Protein AF-A0A1S1TL96-F1 (afdb_monomer_lite)

Secondary structure (DSSP, 8-state):
-----PPPHHHHT-----SSS----SS---HHHHHHHHHHHHHHTTTTEESSHHHHHHS---TT--EEEESBSSSBTSS--EEEESS--S-S-EEE-TTS-EEEEPPPS-HHHHHHHHHTT--EEGGGGT---EEEEE-HHHHHHHHHT-S-EEEEEEEEE-SS--S--TTEEEEEEEETTEEEE-TTTTTEEEEE----SSEEE--TT-EEEETTEEEEEEEEES-SS-S-EEEEEEEESSTTSS--S-EES-SS-BS-EEEEEEEETTTTEEEEEEEEESSSSS-SSEEEEEEEEE---SSTT--TTPPPEEEEE-PPPPTT--SS-SEEEEEEE-GGG-EEEEEEETTEEEEEEESSSSSS-EEEEEEESTTEEEEEEEEETTTTEEEEEEEE-STT---EEEEEETTEEEEEEEEEPPTTTTSSS--TT----EEEETTEEEEEEE-SSS-GGG-S-TTEEEEEEEEEE--SS-GGG-TT-EEEEEEEEEP-SPTT----SEEEEEEEETTEEEEEEEEEEE---STTS--EEEEEEEEEESS-------TT--S-EE-S--SEEEPTT-TT-EEE----TT-PPPEEE-S-----EEEEEEE-BTTEEE-TTS---SEEEEE-GGG-SEEEE-EEE-TT--TT-EEEEEES-TTSEEEE-SSSTTEE-SS-EEE-STT-EEEEEE-SSSEEEEEEE----

pLDDT: mean 84.43, std 16.75, range [32.16, 98.81]

Radius of gyration: 41.31 Å; chains: 1; bounding box: 86×84×129 Å

Sequence (705 aa):
MGTFMVETAKTIWRDYVTDGVPSSGKNNPNKAQIREWGTRMENGANGWSYETKAEAQASSIPAAIHVVNLLGGASVGDGLGGMYIDTNNGSTDTFLSADGRTWYRAPDVGRDRLTAKISGGVARTFLEYGAVGDGATDDSAAVTAALASGYYLEGLGRTYNVSAAPTDFTKIRRAAFKVGAVRHVSRDFLRTDTAKITDGLIYTAWAEDKAYLIGDQIRVWVNEKESHADGTARILLYFSDDGGASFSPGEYLDPAASGRTLWAGGFDPSTNTEYLFVRVPSGSTDVPPYTYEVWKRTVTLGAATAEYNGAWTVTAVTFPTPAGFTGQPVMVISFTVGHSGSIVVGGSYGEGAAVHRSTDGGATWTSFIVGAGASYEEPTVKYDATTQRYYGFARNGSAGANPRFWHSGVNDLSTISVYTAPAGTFGPNGMYASPVPFQIKDGRIHAFGSYRTGTHEGAAEDRLTSAFYMDMPVVAGNVWTQATTKIYRLGTLPHREGAGAASAVGVGSVVIMDDKVHMFYGMEERTGTTAGLNRIANIYQTVVFLTDRGSMFDFRSDLTARRAFGPIRKMPGARNGFAIYNQDGSGDLMSLISGRPNFAVRSASVAIATGVATLSSLGRYGHYFIDTEGGAATDDLDTITDTDARRGDVIILSTFSSARDVVVKNGTGNIVCGADRTLSHANDRIGLQFNGTSWVMLYFADNAT

Structure (mmCIF, N/CA/C/O backbone):
data_AF-A0A1S1TL96-F1
#
_entry.id   AF-A0A1S1TL96-F1
#
loop_
_atom_site.group_PDB
_atom_site.id
_atom_site.type_symbol
_atom_site.label_atom_id
_atom_site.label_alt_id
_atom_site.label_comp_id
_atom_site.label_asym_id
_atom_site.label_entity_id
_atom_site.label_seq_id
_atom_site.pdbx_PDB_ins_code
_atom_site.Cartn_x
_atom_site.Cartn_y
_atom_site.Cartn_z
_atom_site.occupancy
_atom_site.B_iso_or_equiv
_atom_site.auth_seq_id
_atom_site.auth_comp_id
_atom_site.auth_asym_id
_atom_site.auth_atom_id
_atom_site.pdbx_PDB_model_num
ATOM 1 N N . MET A 1 1 ? -22.884 -20.187 -93.594 1.00 38.19 1 MET A N 1
ATOM 2 C CA . MET A 1 1 ? -22.583 -21.562 -93.136 1.00 38.19 1 MET A CA 1
ATOM 3 C C . MET A 1 1 ? -23.353 -21.778 -91.847 1.00 38.19 1 MET A C 1
ATOM 5 O O . MET A 1 1 ? -23.264 -20.921 -90.980 1.00 38.19 1 MET A O 1
ATOM 9 N N . GLY A 1 2 ? -24.200 -22.807 -91.775 1.00 37.94 2 GLY A N 1
ATOM 10 C CA . GLY A 1 2 ? -25.096 -23.018 -90.633 1.00 37.94 2 GLY A CA 1
ATOM 11 C C . GLY A 1 2 ? -24.333 -23.400 -89.365 1.00 37.94 2 GLY A C 1
ATOM 12 O O . GLY A 1 2 ? -23.420 -24.220 -89.415 1.00 37.94 2 GLY A O 1
ATOM 13 N N . THR A 1 3 ? -24.702 -22.797 -88.239 1.00 38.97 3 THR A N 1
ATOM 14 C CA . THR A 1 3 ? -24.238 -23.157 -86.896 1.00 38.97 3 THR A CA 1
ATOM 15 C C . THR A 1 3 ? -24.734 -24.562 -86.556 1.00 38.97 3 THR A C 1
ATOM 17 O O . THR A 1 3 ? -25.912 -24.767 -86.272 1.00 38.97 3 THR A O 1
ATOM 20 N N . PHE A 1 4 ? -23.841 -25.551 -86.599 1.00 44.59 4 PHE A N 1
ATOM 21 C CA . PHE A 1 4 ? -24.133 -26.892 -86.101 1.00 44.59 4 PHE A CA 1
ATOM 22 C C . PHE A 1 4 ? -24.141 -26.852 -84.567 1.00 44.59 4 PHE A C 1
ATOM 24 O O . PHE A 1 4 ? -23.088 -26.802 -83.933 1.00 44.59 4 PHE A O 1
ATOM 31 N N . MET A 1 5 ? -25.327 -26.850 -83.954 1.00 49.78 5 MET A N 1
ATOM 32 C CA . MET A 1 5 ? -25.447 -27.188 -82.535 1.00 49.78 5 MET A CA 1
ATOM 33 C C . MET A 1 5 ? -25.154 -28.682 -82.380 1.00 49.78 5 MET A C 1
ATOM 35 O O . MET A 1 5 ? -25.894 -29.520 -82.889 1.00 49.78 5 MET A O 1
ATOM 39 N N . VAL A 1 6 ? -24.051 -29.007 -81.707 1.00 55.91 6 VAL A N 1
ATOM 40 C CA . VAL A 1 6 ? -23.688 -30.386 -81.364 1.00 55.91 6 VAL A CA 1
ATOM 41 C C . VAL A 1 6 ? -24.730 -30.926 -80.385 1.00 55.91 6 VAL A C 1
ATOM 43 O O . VAL A 1 6 ? -24.996 -30.311 -79.352 1.00 55.91 6 VAL A O 1
ATOM 46 N N . GLU A 1 7 ? -25.347 -32.057 -80.721 1.00 58.50 7 GLU A N 1
ATOM 47 C CA . GLU A 1 7 ? -26.344 -32.692 -79.862 1.00 58.50 7 GLU A CA 1
ATOM 48 C C . GLU A 1 7 ? -25.726 -33.131 -78.524 1.00 58.50 7 GLU A C 1
ATOM 50 O O . GLU A 1 7 ? -24.556 -33.506 -78.441 1.00 58.50 7 GLU A O 1
ATOM 55 N N . THR A 1 8 ? -26.509 -33.085 -77.445 1.00 60.53 8 THR A N 1
ATOM 56 C CA . THR A 1 8 ? -26.013 -33.484 -76.119 1.00 60.53 8 THR A CA 1
ATOM 57 C C . THR A 1 8 ? -25.751 -34.991 -76.052 1.00 60.53 8 THR A C 1
ATOM 59 O O . THR A 1 8 ? -26.429 -35.772 -76.722 1.00 60.53 8 THR A O 1
ATOM 62 N N . ALA A 1 9 ? -24.841 -35.431 -75.174 1.00 59.31 9 ALA A N 1
ATOM 63 C CA . ALA A 1 9 ? -24.569 -36.857 -74.959 1.00 59.31 9 ALA A CA 1
ATOM 64 C C . ALA A 1 9 ? -25.847 -37.662 -74.643 1.00 59.31 9 ALA A C 1
ATOM 66 O O . ALA A 1 9 ? -26.022 -38.778 -75.118 1.00 59.31 9 ALA A O 1
ATOM 67 N N . LYS A 1 10 ? -26.811 -37.066 -73.932 1.00 54.88 10 LYS A N 1
ATOM 68 C CA . LYS A 1 10 ? -28.112 -37.694 -73.660 1.00 54.88 10 LYS A CA 1
ATOM 69 C C . LYS A 1 10 ? -28.918 -37.998 -74.933 1.00 54.88 10 LYS A C 1
ATOM 71 O O . LYS A 1 10 ? -29.658 -38.977 -74.963 1.00 54.88 10 LYS A O 1
ATOM 76 N N . THR A 1 11 ? -28.796 -37.165 -75.963 1.00 58.44 11 THR A N 1
ATOM 77 C CA . THR A 1 11 ? -29.461 -37.349 -77.261 1.00 58.44 11 THR A CA 1
ATOM 78 C C . THR A 1 11 ? -28.732 -38.389 -78.110 1.00 58.44 11 THR A C 1
ATOM 80 O O . THR A 1 11 ? -29.374 -39.220 -78.747 1.00 58.44 11 THR A O 1
ATOM 83 N N . ILE A 1 12 ? -27.398 -38.391 -78.053 1.00 59.75 12 ILE A N 1
ATOM 84 C CA . ILE A 1 12 ? -26.537 -39.290 -78.834 1.00 59.75 12 ILE A CA 1
ATOM 85 C C . ILE A 1 12 ? -26.578 -40.744 -78.302 1.00 59.75 12 ILE A C 1
ATOM 87 O O . ILE A 1 12 ? -26.393 -41.675 -79.081 1.00 59.75 12 ILE A O 1
ATOM 91 N N . TRP A 1 13 ? -26.859 -40.959 -77.007 1.00 58.78 13 TRP A N 1
ATOM 92 C CA . TRP A 1 13 ? -26.718 -42.261 -76.321 1.00 58.78 13 TRP A CA 1
ATOM 93 C C . TRP A 1 13 ? -28.035 -42.863 -75.781 1.00 58.78 13 TRP A C 1
ATOM 95 O O . TRP A 1 13 ? -28.030 -43.572 -74.776 1.00 58.78 13 TRP A O 1
ATOM 105 N N . ARG A 1 14 ? -29.194 -42.571 -76.385 1.00 47.94 14 ARG A N 1
ATOM 106 C CA . ARG A 1 14 ? -30.489 -43.049 -75.861 1.00 47.94 14 ARG A CA 1
ATOM 107 C C . ARG A 1 14 ? -30.787 -44.506 -76.277 1.00 47.94 14 ARG A C 1
ATOM 109 O O . ARG A 1 14 ? -30.952 -44.772 -77.462 1.00 47.94 14 ARG A O 1
ATOM 116 N N . ASP A 1 15 ? -30.923 -45.410 -75.301 1.00 43.91 15 ASP A N 1
ATOM 117 C CA . ASP A 1 15 ? -31.260 -46.840 -75.465 1.00 43.91 15 ASP A CA 1
ATOM 118 C C . ASP A 1 15 ? -32.737 -47.123 -75.088 1.00 43.91 15 ASP A C 1
ATOM 120 O O . ASP A 1 15 ? -33.260 -46.515 -74.149 1.00 43.91 15 ASP A O 1
ATOM 124 N N . TYR A 1 16 ? -33.436 -48.003 -75.819 1.00 44.09 16 TYR A N 1
ATOM 125 C CA . TYR A 1 16 ? -34.775 -48.503 -75.454 1.00 44.09 16 TYR A CA 1
ATOM 126 C C . TYR A 1 16 ? -34.981 -49.931 -75.996 1.00 44.09 16 TYR A C 1
ATOM 128 O O . TYR A 1 16 ? -34.974 -50.150 -77.207 1.00 44.09 16 TYR A O 1
ATOM 136 N N . VAL A 1 17 ? -35.190 -50.890 -75.086 1.00 45.12 17 VAL A N 1
ATOM 137 C CA . VAL A 1 17 ? -35.401 -52.325 -75.346 1.00 45.12 17 VAL A CA 1
ATOM 138 C C . VAL A 1 17 ? -36.835 -52.713 -74.982 1.00 45.12 17 VAL A C 1
ATOM 140 O O . VAL A 1 17 ? -37.210 -52.629 -73.815 1.00 45.12 17 VAL A O 1
ATOM 143 N N . THR A 1 18 ? -37.618 -53.208 -75.944 1.00 40.19 18 THR A N 1
ATOM 144 C CA . THR A 1 18 ? -38.658 -54.243 -75.744 1.00 40.19 18 THR A CA 1
ATOM 145 C C . THR A 1 18 ? -38.885 -54.959 -77.095 1.00 40.19 18 THR A C 1
ATOM 147 O O . THR A 1 18 ? -38.886 -54.296 -78.127 1.00 40.19 18 THR A O 1
ATOM 150 N N . ASP A 1 19 ? -39.023 -56.293 -77.079 1.00 40.84 19 ASP A N 1
ATOM 151 C CA . ASP A 1 19 ? -39.479 -57.185 -78.180 1.00 40.84 19 ASP A CA 1
ATOM 152 C C . ASP A 1 19 ? -38.489 -57.804 -79.203 1.00 40.84 19 ASP A C 1
ATOM 154 O O . ASP A 1 19 ? -38.867 -58.139 -80.318 1.00 40.84 19 ASP A O 1
ATOM 158 N N . GLY A 1 20 ? -37.253 -58.116 -78.795 1.00 50.62 20 GLY A N 1
ATOM 159 C CA . GLY A 1 20 ? -36.519 -59.290 -79.317 1.00 50.62 20 GLY A CA 1
ATOM 160 C C . GLY A 1 20 ? -36.106 -59.342 -80.808 1.00 50.62 20 GLY A C 1
ATOM 161 O O . GLY A 1 20 ? -36.754 -60.034 -81.588 1.00 50.62 20 GLY A O 1
ATOM 162 N N . VAL A 1 21 ? -34.883 -58.838 -81.097 1.00 43.22 21 VAL A N 1
ATOM 163 C CA . VAL A 1 21 ? -33.974 -59.073 -82.272 1.00 43.22 21 VAL A CA 1
ATOM 164 C C . VAL A 1 21 ? -33.909 -57.912 -83.303 1.00 43.22 21 VAL A C 1
ATOM 166 O O . VAL A 1 21 ? -34.953 -57.493 -83.788 1.00 43.22 21 VAL A O 1
ATOM 169 N N . PRO A 1 22 ? -32.725 -57.470 -83.810 1.00 43.72 22 PRO A N 1
ATOM 170 C CA . PRO A 1 22 ? -31.433 -57.116 -83.199 1.00 43.72 22 PRO A CA 1
ATOM 171 C C . PRO A 1 22 ? -31.013 -55.633 -83.471 1.00 43.72 22 PRO A C 1
ATOM 173 O O . PRO A 1 22 ? -31.559 -54.929 -84.316 1.00 43.72 22 PRO A O 1
ATOM 176 N N . SER A 1 23 ? -30.009 -55.151 -82.733 1.00 51.97 23 SER A N 1
ATOM 177 C CA . SER A 1 23 ? -29.643 -53.741 -82.494 1.00 51.97 23 SER A CA 1
ATOM 178 C C . SER A 1 23 ? -29.108 -52.915 -83.686 1.00 51.97 23 SER A C 1
ATOM 180 O O . SER A 1 23 ? -27.896 -52.733 -83.837 1.00 51.97 23 SER A O 1
ATOM 182 N N . SER A 1 24 ? -29.992 -52.285 -84.458 1.00 46.81 24 SER A N 1
ATOM 183 C CA . SER A 1 24 ? -29.634 -51.114 -85.279 1.00 46.81 24 SER A CA 1
ATOM 184 C C . SER A 1 24 ? -30.764 -50.075 -85.313 1.00 46.81 24 SER A C 1
ATOM 186 O O . SER A 1 24 ? -31.520 -49.951 -86.273 1.00 46.81 24 SER A O 1
ATOM 188 N N . GLY A 1 25 ? -30.895 -49.307 -84.225 1.00 48.12 25 GLY A N 1
ATOM 189 C CA . GLY A 1 25 ? -31.796 -48.151 -84.177 1.00 48.12 25 GLY A CA 1
ATOM 190 C C . GLY A 1 25 ? -31.459 -47.109 -85.257 1.00 48.12 25 GLY A C 1
ATOM 191 O O . GLY A 1 25 ? -30.304 -46.956 -85.645 1.00 48.12 25 GLY A O 1
ATOM 192 N N . LYS A 1 26 ? -32.478 -46.376 -85.731 1.00 50.94 26 LYS A N 1
ATOM 193 C CA . LYS A 1 26 ? -32.462 -45.463 -86.901 1.00 50.94 26 LYS A CA 1
ATOM 194 C C . LYS A 1 26 ? -31.333 -44.415 -86.931 1.00 50.94 26 LYS A C 1
ATOM 196 O O . LYS A 1 26 ? -31.033 -43.890 -88.000 1.00 50.94 26 LYS A O 1
ATOM 201 N N . ASN A 1 27 ? -30.697 -44.129 -85.798 1.00 55.47 27 ASN A N 1
ATOM 202 C CA . ASN A 1 27 ? -29.541 -43.246 -85.721 1.00 55.47 27 ASN A CA 1
ATOM 203 C C . ASN A 1 27 ? -28.297 -44.072 -85.390 1.00 55.47 27 ASN A C 1
ATOM 205 O O . ASN A 1 27 ? -28.079 -44.448 -84.239 1.00 55.47 27 ASN A O 1
ATOM 209 N N . ASN A 1 28 ? -27.466 -44.336 -86.400 1.00 57.78 28 ASN A N 1
ATOM 210 C CA . ASN A 1 28 ? -26.130 -44.871 -86.163 1.00 57.78 28 ASN A CA 1
ATOM 211 C C . ASN A 1 28 ? -25.351 -43.857 -85.309 1.00 57.78 28 ASN A C 1
ATOM 213 O O . ASN A 1 28 ? -25.280 -42.694 -85.720 1.00 57.78 28 ASN A O 1
ATOM 217 N N . PRO A 1 29 ? -24.752 -44.251 -84.167 1.00 61.06 29 PRO A N 1
ATOM 218 C CA . PRO A 1 29 ? -23.927 -43.349 -83.375 1.00 61.06 29 PRO A CA 1
ATOM 219 C C . PRO A 1 29 ? -22.859 -42.738 -84.279 1.00 61.06 29 PRO A C 1
ATOM 221 O O . PRO A 1 29 ? -21.991 -43.433 -84.821 1.00 61.06 29 PRO A O 1
ATOM 224 N N . ASN A 1 30 ? -22.963 -41.429 -84.498 1.00 66.00 30 ASN A N 1
ATOM 225 C CA . ASN A 1 30 ? -22.063 -40.737 -85.396 1.00 66.00 30 ASN A CA 1
ATOM 226 C C . ASN A 1 30 ? -20.701 -40.625 -84.709 1.00 66.00 30 ASN A C 1
ATOM 228 O O . ASN A 1 30 ? -20.473 -39.763 -83.859 1.00 66.00 30 ASN A O 1
ATOM 232 N N . LYS A 1 31 ? -19.782 -41.517 -85.092 1.00 64.88 31 LYS A N 1
ATOM 233 C CA . LYS A 1 31 ? -18.430 -41.591 -84.525 1.00 64.88 31 LYS A CA 1
ATOM 234 C C . LYS A 1 31 ? -17.680 -40.259 -84.608 1.00 64.88 31 LYS A C 1
ATOM 236 O O . LYS A 1 31 ? -16.815 -40.028 -83.771 1.00 64.88 31 LYS A O 1
ATOM 241 N N . ALA A 1 32 ? -17.993 -39.398 -85.581 1.00 68.62 32 ALA A N 1
ATOM 242 C CA . ALA A 1 32 ? -17.386 -38.073 -85.683 1.00 68.62 32 ALA A CA 1
ATOM 243 C C . ALA A 1 32 ? -17.870 -37.141 -84.562 1.00 68.62 32 ALA A C 1
ATOM 245 O O . ALA A 1 32 ? -17.044 -36.522 -83.904 1.00 68.62 32 ALA A O 1
ATOM 246 N N . GLN A 1 33 ? -19.174 -37.117 -84.276 1.00 66.56 33 GLN A N 1
ATOM 247 C CA . GLN A 1 33 ? -19.737 -36.301 -83.193 1.00 66.56 33 GLN A CA 1
ATOM 248 C C . GLN A 1 33 ? -19.353 -36.831 -81.809 1.00 66.56 33 GLN A C 1
ATOM 250 O O . GLN A 1 33 ? -19.101 -36.051 -80.897 1.00 66.56 33 GLN A O 1
ATOM 255 N N . ILE A 1 34 ? -19.245 -38.154 -81.652 1.00 70.19 34 ILE A N 1
ATOM 256 C CA . ILE A 1 34 ? -18.759 -38.761 -80.405 1.00 70.19 34 ILE A CA 1
ATOM 257 C C . ILE A 1 34 ? -17.287 -38.416 -80.172 1.00 70.19 34 ILE A C 1
ATOM 259 O O . ILE A 1 34 ? -16.924 -38.074 -79.052 1.00 70.19 34 ILE A O 1
ATOM 263 N N . ARG A 1 35 ? -16.444 -38.461 -81.216 1.00 73.38 35 ARG A N 1
ATOM 264 C CA . ARG A 1 35 ? -15.051 -38.006 -81.109 1.00 73.38 35 ARG A CA 1
ATOM 265 C C . ARG A 1 35 ? -14.971 -36.519 -80.810 1.00 73.38 35 ARG A C 1
ATOM 267 O O . ARG A 1 35 ? -14.219 -36.150 -79.929 1.00 73.38 35 ARG A O 1
ATOM 274 N N . GLU A 1 36 ? -15.771 -35.686 -81.469 1.00 68.94 36 GLU A N 1
ATOM 275 C CA . GLU A 1 36 ? -15.796 -34.248 -81.188 1.00 68.94 36 GLU A CA 1
ATOM 276 C C . GLU A 1 36 ? -16.196 -33.962 -79.731 1.00 68.94 36 GLU A C 1
ATOM 278 O O . GLU A 1 36 ? -15.555 -33.157 -79.057 1.00 68.94 36 GLU A O 1
ATOM 283 N N . TRP A 1 37 ? -17.211 -34.659 -79.211 1.00 72.38 37 TRP A N 1
ATOM 284 C CA . TRP A 1 37 ? -17.612 -34.547 -77.810 1.00 72.38 37 TRP A CA 1
ATOM 285 C C . TRP A 1 37 ? -16.531 -35.069 -76.849 1.00 72.38 37 TRP A C 1
ATOM 287 O O . TRP A 1 37 ? -16.219 -34.397 -75.867 1.00 72.38 37 TRP A O 1
ATOM 297 N N . GLY A 1 38 ? -15.913 -36.216 -77.153 1.00 69.69 38 GLY A N 1
ATOM 298 C CA . GLY A 1 38 ? -14.803 -36.786 -76.383 1.00 69.69 38 GLY A CA 1
ATOM 299 C C . GLY A 1 38 ? -13.585 -35.862 -76.341 1.00 69.69 38 GLY A C 1
ATOM 300 O O . GLY A 1 38 ? -13.091 -35.563 -75.263 1.00 69.69 38 GLY A O 1
ATOM 301 N N . THR A 1 39 ? -13.186 -35.293 -77.480 1.00 67.44 39 THR A N 1
ATOM 302 C CA . THR A 1 39 ? -12.104 -34.302 -77.571 1.00 67.44 39 THR A CA 1
ATOM 303 C C . THR A 1 39 ? -12.426 -33.034 -76.777 1.00 67.44 39 THR A C 1
ATOM 305 O O . THR A 1 39 ? -11.543 -32.470 -76.138 1.00 67.44 39 THR A O 1
ATOM 308 N N . ARG A 1 40 ? -13.691 -32.586 -76.741 1.00 63.88 40 ARG A N 1
ATOM 309 C CA . ARG A 1 40 ? -14.099 -31.460 -75.878 1.00 63.88 40 ARG A CA 1
ATOM 310 C C . ARG A 1 40 ? -14.041 -31.799 -74.392 1.00 63.88 40 ARG A C 1
ATOM 312 O O . ARG A 1 40 ? -13.723 -30.918 -73.607 1.00 63.88 40 ARG A O 1
ATOM 319 N N . MET A 1 41 ? -14.347 -33.032 -74.001 1.00 65.31 41 MET A N 1
ATOM 320 C CA . MET A 1 41 ? -14.210 -33.491 -72.616 1.00 65.31 41 MET A CA 1
ATOM 321 C C . MET A 1 41 ? -12.740 -33.641 -72.211 1.00 65.31 41 MET A C 1
ATOM 323 O O . MET A 1 41 ? -12.371 -33.204 -71.128 1.00 65.31 41 MET A O 1
ATOM 327 N N . GLU A 1 42 ? -11.895 -34.185 -73.086 1.00 64.19 42 GLU A N 1
ATOM 328 C CA . GLU A 1 42 ? -10.454 -34.340 -72.848 1.00 64.19 42 GLU A CA 1
ATOM 329 C C . GLU A 1 42 ? -9.739 -32.982 -72.772 1.00 64.19 42 GLU A C 1
ATOM 331 O O . GLU A 1 42 ? -8.909 -32.779 -71.890 1.00 64.19 42 GLU A O 1
ATOM 336 N N . ASN A 1 43 ? -10.137 -32.012 -73.601 1.00 57.94 43 ASN A N 1
ATOM 337 C CA . ASN A 1 43 ? -9.610 -30.644 -73.541 1.00 57.94 43 ASN A CA 1
ATOM 338 C C . ASN A 1 43 ? -10.287 -29.783 -72.451 1.00 57.94 43 ASN A C 1
ATOM 340 O O . ASN A 1 43 ? -9.699 -28.830 -71.949 1.00 57.94 43 ASN A O 1
ATOM 344 N N . GLY A 1 44 ? -11.537 -30.089 -72.088 1.00 53.69 44 GLY A N 1
ATOM 345 C CA . GLY A 1 44 ? -12.370 -29.293 -71.180 1.00 53.69 44 GLY A CA 1
ATOM 346 C C . GLY A 1 44 ? -12.335 -29.726 -69.712 1.00 53.69 44 GLY A C 1
ATOM 347 O O . GLY A 1 44 ? -12.695 -28.928 -68.846 1.00 53.69 44 GLY A O 1
ATOM 348 N N . ALA A 1 45 ? -11.870 -30.939 -69.395 1.00 52.78 45 ALA A N 1
ATOM 349 C CA . ALA A 1 45 ? -11.774 -31.426 -68.015 1.00 52.78 45 ALA A CA 1
ATOM 350 C C . ALA A 1 45 ? -10.789 -30.618 -67.139 1.00 52.78 45 ALA A C 1
ATOM 352 O O . ALA A 1 45 ? -10.895 -30.673 -65.917 1.00 52.78 45 ALA A O 1
ATOM 353 N N . ASN A 1 46 ? -9.911 -29.804 -67.744 1.00 52.03 46 ASN A N 1
ATOM 354 C CA . ASN A 1 46 ? -9.019 -28.859 -67.055 1.00 52.03 46 ASN A CA 1
ATOM 355 C C . ASN A 1 46 ? -9.515 -27.395 -67.065 1.00 52.03 46 ASN A C 1
ATOM 357 O O . ASN A 1 46 ? -8.727 -26.469 -66.872 1.00 52.03 46 ASN A O 1
ATOM 361 N N . GLY A 1 47 ? -10.816 -27.156 -67.278 1.00 61.22 47 GLY A N 1
ATOM 362 C CA . GLY A 1 47 ? -11.453 -25.871 -66.963 1.00 61.22 47 GLY A CA 1
ATOM 363 C C . GLY A 1 47 ? -10.842 -24.658 -67.671 1.00 61.22 47 GLY A C 1
ATOM 364 O O . GLY A 1 47 ? -10.455 -23.705 -67.002 1.00 61.22 47 GLY A O 1
ATOM 365 N N . TRP A 1 48 ? -10.740 -24.703 -69.006 1.00 77.44 48 TRP A N 1
ATOM 366 C CA . TRP A 1 48 ? -10.201 -23.611 -69.841 1.00 77.44 48 TRP A CA 1
ATOM 367 C C . TRP A 1 48 ? -8.872 -23.048 -69.320 1.00 77.44 48 TRP A C 1
ATOM 369 O O . TRP A 1 48 ? -8.641 -21.835 -69.312 1.00 77.44 48 TRP A O 1
ATOM 379 N N . SER A 1 49 ? -8.022 -23.966 -68.856 1.00 89.19 49 SER A N 1
ATOM 380 C CA . SER A 1 49 ? -6.630 -23.693 -68.541 1.00 89.19 49 SER A CA 1
ATOM 381 C C . SER A 1 49 ? -5.787 -23.856 -69.803 1.00 89.19 49 SER A C 1
ATOM 383 O O . SER A 1 49 ? -5.900 -24.874 -70.482 1.00 89.19 49 SER A O 1
ATOM 385 N N . TYR A 1 50 ? -4.941 -22.878 -70.093 1.00 90.81 50 TYR A N 1
ATOM 386 C CA . TYR A 1 50 ? -3.970 -22.901 -71.185 1.00 90.81 50 TYR A CA 1
ATOM 387 C C . TYR A 1 50 ? -2.562 -22.938 -70.599 1.00 90.81 50 TYR A C 1
ATOM 389 O O . TYR A 1 50 ? -2.312 -22.315 -69.562 1.00 90.81 50 TYR A O 1
ATOM 397 N N . GLU A 1 51 ? -1.633 -23.648 -71.235 1.00 93.19 51 GLU A N 1
ATOM 398 C CA . GLU A 1 51 ? -0.259 -23.728 -70.736 1.00 93.19 51 GLU A CA 1
ATOM 399 C C . GLU A 1 51 ? 0.436 -22.371 -70.846 1.00 93.19 51 GLU A C 1
ATOM 401 O O . GLU A 1 51 ? 1.193 -21.980 -69.954 1.00 93.19 51 GLU A O 1
ATOM 406 N N . THR A 1 52 ? 0.124 -21.628 -71.914 1.00 94.06 52 THR A N 1
ATOM 407 C CA . THR A 1 52 ? 0.729 -20.328 -72.219 1.00 94.06 52 THR A CA 1
ATOM 408 C C . THR A 1 52 ? -0.293 -19.288 -72.682 1.00 94.06 52 THR A C 1
ATOM 410 O O . THR A 1 52 ? -1.389 -19.607 -73.155 1.00 94.06 52 THR A O 1
ATOM 413 N N . LYS A 1 53 ? 0.085 -18.005 -72.616 1.00 94.94 53 LYS A N 1
ATOM 414 C CA . LYS A 1 53 ? -0.719 -16.907 -73.178 1.00 94.94 53 LYS A CA 1
ATOM 415 C C . LYS A 1 53 ? -0.899 -17.052 -74.693 1.00 94.94 53 LYS A C 1
ATOM 417 O O . LYS A 1 53 ? -1.973 -16.745 -75.203 1.00 94.94 53 LYS A O 1
ATOM 422 N N . ALA A 1 54 ? 0.121 -17.537 -75.402 1.00 95.31 54 ALA A N 1
ATOM 423 C CA . ALA A 1 54 ? 0.065 -17.731 -76.851 1.00 95.31 54 ALA A CA 1
ATOM 424 C C . ALA A 1 54 ? -0.989 -18.778 -77.256 1.00 95.31 54 ALA A C 1
ATOM 426 O O . ALA A 1 54 ? -1.724 -18.580 -78.223 1.00 95.31 54 ALA A O 1
ATOM 427 N N . GLU A 1 55 ? -1.122 -19.858 -76.484 1.00 92.94 55 GLU A N 1
ATOM 428 C CA . GLU A 1 55 ? -2.166 -20.867 -76.701 1.00 92.94 55 GLU A CA 1
ATOM 429 C C . GLU A 1 55 ? -3.571 -20.311 -76.473 1.00 92.94 55 GLU A C 1
ATOM 431 O O . GLU A 1 55 ? -4.478 -20.558 -77.273 1.00 92.94 55 GLU A O 1
ATOM 436 N N . ALA A 1 56 ? -3.752 -19.515 -75.418 1.00 93.44 56 ALA A N 1
ATOM 437 C CA . ALA A 1 56 ? -5.025 -18.857 -75.152 1.00 93.44 56 ALA A CA 1
ATOM 438 C C . ALA A 1 56 ? -5.388 -17.842 -76.252 1.00 93.44 56 ALA A C 1
ATOM 440 O O . ALA A 1 56 ? -6.546 -17.759 -76.660 1.00 93.44 56 ALA A O 1
ATOM 441 N N . GLN A 1 57 ? -4.399 -17.114 -76.786 1.00 96.19 57 GLN A N 1
ATOM 442 C CA . GLN A 1 57 ? -4.571 -16.199 -77.922 1.00 96.19 57 GLN A CA 1
ATOM 443 C C . GLN A 1 57 ? -5.004 -16.929 -79.199 1.00 96.19 57 GLN A C 1
ATOM 445 O O . GLN A 1 57 ? -5.870 -16.444 -79.924 1.00 96.19 57 GLN A O 1
ATOM 450 N N . ALA A 1 58 ? -4.435 -18.105 -79.468 1.00 92.62 58 ALA A N 1
ATOM 451 C CA . ALA A 1 58 ? -4.768 -18.908 -80.644 1.00 92.62 58 ALA A CA 1
ATOM 452 C C . ALA A 1 58 ? -6.131 -19.622 -80.540 1.00 92.62 58 ALA A C 1
ATOM 454 O O . ALA A 1 58 ? -6.641 -20.131 -81.539 1.00 92.62 58 ALA A O 1
ATOM 455 N N . SER A 1 59 ? -6.731 -19.665 -79.349 1.00 89.62 59 SER A N 1
ATOM 456 C CA . SER A 1 59 ? -7.941 -20.440 -79.078 1.00 89.62 59 SER A CA 1
ATOM 457 C C . SER A 1 59 ? -9.225 -19.641 -79.319 1.00 89.62 59 SER A C 1
ATOM 459 O O . SER A 1 59 ? -9.328 -18.466 -78.972 1.00 89.62 59 SER A O 1
ATOM 461 N N . SER A 1 60 ? -10.242 -20.295 -79.894 1.00 90.81 60 SER A N 1
ATOM 462 C CA . SER A 1 60 ? -11.605 -19.755 -79.977 1.00 90.81 60 SER A CA 1
ATOM 463 C C . SER A 1 60 ? -12.383 -20.174 -78.730 1.00 90.81 60 SER A C 1
ATOM 465 O O . SER A 1 60 ? -12.737 -21.344 -78.570 1.00 90.81 60 SER A O 1
ATOM 467 N N . ILE A 1 61 ? -12.602 -19.228 -77.817 1.00 88.81 61 ILE A N 1
ATOM 468 C CA . ILE A 1 61 ? -13.157 -19.501 -76.488 1.00 88.81 61 ILE A CA 1
ATOM 469 C C . ILE A 1 61 ? -14.685 -19.347 -76.550 1.00 88.81 61 ILE A C 1
ATOM 471 O O . ILE A 1 61 ? -15.170 -18.329 -77.038 1.00 88.81 61 ILE A O 1
ATOM 475 N N . PRO A 1 62 ? -15.500 -20.308 -76.077 1.00 87.31 62 PRO A N 1
ATOM 476 C CA . PRO A 1 62 ? -16.953 -20.176 -76.156 1.00 87.31 62 PRO A CA 1
ATOM 477 C C . PRO A 1 62 ? -17.473 -18.944 -75.407 1.00 87.31 62 PRO A C 1
ATOM 479 O O . PRO A 1 62 ? -17.007 -18.630 -74.311 1.00 87.31 62 PRO A O 1
ATOM 482 N N . ALA A 1 63 ? -18.494 -18.286 -75.961 1.00 86.12 63 ALA A N 1
ATOM 483 C CA . ALA A 1 63 ? -19.069 -17.059 -75.396 1.00 86.12 63 ALA A CA 1
ATOM 484 C C . ALA A 1 63 ? -19.653 -17.224 -73.976 1.00 86.12 63 ALA A C 1
ATOM 486 O O . ALA A 1 63 ? -19.810 -16.239 -73.269 1.00 86.12 63 ALA A O 1
ATOM 487 N N . ALA A 1 64 ? -19.962 -18.455 -73.550 1.00 86.50 64 ALA A N 1
ATOM 488 C CA . ALA A 1 64 ? -20.443 -18.754 -72.197 1.00 86.50 64 ALA A CA 1
ATOM 489 C C . ALA A 1 64 ? -19.328 -18.782 -71.130 1.00 86.50 64 ALA A C 1
ATOM 491 O O . ALA A 1 64 ? -19.611 -18.954 -69.946 1.00 86.50 64 ALA A O 1
ATOM 492 N N . ILE A 1 65 ? -18.062 -18.677 -71.540 1.00 89.88 65 ILE A N 1
ATOM 493 C CA . ILE A 1 65 ? -16.904 -18.708 -70.647 1.00 89.88 65 ILE A CA 1
ATOM 494 C C . ILE A 1 65 ? -16.429 -17.283 -70.426 1.00 89.88 65 ILE A C 1
ATOM 496 O O . ILE A 1 65 ? -16.004 -16.637 -71.376 1.00 89.88 65 ILE A O 1
ATOM 500 N N . HIS A 1 66 ? -16.458 -16.829 -69.178 1.00 94.00 66 HIS A N 1
ATOM 501 C CA . HIS A 1 66 ? -16.015 -15.489 -68.773 1.00 94.00 66 HIS A CA 1
ATOM 502 C C . HIS A 1 66 ? -14.724 -15.515 -67.947 1.00 94.00 66 HIS A C 1
ATOM 504 O O . HIS A 1 66 ? -14.266 -14.481 -67.467 1.00 94.00 66 HIS A O 1
ATOM 510 N N . VAL A 1 67 ? -14.145 -16.707 -67.756 1.00 93.12 67 VAL A N 1
ATOM 511 C CA . VAL A 1 67 ? -12.924 -16.930 -66.978 1.00 93.12 67 VAL A CA 1
ATOM 512 C C . VAL A 1 67 ? -12.060 -17.980 -67.668 1.00 93.12 67 VAL A C 1
ATOM 514 O O . VAL A 1 67 ? -12.557 -19.048 -68.020 1.00 93.12 67 VAL A O 1
ATOM 517 N N . VAL A 1 68 ? -10.769 -17.695 -67.812 1.00 92.62 68 VAL A N 1
ATOM 518 C CA . VAL A 1 68 ? -9.751 -18.645 -68.282 1.00 92.62 68 VAL A CA 1
ATOM 519 C C . VAL A 1 68 ? -8.545 -18.604 -67.362 1.00 92.62 68 VAL A C 1
ATOM 521 O O . VAL A 1 68 ? -8.300 -17.598 -66.695 1.00 92.62 68 VAL A O 1
ATOM 524 N N . ASN A 1 69 ? -7.786 -19.690 -67.311 1.00 92.69 69 ASN A N 1
ATOM 525 C CA . ASN A 1 69 ? -6.591 -19.777 -66.482 1.00 92.69 69 ASN A CA 1
ATOM 526 C C . ASN A 1 69 ? -5.357 -19.967 -67.368 1.00 92.69 69 ASN A C 1
ATOM 528 O O . ASN A 1 69 ? -5.383 -20.762 -68.299 1.00 92.69 69 ASN A O 1
ATOM 532 N N . LEU A 1 70 ? -4.275 -19.246 -67.100 1.00 93.19 70 LEU A N 1
ATOM 533 C CA . LEU A 1 70 ? -2.983 -19.463 -67.751 1.00 93.19 70 LEU A CA 1
ATOM 534 C C . LEU A 1 70 ? -2.032 -20.113 -66.749 1.00 93.19 70 LEU A C 1
ATOM 536 O O . LEU A 1 70 ? -1.869 -19.607 -65.640 1.00 93.19 70 LEU A O 1
ATOM 540 N N . LEU A 1 71 ? -1.373 -21.203 -67.130 1.00 91.38 71 LEU A N 1
ATOM 541 C CA . LEU A 1 71 ? -0.367 -21.864 -66.290 1.00 91.38 71 LEU A CA 1
ATOM 542 C C . LEU A 1 71 ? 1.015 -21.186 -66.388 1.00 91.38 71 LEU A C 1
ATOM 544 O O . LEU A 1 71 ? 1.887 -21.418 -65.547 1.00 91.38 71 LEU A O 1
ATOM 548 N N . GLY A 1 72 ? 1.196 -20.317 -67.383 1.00 90.38 72 GLY A N 1
ATOM 549 C CA . GLY A 1 72 ? 2.383 -19.503 -67.612 1.00 90.38 72 GLY A CA 1
ATOM 550 C C . GLY A 1 72 ? 2.155 -18.451 -68.700 1.00 90.38 72 GLY A C 1
ATOM 551 O O . GLY A 1 72 ? 1.132 -18.452 -69.389 1.00 90.38 72 GLY A O 1
ATOM 552 N N . GLY A 1 73 ? 3.098 -17.525 -68.850 1.00 92.44 73 GLY A N 1
ATOM 553 C CA . GLY A 1 73 ? 3.093 -16.526 -69.917 1.00 92.44 73 GLY A CA 1
ATOM 554 C C . GLY A 1 73 ? 3.652 -17.099 -71.217 1.00 92.44 73 GLY A C 1
ATOM 555 O O . GLY A 1 73 ? 2.908 -17.308 -72.176 1.00 92.44 73 GLY A O 1
ATOM 556 N N . ALA A 1 74 ? 4.961 -17.353 -71.232 1.00 92.00 74 ALA A N 1
ATOM 557 C CA . ALA A 1 74 ? 5.697 -17.955 -72.343 1.00 92.00 74 ALA A CA 1
ATOM 558 C C . ALA A 1 74 ? 5.869 -19.475 -72.184 1.00 92.00 74 ALA A C 1
ATOM 560 O O . ALA A 1 74 ? 5.962 -20.188 -73.179 1.00 92.00 74 ALA A O 1
ATOM 561 N N . SER A 1 75 ? 5.898 -19.969 -70.945 1.00 91.81 75 SER A N 1
ATOM 562 C CA . SER A 1 75 ? 5.990 -21.395 -70.614 1.00 91.81 75 SER A CA 1
ATOM 563 C C . SER A 1 75 ? 5.359 -21.665 -69.252 1.00 91.81 75 SER A C 1
ATOM 565 O O . SER A 1 75 ? 5.431 -20.807 -68.372 1.00 91.81 75 SER A O 1
ATOM 567 N N . VAL A 1 76 ? 4.812 -22.863 -69.038 1.00 90.62 76 VAL A N 1
ATOM 568 C CA . VAL A 1 76 ? 4.257 -23.280 -67.738 1.00 90.62 76 VAL A CA 1
ATOM 569 C C . VAL A 1 76 ? 5.252 -23.019 -66.600 1.00 90.62 76 VAL A C 1
ATOM 571 O O . VAL A 1 76 ? 6.405 -23.439 -66.669 1.00 90.62 76 VAL A O 1
ATOM 574 N N . GLY A 1 77 ? 4.799 -22.349 -65.536 1.00 86.19 77 GLY A N 1
ATOM 575 C CA . GLY A 1 77 ? 5.597 -22.140 -64.321 1.00 86.19 77 GLY A CA 1
ATOM 576 C C . GLY A 1 77 ? 6.570 -20.955 -64.348 1.00 86.19 77 GLY A C 1
ATOM 577 O O . GLY A 1 77 ? 7.304 -20.763 -63.383 1.00 86.19 77 GLY A O 1
ATOM 578 N N . ASP A 1 78 ? 6.549 -20.114 -65.383 1.00 86.00 78 ASP A N 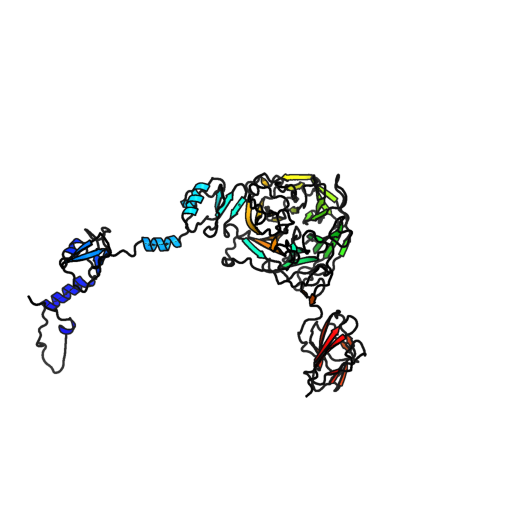1
ATOM 579 C CA . ASP A 1 78 ? 7.366 -18.889 -65.466 1.00 86.00 78 ASP A CA 1
ATOM 580 C C . ASP A 1 78 ? 6.922 -17.753 -64.515 1.00 86.00 78 ASP A C 1
ATOM 582 O O . ASP A 1 78 ? 7.496 -16.664 -64.517 1.00 86.00 78 ASP A O 1
ATOM 586 N N . GLY A 1 79 ? 5.896 -17.995 -63.693 1.00 86.19 79 GLY A N 1
ATOM 587 C CA . GLY A 1 79 ? 5.337 -17.026 -62.750 1.00 86.19 79 GLY A CA 1
ATOM 588 C C . GLY A 1 79 ? 4.419 -15.976 -63.386 1.00 86.19 79 GLY A C 1
ATOM 589 O O . GLY A 1 79 ? 3.880 -15.135 -62.667 1.00 86.19 79 GLY A O 1
ATOM 590 N N . LEU A 1 80 ? 4.197 -16.033 -64.704 1.00 87.56 80 LEU A N 1
ATOM 591 C CA . LEU A 1 80 ? 3.338 -15.103 -65.450 1.00 87.56 80 LEU A CA 1
ATOM 592 C C . LEU A 1 80 ? 1.936 -15.672 -65.733 1.00 87.56 80 LEU A C 1
ATOM 594 O O . LEU A 1 80 ? 1.128 -15.043 -66.419 1.00 87.56 80 LEU A O 1
ATOM 598 N N . GLY A 1 81 ? 1.628 -16.847 -65.179 1.00 89.81 81 GLY A N 1
ATOM 599 C CA . GLY A 1 81 ? 0.287 -17.423 -65.178 1.00 89.81 81 GLY A CA 1
ATOM 600 C C . GLY A 1 81 ? -0.724 -16.640 -64.325 1.00 89.81 81 GLY A C 1
ATOM 601 O O . GLY A 1 81 ? -0.419 -15.635 -63.667 1.00 89.81 81 GLY A O 1
ATOM 602 N N . GLY A 1 82 ? -1.964 -17.114 -64.326 1.00 91.06 82 GLY A N 1
ATOM 603 C CA . GLY A 1 82 ? -3.050 -16.589 -63.506 1.00 91.06 82 GLY A CA 1
ATOM 604 C C . GLY A 1 82 ? -4.407 -16.647 -64.196 1.00 91.06 82 GLY A C 1
ATOM 605 O O . GLY A 1 82 ? -4.532 -17.045 -65.352 1.00 91.06 82 GLY A O 1
ATOM 606 N N . MET A 1 83 ? -5.428 -16.208 -63.469 1.00 93.12 83 MET A N 1
ATOM 607 C CA . MET A 1 83 ? -6.800 -16.150 -63.957 1.00 93.12 83 MET A CA 1
ATOM 608 C C . MET A 1 83 ? -7.032 -14.872 -64.774 1.00 93.12 83 MET A C 1
ATOM 610 O O . MET A 1 83 ? -6.590 -13.794 -64.380 1.00 93.12 83 MET A O 1
ATOM 614 N N . TYR A 1 84 ? -7.746 -14.979 -65.890 1.00 94.44 84 TYR A N 1
ATOM 615 C CA . TYR A 1 84 ? -8.128 -13.867 -66.757 1.00 94.44 84 TYR A CA 1
ATOM 616 C C . TYR A 1 84 ? -9.640 -13.868 -66.975 1.00 94.44 84 TYR A C 1
ATOM 618 O O . TYR A 1 84 ? -10.258 -14.929 -67.056 1.00 94.44 84 TYR A O 1
ATOM 626 N N . ILE A 1 85 ? -10.226 -12.678 -67.084 1.00 95.31 85 ILE A N 1
ATOM 627 C CA . ILE A 1 85 ? -11.661 -12.459 -67.294 1.00 95.31 85 ILE A CA 1
ATOM 628 C C . ILE A 1 85 ? -11.904 -11.587 -68.522 1.00 95.31 85 ILE A C 1
ATOM 630 O O . ILE A 1 85 ? -11.070 -10.753 -68.859 1.00 95.31 85 ILE A O 1
ATOM 634 N N . ASP A 1 86 ? -13.041 -11.744 -69.190 1.00 95.00 86 ASP A N 1
ATOM 635 C CA . ASP A 1 86 ? -13.375 -11.003 -70.420 1.00 95.00 86 ASP A CA 1
ATOM 636 C C . ASP A 1 86 ? -14.050 -9.639 -70.164 1.00 95.00 86 ASP A C 1
ATOM 638 O O . ASP A 1 86 ? -14.471 -8.946 -71.089 1.00 95.00 86 ASP A O 1
ATOM 642 N N . THR A 1 87 ? -14.125 -9.221 -68.899 1.00 96.19 87 THR A N 1
ATOM 643 C CA . THR A 1 87 ? -14.601 -7.896 -68.487 1.00 96.19 87 THR A CA 1
ATOM 644 C C . THR A 1 87 ? -13.419 -6.993 -68.153 1.00 96.19 87 THR A C 1
ATOM 646 O O . THR A 1 87 ? -12.576 -7.348 -67.328 1.00 96.19 87 THR A O 1
ATOM 649 N N . ASN A 1 88 ? -13.374 -5.801 -68.754 1.00 95.25 88 ASN A N 1
ATOM 650 C CA . ASN A 1 88 ? -12.315 -4.828 -68.500 1.00 95.25 88 ASN A CA 1
ATOM 651 C C . ASN A 1 88 ? -12.295 -4.403 -67.024 1.00 95.25 88 ASN A C 1
ATOM 653 O O . ASN A 1 88 ? -13.218 -3.747 -66.543 1.00 95.25 88 ASN A O 1
ATOM 657 N N . ASN A 1 89 ? -11.223 -4.761 -66.323 1.00 91.31 89 ASN A N 1
ATOM 658 C CA . ASN A 1 89 ? -10.992 -4.441 -64.915 1.00 91.31 89 ASN A CA 1
ATOM 659 C C . ASN A 1 89 ? -9.863 -3.408 -64.708 1.00 91.31 89 ASN A C 1
ATOM 661 O O . ASN A 1 89 ? -9.411 -3.216 -63.581 1.00 91.31 89 ASN A O 1
ATOM 665 N N . GLY A 1 90 ? -9.382 -2.777 -65.786 1.00 92.81 90 GLY A N 1
ATOM 666 C CA . GLY A 1 90 ? -8.261 -1.834 -65.765 1.00 92.81 90 GLY A CA 1
ATOM 667 C C . GLY A 1 90 ? -6.866 -2.470 -65.795 1.00 92.81 90 GLY A C 1
ATOM 668 O O . GLY A 1 90 ? -5.882 -1.733 -65.804 1.00 92.81 90 GLY A O 1
ATOM 669 N N . SER A 1 91 ? -6.747 -3.804 -65.830 1.00 90.56 91 SER A N 1
ATOM 670 C CA . SER A 1 91 ? -5.454 -4.480 -65.987 1.00 90.56 91 SER A CA 1
ATOM 671 C C . SER A 1 91 ? -4.809 -4.131 -67.330 1.00 90.56 91 SER A C 1
ATOM 673 O O . SER A 1 91 ? -5.450 -4.206 -68.379 1.00 90.56 91 SER A O 1
ATOM 675 N N . THR A 1 92 ? -3.518 -3.797 -67.307 1.00 93.94 92 THR A N 1
ATOM 676 C CA . THR A 1 92 ? -2.693 -3.648 -68.517 1.00 93.94 92 THR A CA 1
ATOM 677 C C . THR A 1 92 ? -2.197 -4.994 -69.047 1.00 93.94 92 THR A C 1
ATOM 679 O O . THR A 1 92 ? -1.801 -5.088 -70.209 1.00 93.94 92 THR A O 1
ATOM 682 N N . ASP A 1 93 ? -2.252 -6.047 -68.226 1.00 93.81 93 ASP A N 1
ATOM 683 C CA . ASP A 1 93 ? -1.894 -7.407 -68.613 1.00 93.81 93 ASP A CA 1
ATOM 684 C C . ASP A 1 93 ? -3.098 -8.092 -69.265 1.00 93.81 93 ASP A C 1
ATOM 686 O O . ASP A 1 93 ? -4.024 -8.567 -68.593 1.00 93.81 93 ASP A O 1
ATOM 690 N N . THR A 1 94 ? -3.098 -8.075 -70.598 1.00 96.44 94 THR A N 1
ATOM 691 C CA . THR A 1 94 ? -4.215 -8.534 -71.423 1.00 96.44 94 THR A CA 1
ATOM 692 C C . THR A 1 94 ? -3.761 -9.451 -72.554 1.00 96.44 94 THR A C 1
ATOM 694 O O . THR A 1 94 ? -2.564 -9.569 -72.845 1.00 96.44 94 THR A O 1
ATOM 697 N N . PHE A 1 95 ? -4.716 -10.129 -73.188 1.00 96.62 95 PHE A N 1
ATOM 698 C CA . PHE A 1 95 ? -4.528 -10.765 -74.489 1.00 96.62 95 PHE A CA 1
ATOM 699 C C . PHE A 1 95 ? -5.847 -10.830 -75.272 1.00 96.62 95 PHE A C 1
ATOM 701 O O . PHE A 1 95 ? -6.921 -10.762 -74.684 1.00 96.62 95 PHE A O 1
ATOM 708 N N . LEU A 1 96 ? -5.761 -10.954 -76.598 1.00 97.38 96 LEU A N 1
ATOM 709 C CA . LEU A 1 96 ? -6.906 -11.113 -77.498 1.00 97.38 96 LEU A CA 1
ATOM 710 C C . LEU A 1 96 ? -6.985 -12.579 -77.938 1.00 97.38 96 LEU A C 1
ATOM 712 O O . LEU A 1 96 ? -6.012 -13.081 -78.499 1.00 97.38 96 LEU A O 1
ATOM 716 N N . SER A 1 97 ? -8.096 -13.265 -77.673 1.00 96.19 97 SER A N 1
ATOM 717 C CA . SER A 1 97 ? -8.331 -14.627 -78.175 1.00 96.19 97 SER A CA 1
ATOM 718 C C . SER A 1 97 ? -8.810 -14.624 -79.631 1.00 96.19 97 SER A C 1
ATOM 720 O O . SER A 1 97 ? -9.253 -13.598 -80.151 1.00 96.19 97 SER A O 1
ATOM 722 N N . ALA A 1 98 ? -8.746 -15.775 -80.307 1.00 94.00 98 ALA A N 1
ATOM 723 C CA . ALA A 1 98 ? -9.076 -15.899 -81.731 1.00 94.00 98 ALA A CA 1
ATOM 724 C C . ALA A 1 98 ? -10.556 -15.602 -82.057 1.00 94.00 98 ALA A C 1
ATOM 726 O O . ALA A 1 98 ? -10.903 -15.363 -83.212 1.00 94.00 98 ALA A O 1
ATOM 727 N N . ASP A 1 99 ? -11.431 -15.600 -81.048 1.00 92.06 99 ASP A N 1
ATOM 728 C CA . ASP A 1 99 ? -12.831 -15.162 -81.136 1.00 92.06 99 ASP A CA 1
ATOM 729 C C . ASP A 1 99 ? -13.009 -13.628 -81.049 1.00 92.06 99 ASP A C 1
ATOM 731 O O . ASP A 1 99 ? -14.134 -13.137 -81.137 1.00 92.06 99 ASP A O 1
ATOM 735 N N . GLY A 1 100 ? -11.921 -12.867 -80.883 1.00 95.19 100 GLY A N 1
ATOM 736 C CA . GLY A 1 100 ? -11.921 -11.406 -80.825 1.00 95.19 100 GLY A CA 1
ATOM 737 C C . GLY A 1 100 ? -12.217 -10.811 -79.445 1.00 95.19 100 GLY A C 1
ATOM 738 O O . GLY A 1 100 ? -12.404 -9.597 -79.353 1.00 95.19 100 GLY A O 1
ATOM 739 N N . ARG A 1 101 ? -12.260 -11.616 -78.373 1.00 96.12 101 ARG A N 1
ATOM 740 C CA . ARG A 1 101 ? -12.447 -11.108 -77.004 1.00 96.12 101 ARG A CA 1
ATOM 741 C C . ARG A 1 101 ? -11.128 -10.753 -76.331 1.00 96.12 101 ARG A C 1
ATOM 743 O O . ARG A 1 101 ? -10.158 -11.508 -76.386 1.00 96.12 101 ARG A O 1
ATOM 750 N N . THR A 1 102 ? -11.110 -9.600 -75.668 1.00 97.44 102 THR A N 1
ATOM 751 C CA . THR A 1 102 ? -9.985 -9.184 -74.829 1.00 97.44 102 THR A CA 1
ATOM 752 C C . THR A 1 102 ? -10.149 -9.760 -73.432 1.00 97.44 102 THR A C 1
ATOM 754 O O . THR A 1 102 ? -11.172 -9.558 -72.783 1.00 97.44 102 THR A O 1
ATOM 757 N N . TRP A 1 103 ? -9.111 -10.434 -72.963 1.00 97.25 103 TRP A N 1
ATOM 758 C CA . TRP A 1 103 ? -9.013 -11.014 -71.636 1.00 97.25 103 TRP A CA 1
ATOM 759 C C . TRP A 1 103 ? -8.092 -10.169 -70.776 1.00 97.25 103 TRP A C 1
ATOM 761 O O . TRP A 1 103 ? -6.988 -9.824 -71.193 1.00 97.25 103 TRP A O 1
ATOM 771 N N . TYR A 1 104 ? -8.538 -9.860 -69.568 1.00 96.12 104 TYR A N 1
ATOM 772 C CA . TYR A 1 104 ? -7.855 -9.019 -68.598 1.00 96.12 104 TYR A CA 1
ATOM 773 C C . TYR A 1 104 ? -7.451 -9.870 -67.408 1.00 96.12 104 TYR A C 1
ATOM 775 O O . TYR A 1 104 ? -8.286 -10.591 -66.856 1.00 96.12 104 TYR A O 1
ATOM 783 N N . ARG A 1 105 ? -6.184 -9.793 -66.991 1.00 92.69 105 ARG A N 1
ATOM 784 C CA . ARG A 1 105 ? -5.727 -10.521 -65.803 1.00 92.69 105 ARG A CA 1
ATOM 785 C C . ARG A 1 105 ? -6.590 -10.128 -64.607 1.00 92.69 105 ARG A C 1
ATOM 787 O O . ARG A 1 105 ? -6.697 -8.946 -64.279 1.00 92.69 105 ARG A O 1
ATOM 794 N N . ALA A 1 106 ? -7.244 -11.104 -63.986 1.00 90.69 106 ALA A N 1
ATOM 795 C CA . ALA A 1 106 ? -8.025 -10.879 -62.782 1.00 90.69 106 ALA A CA 1
ATOM 796 C C . ALA A 1 106 ? -7.073 -10.447 -61.654 1.00 90.69 106 ALA A C 1
ATOM 798 O O . ALA A 1 106 ? -5.964 -10.984 -61.568 1.00 90.69 106 ALA A O 1
ATOM 799 N N . PRO A 1 107 ? -7.469 -9.505 -60.779 1.00 80.69 107 PRO A N 1
ATOM 800 C CA . PRO A 1 107 ? -6.698 -9.223 -59.583 1.00 80.69 107 PRO A CA 1
ATOM 801 C C . PRO A 1 107 ? -6.633 -10.523 -58.789 1.00 80.69 107 PRO A C 1
ATOM 803 O O . PRO A 1 107 ? -7.672 -11.078 -58.423 1.00 80.69 107 PRO A O 1
ATOM 806 N N . ASP A 1 108 ? -5.425 -11.032 -58.564 1.00 70.81 108 ASP A N 1
ATOM 807 C CA . ASP A 1 108 ? -5.221 -12.162 -57.667 1.00 70.81 108 ASP A CA 1
ATOM 808 C C . ASP A 1 108 ? -5.879 -11.831 -56.311 1.00 70.81 108 ASP A C 1
ATOM 810 O O . ASP A 1 108 ? -5.980 -10.657 -55.922 1.00 70.81 108 ASP A O 1
ATOM 814 N N . VAL A 1 109 ? -6.274 -12.838 -55.527 1.00 61.38 109 VAL A N 1
ATOM 815 C CA . VAL A 1 109 ? -6.537 -12.652 -54.086 1.00 61.38 109 VAL A CA 1
ATOM 816 C C . VAL A 1 109 ? -5.181 -12.493 -53.390 1.00 61.38 109 VAL A C 1
ATOM 818 O O . VAL A 1 109 ? -4.825 -13.225 -52.471 1.00 61.38 109 VAL A O 1
ATOM 821 N N . GLY A 1 110 ? -4.378 -11.578 -53.927 1.00 52.62 110 GLY A N 1
ATOM 822 C CA . GLY A 1 110 ? -2.942 -11.639 -53.897 1.00 52.62 110 GLY A CA 1
ATOM 823 C C . GLY A 1 110 ? -2.431 -11.460 -52.491 1.00 52.62 110 GLY A C 1
ATOM 824 O O . GLY A 1 110 ? -3.119 -10.975 -51.584 1.00 52.62 110 GLY A O 1
ATOM 825 N N . ARG A 1 111 ? -1.166 -11.829 -52.345 1.00 53.47 111 ARG A N 1
ATOM 826 C CA . ARG A 1 111 ? -0.357 -11.683 -51.144 1.00 53.47 111 ARG A CA 1
ATOM 827 C C . ARG A 1 111 ? -0.597 -10.364 -50.412 1.00 53.47 111 ARG A C 1
ATOM 829 O O . ARG A 1 111 ? -0.493 -10.386 -49.205 1.00 53.47 111 ARG A O 1
ATOM 836 N N . ASP A 1 112 ? -1.000 -9.276 -51.059 1.00 52.62 112 ASP A N 1
ATOM 837 C CA . ASP A 1 112 ? -1.341 -7.994 -50.428 1.00 52.62 112 ASP A CA 1
ATOM 838 C C . ASP A 1 112 ? -2.613 -8.024 -49.564 1.00 52.62 112 ASP A C 1
ATOM 840 O O . ASP A 1 112 ? -2.611 -7.450 -48.478 1.00 52.62 112 ASP A O 1
ATOM 844 N N . ARG A 1 113 ? -3.682 -8.742 -49.950 1.00 56.31 113 ARG A N 1
ATOM 845 C CA . ARG A 1 113 ? -4.854 -8.958 -49.067 1.00 56.31 113 ARG A CA 1
ATOM 846 C C . ARG A 1 113 ? -4.527 -9.917 -47.928 1.00 56.31 113 ARG A C 1
ATOM 848 O O . ARG A 1 113 ? -5.049 -9.745 -46.826 1.00 56.31 113 ARG A O 1
ATOM 855 N N . LEU A 1 114 ? -3.665 -10.904 -48.179 1.00 60.69 114 LEU A N 1
ATOM 856 C CA . LEU A 1 114 ? -3.177 -11.817 -47.145 1.00 60.69 114 LEU A CA 1
ATOM 857 C C . LEU A 1 114 ? -2.222 -11.096 -46.181 1.00 60.69 114 LEU A C 1
ATOM 859 O O . LEU A 1 114 ? -2.354 -11.233 -44.976 1.00 60.69 114 LEU A O 1
ATOM 863 N N . THR A 1 115 ? -1.331 -10.257 -46.700 1.00 56.09 115 THR A N 1
ATOM 864 C CA . THR A 1 115 ? -0.358 -9.452 -45.954 1.00 56.09 115 THR A CA 1
ATOM 865 C C . THR A 1 115 ? -1.088 -8.364 -45.189 1.00 56.09 115 THR A C 1
ATOM 867 O O . THR A 1 115 ? -0.858 -8.246 -44.006 1.00 56.09 115 THR A O 1
ATOM 870 N N . ALA A 1 116 ? -2.071 -7.662 -45.752 1.00 51.75 116 ALA A N 1
ATOM 871 C CA . ALA A 1 116 ? -2.886 -6.713 -44.989 1.00 51.75 116 ALA A CA 1
ATOM 872 C C . ALA A 1 116 ? -3.667 -7.384 -43.837 1.00 51.75 116 ALA A C 1
ATOM 874 O O . ALA A 1 116 ? -3.784 -6.803 -42.759 1.00 51.75 116 ALA A O 1
ATOM 875 N N . LYS A 1 117 ? -4.152 -8.626 -44.019 1.00 53.62 117 LYS A N 1
ATOM 876 C CA . LYS A 1 117 ? -4.794 -9.408 -42.942 1.00 53.62 117 LYS A CA 1
ATOM 877 C C . LYS A 1 117 ? -3.806 -9.985 -41.920 1.00 53.62 117 LYS A C 1
ATOM 879 O O . LYS A 1 117 ? -4.160 -10.086 -40.752 1.00 53.62 117 LYS A O 1
ATOM 884 N N . ILE A 1 118 ? -2.594 -10.353 -42.333 1.00 56.50 118 ILE A N 1
ATOM 885 C CA . ILE A 1 118 ? -1.545 -10.912 -41.463 1.00 56.50 118 ILE A CA 1
ATOM 886 C C . ILE A 1 118 ? -0.817 -9.793 -40.699 1.00 56.50 118 ILE A C 1
ATOM 888 O O . ILE A 1 118 ? -0.588 -9.911 -39.500 1.00 56.50 118 ILE A O 1
ATOM 892 N N . SER A 1 119 ? -0.531 -8.662 -41.340 1.00 51.16 119 SER A N 1
ATOM 893 C CA . SER A 1 119 ? 0.109 -7.478 -40.753 1.00 51.16 119 SER A CA 1
ATOM 894 C C . SER A 1 119 ? -0.743 -6.803 -39.674 1.00 51.16 119 SER A C 1
ATOM 896 O O . SER A 1 119 ? -0.201 -6.140 -38.799 1.00 51.16 119 SER A O 1
ATOM 898 N N . GLY A 1 120 ? -2.065 -7.001 -39.682 1.00 49.16 120 GLY A N 1
ATOM 899 C CA . GLY A 1 120 ? -2.934 -6.587 -38.576 1.00 49.16 120 GLY A CA 1
ATOM 900 C C . GLY A 1 120 ? -2.811 -7.457 -37.314 1.00 49.16 120 GLY A C 1
ATOM 901 O O . GLY A 1 120 ? -3.315 -7.057 -36.268 1.00 49.16 120 GLY A O 1
ATOM 902 N N . GLY A 1 121 ? -2.158 -8.627 -37.395 1.00 53.12 121 GLY A N 1
ATOM 903 C CA . GLY A 1 121 ? -2.092 -9.616 -36.309 1.00 53.12 121 GLY A CA 1
ATOM 904 C C . GLY A 1 121 ? -0.693 -10.104 -35.909 1.00 53.12 121 GLY A C 1
ATOM 905 O O . GLY A 1 121 ? -0.570 -10.734 -34.861 1.00 53.12 121 GLY A O 1
ATOM 906 N N . VAL A 1 122 ? 0.363 -9.831 -36.685 1.00 62.03 122 VAL A N 1
ATOM 907 C CA . VAL A 1 122 ? 1.742 -10.204 -36.317 1.00 62.03 122 VAL A CA 1
ATOM 908 C C . VAL A 1 122 ? 2.397 -9.045 -35.571 1.00 62.03 122 VAL A C 1
ATOM 910 O O . VAL A 1 122 ? 2.665 -7.998 -36.157 1.00 62.03 122 VAL A O 1
ATOM 913 N N . ALA A 1 123 ? 2.649 -9.232 -34.274 1.00 71.75 123 ALA A N 1
ATOM 914 C CA . ALA A 1 123 ? 3.422 -8.277 -33.490 1.00 71.75 123 ALA A CA 1
ATOM 915 C C . ALA A 1 123 ? 4.851 -8.165 -34.050 1.00 71.75 123 ALA A C 1
ATOM 917 O O . ALA A 1 123 ? 5.494 -9.179 -34.328 1.00 71.75 123 ALA A O 1
ATOM 918 N N . ARG A 1 124 ? 5.333 -6.933 -34.218 1.00 89.94 124 ARG A N 1
ATOM 919 C CA . ARG A 1 124 ? 6.722 -6.609 -34.577 1.00 89.94 124 ARG A CA 1
ATOM 920 C C . ARG A 1 124 ? 7.538 -6.408 -33.311 1.00 89.94 124 ARG A C 1
ATOM 922 O O . ARG A 1 124 ? 6.981 -6.067 -32.276 1.00 89.94 124 ARG A O 1
ATOM 929 N N . THR A 1 125 ? 8.850 -6.579 -33.368 1.00 94.00 125 THR A N 1
ATOM 930 C CA . THR A 1 125 ? 9.717 -6.332 -32.204 1.00 94.00 125 THR A CA 1
ATOM 931 C C . THR A 1 125 ? 10.480 -5.021 -32.339 1.00 94.00 125 THR A C 1
ATOM 933 O O . THR A 1 125 ? 10.814 -4.608 -33.444 1.00 94.00 125 THR A O 1
ATOM 936 N N . PHE A 1 126 ? 10.834 -4.373 -31.225 1.00 96.00 126 PHE A N 1
ATOM 937 C CA . PHE A 1 126 ? 11.718 -3.194 -31.274 1.00 96.00 126 PHE A CA 1
ATOM 938 C C . PHE A 1 126 ? 13.110 -3.523 -31.845 1.00 96.00 126 PHE A C 1
ATOM 940 O O . PHE A 1 126 ? 13.761 -2.657 -32.427 1.00 96.00 126 PHE A O 1
ATOM 947 N N . LEU A 1 127 ? 13.551 -4.782 -31.730 1.00 95.56 127 LEU A N 1
ATOM 948 C CA . LEU A 1 127 ? 14.830 -5.249 -32.275 1.00 95.56 127 LEU A CA 1
ATOM 949 C C . LEU A 1 127 ? 14.854 -5.205 -33.812 1.00 95.56 127 LEU A C 1
ATOM 951 O O . LEU A 1 127 ? 15.890 -4.899 -34.394 1.00 95.56 127 LEU A O 1
ATOM 955 N N . GLU A 1 128 ? 13.717 -5.444 -34.479 1.00 95.50 128 GLU A N 1
ATOM 956 C CA . GLU A 1 128 ? 13.599 -5.323 -35.945 1.00 95.50 128 GLU A CA 1
ATOM 957 C C . GLU A 1 128 ? 13.870 -3.898 -36.446 1.00 95.50 128 GLU A C 1
ATOM 959 O O . GLU A 1 128 ? 14.262 -3.715 -37.597 1.00 95.50 128 GLU A O 1
ATOM 964 N N . TYR A 1 129 ? 13.700 -2.898 -35.578 1.00 96.12 129 TYR A N 1
ATOM 965 C CA . TYR A 1 129 ? 13.987 -1.491 -35.863 1.00 96.12 129 TYR A CA 1
ATOM 966 C C . TYR A 1 129 ? 15.384 -1.063 -35.389 1.00 96.12 129 TYR A C 1
ATOM 968 O O . TYR A 1 129 ? 15.711 0.121 -35.438 1.00 96.12 129 TYR A O 1
ATOM 976 N N . GLY A 1 130 ? 16.216 -2.011 -34.943 1.00 96.56 130 GLY A N 1
ATOM 977 C CA . GLY A 1 130 ? 17.600 -1.771 -34.534 1.00 96.56 130 GLY A CA 1
ATOM 978 C C . GLY A 1 130 ? 17.795 -1.434 -33.056 1.00 96.56 130 GLY A C 1
ATOM 979 O O . GLY A 1 130 ? 18.900 -1.054 -32.681 1.00 96.56 130 GLY A O 1
ATOM 980 N N . ALA A 1 131 ? 16.766 -1.568 -32.212 1.00 97.75 131 ALA A N 1
ATOM 981 C CA . ALA A 1 131 ? 16.931 -1.392 -30.771 1.00 97.75 131 ALA A CA 1
ATOM 982 C C . ALA A 1 131 ? 17.733 -2.559 -30.167 1.00 97.75 131 ALA A C 1
ATOM 984 O O . ALA A 1 131 ? 17.634 -3.693 -30.636 1.00 97.75 131 ALA A O 1
ATOM 985 N N . VAL A 1 132 ? 18.478 -2.307 -29.093 1.00 97.81 132 VAL A N 1
ATOM 986 C CA . VAL A 1 132 ? 19.242 -3.318 -28.348 1.00 97.81 132 VAL A CA 1
ATOM 987 C C . VAL A 1 132 ? 18.435 -3.840 -27.159 1.00 97.81 132 VAL A C 1
ATOM 989 O O . VAL A 1 132 ? 18.337 -5.056 -26.958 1.00 97.81 132 VAL A O 1
ATOM 992 N N . GLY A 1 133 ? 17.807 -2.953 -26.382 1.00 96.88 133 GLY A N 1
ATOM 993 C CA . GLY A 1 133 ? 16.987 -3.344 -25.234 1.00 96.88 133 GLY A CA 1
ATOM 994 C C . GLY A 1 133 ? 17.781 -3.905 -24.046 1.00 96.88 133 GLY A C 1
ATOM 995 O O . GLY A 1 133 ? 17.318 -4.830 -23.374 1.00 96.88 133 GLY A O 1
ATOM 996 N N . ASP A 1 134 ? 18.979 -3.375 -23.793 1.00 96.25 134 ASP A N 1
ATOM 997 C CA . ASP A 1 134 ? 19.845 -3.725 -22.653 1.00 96.25 134 ASP A CA 1
ATOM 998 C C . ASP A 1 134 ? 19.705 -2.764 -21.448 1.00 96.25 134 ASP A C 1
ATOM 1000 O O . ASP A 1 134 ? 20.291 -2.983 -20.387 1.00 96.25 134 ASP A O 1
ATOM 1004 N N . GLY A 1 135 ? 18.915 -1.696 -21.587 1.00 95.00 135 GLY A N 1
ATOM 1005 C CA . GLY A 1 135 ? 18.704 -0.660 -20.576 1.00 95.00 135 GLY A CA 1
ATOM 1006 C C . GLY A 1 135 ? 19.881 0.309 -20.404 1.00 95.00 135 GLY A C 1
ATOM 1007 O O . GLY A 1 135 ? 19.893 1.076 -19.428 1.00 95.00 135 GLY A O 1
ATOM 1008 N N . ALA A 1 136 ? 20.847 0.286 -21.324 1.00 95.56 136 ALA A N 1
ATOM 1009 C CA . ALA A 1 136 ? 22.035 1.134 -21.337 1.00 95.56 136 ALA A CA 1
ATOM 1010 C C . ALA A 1 136 ? 22.234 1.843 -22.687 1.00 95.56 136 ALA A C 1
ATOM 1012 O O . ALA A 1 136 ? 22.400 3.062 -22.708 1.00 95.56 136 ALA A O 1
ATOM 1013 N N . THR A 1 137 ? 22.177 1.107 -23.795 1.00 97.69 137 THR A N 1
ATOM 1014 C CA . THR A 1 137 ? 22.306 1.632 -25.158 1.00 97.69 137 THR A CA 1
ATOM 1015 C C . THR A 1 137 ? 21.135 2.556 -25.491 1.00 97.69 137 THR A C 1
ATOM 1017 O O . THR A 1 137 ? 19.989 2.207 -25.227 1.00 97.69 137 THR A O 1
ATOM 1020 N N . ASP A 1 138 ? 21.412 3.743 -26.043 1.00 98.12 138 ASP A N 1
ATOM 1021 C CA . ASP A 1 138 ? 20.361 4.677 -26.466 1.00 98.12 138 ASP A CA 1
ATOM 1022 C C . ASP A 1 138 ? 19.578 4.115 -27.662 1.00 98.12 138 ASP A C 1
ATOM 1024 O O . ASP A 1 138 ? 20.044 4.106 -28.800 1.00 98.12 138 ASP A O 1
ATOM 1028 N N . ASP A 1 139 ? 18.364 3.658 -27.375 1.00 98.56 139 ASP A N 1
ATOM 1029 C CA . ASP A 1 139 ? 17.423 3.044 -28.303 1.00 98.56 139 ASP A CA 1
ATOM 1030 C C . ASP A 1 139 ? 16.411 4.062 -28.867 1.00 98.56 139 ASP A C 1
ATOM 1032 O O . ASP A 1 139 ? 15.477 3.676 -29.574 1.00 98.56 139 ASP A O 1
ATOM 1036 N N . SER A 1 140 ? 16.559 5.364 -28.576 1.00 98.25 140 SER A N 1
ATOM 1037 C CA . SER A 1 140 ? 15.548 6.395 -28.880 1.00 98.25 140 SER A CA 1
ATOM 1038 C C . SER A 1 140 ? 15.111 6.406 -30.347 1.00 98.25 140 SER A C 1
ATOM 1040 O O . SER A 1 140 ? 13.913 6.432 -30.642 1.00 98.25 140 SER A O 1
ATOM 1042 N N . ALA A 1 141 ? 16.067 6.369 -31.280 1.00 97.94 141 ALA A N 1
ATOM 1043 C CA . ALA A 1 141 ? 15.776 6.420 -32.713 1.00 97.94 141 ALA A CA 1
ATOM 1044 C C . ALA A 1 141 ? 15.037 5.159 -33.194 1.00 97.94 141 ALA A C 1
ATOM 1046 O O . ALA A 1 141 ? 14.037 5.259 -33.907 1.00 97.94 141 ALA A O 1
ATOM 1047 N N . ALA A 1 142 ? 15.489 3.982 -32.752 1.00 97.75 142 ALA A N 1
ATOM 1048 C CA . ALA A 1 142 ? 14.888 2.700 -33.104 1.00 97.75 142 ALA A CA 1
ATOM 1049 C C . ALA A 1 142 ? 13.468 2.559 -32.536 1.00 97.75 142 ALA A C 1
ATOM 1051 O O . ALA A 1 142 ? 12.543 2.175 -33.251 1.00 97.75 142 ALA A O 1
ATOM 1052 N N . VAL A 1 143 ? 13.269 2.937 -31.269 1.00 97.50 143 VAL A N 1
ATOM 1053 C CA . VAL A 1 143 ? 11.949 2.932 -30.623 1.00 97.50 143 VAL A CA 1
ATOM 1054 C C . VAL A 1 143 ? 10.998 3.900 -31.324 1.00 97.50 143 VAL A C 1
ATOM 1056 O O . VAL A 1 143 ? 9.863 3.530 -31.614 1.00 97.50 143 VAL A O 1
ATOM 1059 N N . THR A 1 144 ? 11.456 5.106 -31.669 1.00 97.00 144 THR A N 1
ATOM 1060 C CA . THR A 1 144 ? 10.633 6.084 -32.401 1.00 97.00 144 THR A CA 1
ATOM 1061 C C . THR A 1 144 ? 10.191 5.543 -33.762 1.00 97.00 144 THR A C 1
ATOM 1063 O O . THR A 1 144 ? 9.012 5.632 -34.109 1.00 97.00 144 THR A O 1
ATOM 1066 N N . ALA A 1 145 ? 11.106 4.923 -34.515 1.00 96.12 145 ALA A N 1
ATOM 1067 C CA . ALA A 1 145 ? 10.789 4.297 -35.797 1.00 96.12 145 ALA A CA 1
ATOM 1068 C C . ALA A 1 145 ? 9.790 3.134 -35.647 1.00 96.12 145 ALA A C 1
ATOM 1070 O O . ALA A 1 145 ? 8.856 3.014 -36.442 1.00 96.12 145 ALA A O 1
ATOM 1071 N N . ALA A 1 146 ? 9.944 2.313 -34.603 1.00 95.25 146 ALA A N 1
ATOM 1072 C CA . ALA A 1 146 ? 9.024 1.222 -34.298 1.00 95.25 146 ALA A CA 1
ATOM 1073 C C . ALA A 1 146 ? 7.611 1.737 -33.988 1.00 95.25 146 ALA A C 1
ATOM 1075 O O . ALA A 1 146 ? 6.638 1.241 -34.556 1.00 95.25 146 ALA A O 1
ATOM 1076 N N . LEU A 1 147 ? 7.483 2.763 -33.141 1.00 93.69 147 LEU A N 1
ATOM 1077 C CA . LEU A 1 147 ? 6.193 3.362 -32.775 1.00 93.69 147 LEU A CA 1
ATOM 1078 C C . LEU A 1 147 ? 5.480 3.982 -33.984 1.00 93.69 147 LEU A C 1
ATOM 1080 O O . LEU A 1 147 ? 4.272 3.803 -34.148 1.00 93.69 147 LEU A O 1
ATOM 1084 N N . ALA A 1 148 ? 6.228 4.641 -34.874 1.00 93.69 148 ALA A N 1
ATOM 1085 C CA . ALA A 1 148 ? 5.690 5.242 -36.095 1.00 93.69 148 ALA A CA 1
ATOM 1086 C C . ALA A 1 148 ? 5.105 4.213 -37.084 1.00 93.69 148 ALA A C 1
ATOM 1088 O O . ALA A 1 148 ? 4.315 4.579 -37.953 1.00 93.69 148 ALA A O 1
ATOM 1089 N N . SER A 1 149 ? 5.450 2.927 -36.949 1.00 90.12 149 SER A N 1
ATOM 1090 C CA . SER A 1 149 ? 4.927 1.863 -37.815 1.00 90.12 149 SER A CA 1
ATOM 1091 C C . SER A 1 149 ? 3.434 1.570 -37.613 1.00 90.12 149 SER A C 1
ATOM 1093 O O . SER A 1 149 ? 2.788 1.020 -38.503 1.00 90.12 149 SER A O 1
ATOM 1095 N N . GLY A 1 150 ? 2.884 1.904 -36.440 1.00 86.19 150 GLY A N 1
ATOM 1096 C CA . GLY A 1 150 ? 1.488 1.647 -36.082 1.00 86.19 150 GLY A CA 1
ATOM 1097 C C . GLY A 1 150 ? 1.140 0.187 -35.751 1.00 86.19 150 GLY A C 1
ATOM 1098 O O . GLY A 1 150 ? -0.025 -0.076 -35.423 1.00 86.19 150 GLY A O 1
ATOM 1099 N N . TYR A 1 151 ? 2.104 -0.740 -35.801 1.00 88.00 151 TYR A N 1
ATOM 1100 C CA . TYR A 1 151 ? 1.917 -2.153 -35.449 1.00 88.00 151 TYR A CA 1
ATOM 1101 C C . TYR A 1 151 ? 1.791 -2.381 -33.937 1.00 88.00 151 TYR A C 1
ATOM 1103 O O . TYR A 1 151 ? 2.135 -1.523 -33.125 1.00 88.00 151 TYR A O 1
ATOM 1111 N N . TYR A 1 152 ? 1.310 -3.569 -33.558 1.00 89.56 152 TYR A N 1
ATOM 1112 C CA . TYR A 1 152 ? 1.537 -4.086 -32.209 1.00 89.56 152 TYR A CA 1
ATOM 1113 C C . TYR A 1 152 ? 3.025 -4.403 -32.040 1.00 89.56 152 TYR A C 1
ATOM 1115 O O . TYR A 1 152 ? 3.621 -5.039 -32.911 1.00 89.56 152 TYR A O 1
ATOM 1123 N N . LEU A 1 153 ? 3.609 -3.955 -30.931 1.00 92.81 153 LEU A N 1
ATOM 1124 C CA . LEU A 1 153 ? 5.034 -4.046 -30.643 1.00 92.81 153 LEU A CA 1
ATOM 1125 C C . LEU A 1 153 ? 5.289 -4.950 -29.437 1.00 92.81 153 LEU A C 1
ATOM 1127 O O . LEU A 1 153 ? 4.747 -4.736 -28.355 1.00 92.81 153 LEU A O 1
ATOM 1131 N N . GLU A 1 154 ? 6.145 -5.944 -29.627 1.00 92.31 154 GLU A N 1
ATOM 1132 C CA . GLU A 1 154 ? 6.598 -6.894 -28.619 1.00 92.31 154 GLU A CA 1
ATOM 1133 C C . GLU A 1 154 ? 8.014 -6.522 -28.151 1.00 92.31 154 GLU A C 1
ATOM 1135 O O . GLU A 1 154 ? 8.965 -6.445 -28.935 1.00 92.31 154 GLU A O 1
ATOM 1140 N N . GLY A 1 155 ? 8.153 -6.283 -26.850 1.00 93.75 155 GLY A N 1
ATOM 1141 C CA . GLY A 1 155 ? 9.403 -5.919 -26.191 1.00 93.75 155 GLY A CA 1
ATOM 1142 C C . GLY A 1 155 ? 10.222 -7.097 -25.691 1.00 93.75 155 GLY A C 1
ATOM 1143 O O . GLY A 1 155 ? 11.349 -6.892 -25.251 1.00 93.75 155 GLY A O 1
ATOM 1144 N N . LEU A 1 156 ? 9.697 -8.328 -25.743 1.00 92.94 156 LEU A N 1
ATOM 1145 C CA . LEU A 1 156 ? 10.424 -9.547 -25.370 1.00 92.94 156 LEU A CA 1
ATOM 1146 C C . LEU A 1 156 ? 10.957 -9.542 -23.922 1.00 92.94 156 LEU A C 1
ATOM 1148 O O . LEU A 1 156 ? 11.946 -10.206 -23.617 1.00 92.94 156 LEU A O 1
ATOM 1152 N N . GLY A 1 157 ? 10.323 -8.786 -23.024 1.00 92.06 157 GLY A N 1
ATOM 1153 C CA . GLY A 1 157 ? 10.758 -8.600 -21.637 1.00 92.06 157 GLY A CA 1
ATOM 1154 C C . GLY A 1 157 ? 12.001 -7.718 -21.480 1.00 92.06 157 GLY A C 1
ATOM 1155 O O . GLY A 1 157 ? 12.672 -7.798 -20.451 1.00 92.06 157 GLY A O 1
ATOM 1156 N N . ARG A 1 158 ? 12.346 -6.896 -22.479 1.00 95.81 158 ARG A N 1
ATOM 1157 C CA . ARG A 1 158 ? 13.551 -6.052 -22.478 1.00 95.81 158 ARG A CA 1
ATOM 1158 C C . ARG A 1 158 ? 13.304 -4.645 -21.947 1.00 95.81 158 ARG A C 1
ATOM 1160 O O . ARG A 1 158 ? 12.174 -4.161 -21.892 1.00 95.81 158 ARG A O 1
ATOM 1167 N N . THR A 1 159 ? 14.394 -3.986 -21.554 1.00 97.38 159 THR A N 1
ATOM 1168 C CA . THR A 1 159 ? 14.394 -2.571 -21.165 1.00 97.38 159 THR A CA 1
ATOM 1169 C C . THR A 1 159 ? 15.134 -1.760 -22.218 1.00 97.38 159 THR A C 1
ATOM 1171 O O . THR A 1 159 ? 16.307 -2.005 -22.445 1.00 97.38 159 THR A O 1
ATOM 1174 N N . TYR A 1 160 ? 14.487 -0.774 -22.819 1.00 98.25 160 TYR A N 1
ATOM 1175 C CA . TYR A 1 160 ? 15.053 0.101 -23.843 1.00 98.25 160 TYR A CA 1
ATOM 1176 C C . TYR A 1 160 ? 15.415 1.442 -23.206 1.00 98.25 160 TYR A C 1
ATOM 1178 O O . TYR A 1 160 ? 14.553 2.063 -22.582 1.00 98.25 160 TYR A O 1
ATOM 1186 N N . ASN A 1 161 ? 16.673 1.879 -23.287 1.00 98.00 161 ASN A N 1
ATOM 1187 C CA . ASN A 1 161 ? 17.064 3.187 -22.750 1.00 98.00 161 ASN A CA 1
ATOM 1188 C C . ASN A 1 161 ? 16.729 4.265 -23.780 1.00 98.00 161 ASN A C 1
ATOM 1190 O O . ASN A 1 161 ? 17.175 4.188 -24.917 1.00 98.00 161 ASN A O 1
ATOM 1194 N N . VAL A 1 162 ? 15.901 5.235 -23.404 1.00 97.88 162 VAL A N 1
ATOM 1195 C CA . VAL A 1 162 ? 15.341 6.223 -24.329 1.00 97.88 162 VAL A CA 1
ATOM 1196 C C . VAL A 1 162 ? 15.333 7.614 -23.703 1.00 97.88 162 VAL A C 1
ATOM 1198 O O . VAL A 1 162 ? 15.253 7.784 -22.487 1.00 97.88 162 VAL A O 1
ATOM 1201 N N 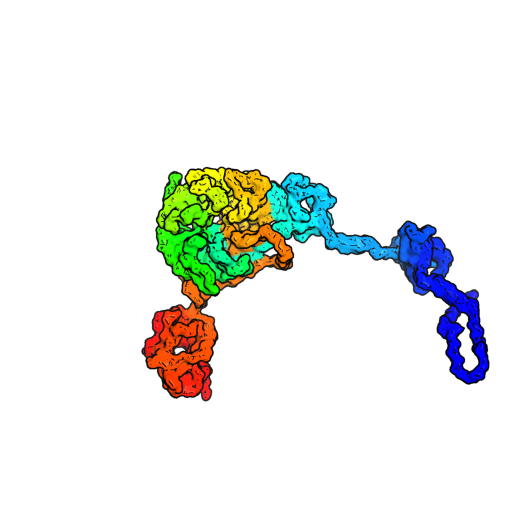. SER A 1 163 ? 15.384 8.630 -24.554 1.00 94.94 163 SER A N 1
ATOM 1202 C CA . SER A 1 163 ? 15.315 10.045 -24.170 1.00 94.94 163 SER A CA 1
ATOM 1203 C C . SER A 1 163 ? 13.923 10.486 -23.705 1.00 94.94 163 SER A C 1
ATOM 1205 O O . SER A 1 163 ? 13.814 11.426 -22.919 1.00 94.94 163 SER A O 1
ATOM 1207 N N . ALA A 1 164 ? 12.865 9.803 -24.149 1.00 92.25 164 ALA A N 1
ATOM 1208 C CA . ALA A 1 164 ? 11.490 10.046 -23.731 1.00 92.25 164 ALA A CA 1
ATOM 1209 C C . ALA A 1 164 ? 10.679 8.745 -23.735 1.00 92.25 164 ALA A C 1
ATOM 1211 O O . ALA A 1 164 ? 10.882 7.870 -24.578 1.00 92.25 164 ALA A O 1
ATOM 1212 N N . ALA A 1 165 ? 9.743 8.625 -22.794 1.00 90.25 165 ALA A N 1
ATOM 1213 C CA . ALA A 1 165 ? 8.848 7.479 -22.726 1.00 90.25 165 ALA A CA 1
ATOM 1214 C C . ALA A 1 165 ? 7.817 7.524 -23.872 1.00 90.25 165 ALA A C 1
ATOM 1216 O O . ALA A 1 165 ? 7.392 8.618 -24.259 1.00 90.25 165 ALA A O 1
ATOM 1217 N N . PRO A 1 166 ? 7.358 6.364 -24.383 1.00 90.62 166 PRO A N 1
ATOM 1218 C CA . PRO A 1 166 ? 6.209 6.318 -25.279 1.00 90.62 166 PRO A CA 1
ATOM 1219 C C . PRO A 1 166 ? 4.991 7.003 -24.651 1.00 90.62 166 PRO A C 1
ATOM 1221 O O . PRO A 1 166 ? 4.719 6.845 -23.461 1.00 90.62 166 PRO A O 1
ATOM 1224 N N . THR A 1 167 ? 4.240 7.750 -25.455 1.00 86.38 167 THR A N 1
ATOM 1225 C CA . THR A 1 167 ? 3.018 8.437 -25.006 1.00 86.38 167 THR A CA 1
ATOM 1226 C C . THR A 1 167 ? 1.807 7.507 -24.936 1.00 86.38 167 THR A C 1
ATOM 1228 O O . THR A 1 167 ? 0.836 7.821 -24.252 1.00 86.38 167 THR A O 1
ATOM 1231 N N . ASP A 1 168 ? 1.870 6.360 -25.616 1.00 84.12 168 ASP A N 1
ATOM 1232 C CA . ASP A 1 168 ? 0.815 5.355 -25.673 1.00 84.12 168 ASP A CA 1
ATOM 1233 C C . ASP A 1 168 ? 1.414 3.945 -25.551 1.00 84.12 168 ASP A C 1
ATOM 1235 O O . ASP A 1 168 ? 2.320 3.565 -26.294 1.00 84.12 168 ASP A O 1
ATOM 1239 N N . PHE A 1 169 ? 0.889 3.166 -24.606 1.00 88.31 169 PHE A N 1
ATOM 1240 C CA . PHE A 1 169 ? 1.284 1.783 -24.343 1.00 88.31 169 PHE A CA 1
ATOM 1241 C C . PHE A 1 169 ? 0.250 0.759 -24.840 1.00 88.31 169 PHE A C 1
ATOM 1243 O O . PHE A 1 169 ? 0.488 -0.440 -24.722 1.00 88.31 169 PHE A O 1
ATOM 1250 N N . THR A 1 170 ? -0.878 1.181 -25.426 1.00 85.31 170 THR A N 1
ATOM 1251 C CA . THR A 1 170 ? -1.982 0.289 -25.845 1.00 85.31 170 THR A CA 1
ATOM 1252 C C . THR A 1 170 ? -1.560 -0.771 -26.865 1.00 85.31 170 THR A C 1
ATOM 1254 O O . THR A 1 170 ? -2.132 -1.863 -26.912 1.00 85.31 170 THR A O 1
ATOM 1257 N N . LYS A 1 171 ? -0.538 -0.470 -27.672 1.00 87.31 171 LYS A N 1
ATOM 1258 C CA . LYS A 1 171 ? 0.034 -1.376 -28.676 1.00 87.31 171 LYS A CA 1
ATOM 1259 C C . LYS A 1 171 ? 1.362 -2.003 -28.259 1.00 87.31 171 LYS A C 1
ATOM 1261 O O . LYS A 1 171 ? 1.940 -2.728 -29.060 1.00 87.31 171 LYS A O 1
ATOM 1266 N N . ILE A 1 172 ? 1.847 -1.749 -27.046 1.00 90.56 172 ILE A N 1
ATOM 1267 C CA . ILE A 1 172 ? 3.154 -2.218 -26.581 1.00 90.56 172 ILE A CA 1
ATOM 1268 C C . ILE A 1 172 ? 2.972 -3.336 -25.559 1.00 90.56 172 ILE A C 1
ATOM 1270 O O . ILE A 1 172 ? 2.189 -3.214 -24.619 1.00 90.56 172 ILE A O 1
ATOM 1274 N N . ARG A 1 173 ? 3.731 -4.417 -25.729 1.00 90.44 173 ARG A N 1
ATOM 1275 C CA . ARG A 1 173 ? 3.732 -5.590 -24.855 1.00 90.44 173 ARG A CA 1
ATOM 1276 C C . ARG A 1 173 ? 5.137 -5.933 -24.391 1.00 90.44 173 ARG A C 1
ATOM 1278 O O . ARG A 1 173 ? 6.100 -5.718 -25.120 1.00 90.44 173 ARG A O 1
ATOM 1285 N N . ARG A 1 174 ? 5.245 -6.449 -23.169 1.00 90.12 174 ARG A N 1
ATOM 1286 C CA . ARG A 1 174 ? 6.452 -6.924 -22.475 1.00 90.12 174 ARG A CA 1
ATOM 1287 C C . ARG A 1 174 ? 7.673 -6.026 -22.699 1.00 90.12 174 ARG A C 1
ATOM 1289 O O . ARG A 1 174 ? 8.762 -6.523 -22.974 1.00 90.12 174 ARG A O 1
ATOM 1296 N N . ALA A 1 175 ? 7.519 -4.711 -22.581 1.00 94.19 175 ALA A N 1
ATOM 1297 C CA . ALA A 1 175 ? 8.602 -3.745 -22.756 1.00 94.19 175 ALA A CA 1
ATOM 1298 C C . ALA A 1 175 ? 8.705 -2.801 -21.555 1.00 94.19 175 ALA A C 1
ATOM 1300 O O . ALA A 1 175 ? 7.694 -2.373 -20.996 1.00 94.19 175 ALA A O 1
ATOM 1301 N N . ALA A 1 176 ? 9.929 -2.417 -21.207 1.00 95.81 176 ALA A N 1
ATOM 1302 C CA . ALA A 1 176 ? 10.199 -1.279 -20.340 1.00 95.81 176 ALA A CA 1
ATOM 1303 C C . ALA A 1 176 ? 10.996 -0.221 -21.101 1.00 95.81 176 ALA A C 1
ATOM 1305 O O . ALA A 1 176 ? 11.894 -0.552 -21.867 1.00 95.81 176 ALA A O 1
ATOM 1306 N N . PHE A 1 177 ? 10.718 1.050 -20.843 1.00 96.62 177 PHE A N 1
ATOM 1307 C CA . PHE A 1 177 ? 11.429 2.191 -21.409 1.00 96.62 177 PHE A CA 1
ATOM 1308 C C . PHE A 1 177 ? 12.057 2.966 -20.267 1.00 96.62 177 PHE A C 1
ATOM 1310 O O . PHE A 1 177 ? 11.357 3.481 -19.396 1.00 96.62 177 PHE A O 1
ATOM 1317 N N . LYS A 1 178 ? 13.382 2.988 -20.222 1.00 95.94 178 LYS A N 1
ATOM 1318 C CA . LYS A 1 178 ? 14.139 3.670 -19.183 1.00 95.94 178 LYS A CA 1
ATOM 1319 C C . LYS A 1 178 ? 14.423 5.098 -19.635 1.00 95.94 178 LYS A C 1
ATOM 1321 O O . LYS A 1 178 ? 15.118 5.282 -20.625 1.00 95.94 178 LYS A O 1
ATOM 1326 N N . VAL A 1 179 ? 13.909 6.073 -18.890 1.00 93.69 179 VAL A N 1
ATOM 1327 C CA . VAL A 1 179 ? 14.188 7.505 -19.052 1.00 93.69 179 VAL A CA 1
ATOM 1328 C C . VAL A 1 179 ? 14.905 7.966 -17.788 1.00 93.69 179 VAL A C 1
ATOM 1330 O O . VAL A 1 179 ? 14.344 7.944 -16.690 1.00 93.69 179 VAL A O 1
ATOM 1333 N N . GLY A 1 180 ? 16.187 8.312 -17.908 1.00 91.94 180 GLY A N 1
ATOM 1334 C CA . GLY A 1 180 ? 17.034 8.524 -16.733 1.00 91.94 180 GLY A CA 1
ATOM 1335 C C . GLY A 1 180 ? 17.098 7.261 -15.861 1.00 91.94 180 GLY A C 1
ATOM 1336 O O . GLY A 1 180 ? 17.577 6.216 -16.304 1.00 91.94 180 GLY A O 1
ATOM 1337 N N . ALA A 1 181 ? 16.622 7.339 -14.616 1.00 92.56 181 ALA A N 1
ATOM 1338 C CA . ALA A 1 181 ? 16.565 6.196 -13.696 1.00 92.56 181 ALA A CA 1
ATOM 1339 C C . ALA A 1 181 ? 15.203 5.467 -13.677 1.00 92.56 181 ALA A C 1
ATOM 1341 O O . ALA A 1 181 ? 15.119 4.334 -13.186 1.00 92.56 181 ALA A O 1
ATOM 1342 N N . VAL A 1 182 ? 14.155 6.086 -14.231 1.00 93.12 182 VAL A N 1
ATOM 1343 C CA . VAL A 1 182 ? 12.769 5.606 -14.159 1.00 93.12 182 VAL A CA 1
ATOM 1344 C C . VAL A 1 182 ? 12.466 4.679 -15.331 1.00 93.12 182 VAL A C 1
ATOM 1346 O O . VAL A 1 182 ? 12.800 4.972 -16.475 1.00 93.12 182 VAL A O 1
ATOM 1349 N N . ARG A 1 183 ? 11.820 3.544 -15.053 1.00 94.50 183 ARG A N 1
ATOM 1350 C CA . ARG A 1 183 ? 11.325 2.600 -16.063 1.00 94.50 183 ARG A CA 1
ATOM 1351 C C . ARG A 1 183 ? 9.819 2.754 -16.226 1.00 94.50 183 ARG A C 1
ATOM 1353 O O . ARG A 1 183 ? 9.065 2.495 -15.292 1.00 94.50 183 ARG A O 1
ATOM 1360 N N . HIS A 1 184 ? 9.399 3.117 -17.428 1.00 92.56 184 HIS A N 1
ATOM 1361 C CA . HIS A 1 184 ? 8.009 3.151 -17.863 1.00 92.56 184 HIS A CA 1
ATOM 1362 C C . HIS A 1 184 ? 7.684 1.805 -18.500 1.00 92.56 184 HIS A C 1
ATOM 1364 O O . HIS A 1 184 ? 8.332 1.409 -19.466 1.00 92.56 184 HIS A O 1
ATOM 1370 N N . VAL A 1 185 ? 6.737 1.070 -17.934 1.00 90.75 185 VAL A N 1
ATOM 1371 C CA . VAL A 1 185 ? 6.518 -0.341 -18.270 1.00 90.75 185 VAL A CA 1
ATOM 1372 C C . VAL A 1 185 ? 5.188 -0.542 -18.982 1.00 90.75 185 VAL A C 1
ATOM 1374 O O . VAL A 1 185 ? 4.199 0.106 -18.646 1.00 90.75 185 VAL A O 1
ATOM 1377 N N . SER A 1 186 ? 5.149 -1.462 -19.947 1.00 87.81 186 SER A N 1
ATOM 1378 C CA . SER A 1 186 ? 3.880 -2.001 -20.435 1.00 87.81 186 SER A CA 1
ATOM 1379 C C . SER A 1 186 ? 3.204 -2.832 -19.338 1.00 87.81 186 SER A C 1
ATOM 1381 O O . SER A 1 186 ? 3.870 -3.363 -18.445 1.00 87.81 186 SER A O 1
ATOM 1383 N N . ARG A 1 187 ? 1.873 -2.969 -19.416 1.00 77.06 187 ARG A N 1
ATOM 1384 C CA . ARG A 1 187 ? 1.036 -3.652 -18.403 1.00 77.06 187 ARG A CA 1
ATOM 1385 C C . ARG A 1 187 ? 1.490 -5.084 -18.083 1.00 77.06 187 ARG A C 1
ATOM 1387 O O . ARG A 1 187 ? 1.254 -5.594 -16.998 1.00 77.06 187 ARG A O 1
ATOM 1394 N N . ASP A 1 188 ? 2.109 -5.737 -19.050 1.00 80.25 188 ASP A N 1
ATOM 1395 C CA . ASP A 1 188 ? 2.562 -7.124 -19.026 1.00 80.25 188 ASP A CA 1
ATOM 1396 C C . ASP A 1 188 ? 4.084 -7.278 -18.848 1.00 80.25 188 ASP A C 1
ATOM 1398 O O . ASP A 1 188 ? 4.569 -8.402 -18.759 1.00 80.25 188 ASP A O 1
ATOM 1402 N N . PHE A 1 189 ? 4.850 -6.180 -18.781 1.00 87.25 189 PHE A N 1
ATOM 1403 C CA . PHE A 1 189 ? 6.271 -6.237 -18.417 1.00 87.25 189 PHE A CA 1
ATOM 1404 C C . PHE A 1 189 ? 6.443 -6.443 -16.911 1.00 87.25 189 PHE A C 1
ATOM 1406 O O . PHE A 1 189 ? 7.204 -7.305 -16.475 1.00 87.25 189 PHE A O 1
ATOM 1413 N N . LEU A 1 190 ? 5.727 -5.645 -16.117 1.00 84.50 190 LEU A N 1
ATOM 1414 C CA . LEU A 1 190 ? 5.605 -5.820 -14.678 1.00 84.50 190 LEU A CA 1
ATOM 1415 C C . LEU A 1 190 ? 4.157 -6.204 -14.414 1.00 84.50 190 LEU A C 1
ATOM 1417 O O . LEU A 1 190 ? 3.273 -5.368 -14.575 1.00 84.50 190 LEU A O 1
ATOM 1421 N N . ARG A 1 191 ? 3.905 -7.461 -14.035 1.00 81.44 191 ARG A N 1
ATOM 1422 C CA . ARG A 1 191 ? 2.545 -7.898 -13.718 1.00 81.44 191 ARG A CA 1
ATOM 1423 C C . ARG A 1 191 ? 2.066 -7.113 -12.503 1.00 81.44 191 ARG A C 1
ATOM 1425 O O . ARG A 1 191 ? 2.556 -7.327 -11.392 1.00 81.44 191 ARG A O 1
ATOM 1432 N N . THR A 1 192 ? 1.117 -6.219 -12.740 1.00 84.69 192 THR A N 1
ATOM 1433 C CA . THR A 1 192 ? 0.477 -5.419 -11.705 1.00 84.69 192 THR A CA 1
ATOM 1434 C C . THR A 1 192 ? -1.026 -5.610 -11.709 1.00 84.69 192 THR A C 1
ATOM 1436 O O . THR A 1 192 ? -1.638 -5.954 -12.722 1.00 84.69 192 THR A O 1
ATOM 1439 N N . ASP A 1 193 ? -1.617 -5.396 -10.544 1.00 84.56 193 ASP A N 1
ATOM 1440 C CA . ASP A 1 193 ? -3.057 -5.419 -10.350 1.00 84.56 193 ASP A CA 1
ATOM 1441 C C . ASP A 1 193 ? -3.436 -4.322 -9.357 1.00 84.56 193 ASP A C 1
ATOM 1443 O O . ASP A 1 193 ? -3.009 -4.347 -8.200 1.00 84.56 193 ASP A O 1
ATOM 1447 N N . THR A 1 194 ? -4.180 -3.329 -9.838 1.00 86.62 194 THR A N 1
ATOM 1448 C CA . THR A 1 194 ? -4.548 -2.143 -9.068 1.00 86.62 194 THR A CA 1
ATOM 1449 C C . THR A 1 194 ? -6.047 -2.127 -8.814 1.00 86.62 194 THR A C 1
ATOM 1451 O O . THR A 1 194 ? -6.857 -2.189 -9.740 1.00 86.62 194 THR A O 1
ATOM 1454 N N . ALA A 1 195 ? -6.420 -1.987 -7.547 1.00 86.31 195 ALA A N 1
ATOM 1455 C CA . ALA A 1 195 ? -7.795 -2.033 -7.084 1.00 86.31 195 ALA A CA 1
ATOM 1456 C C . ALA A 1 195 ? -8.066 -0.968 -6.020 1.00 86.31 195 ALA A C 1
ATOM 1458 O O . ALA A 1 195 ? -7.191 -0.606 -5.236 1.00 86.31 195 ALA A O 1
ATOM 1459 N N . LYS A 1 196 ? -9.311 -0.498 -5.962 1.00 88.69 196 LYS A N 1
ATOM 1460 C CA . LYS A 1 196 ? -9.805 0.364 -4.884 1.00 88.69 196 LYS A CA 1
ATOM 1461 C C . LYS A 1 196 ? -10.264 -0.521 -3.721 1.00 88.69 196 LYS A C 1
ATOM 1463 O O . LYS A 1 196 ? -11.094 -1.408 -3.941 1.00 88.69 196 LYS A O 1
ATOM 1468 N N . ILE A 1 197 ? -9.739 -0.302 -2.511 1.00 89.75 197 ILE A N 1
ATOM 1469 C CA . ILE A 1 197 ? -10.016 -1.157 -1.336 1.00 89.75 197 ILE A CA 1
ATOM 1470 C C . ILE A 1 197 ? -10.885 -0.487 -0.270 1.00 89.75 197 ILE A C 1
ATOM 1472 O O . ILE A 1 197 ? -11.479 -1.180 0.550 1.00 89.75 197 ILE A O 1
ATOM 1476 N N . THR A 1 198 ? -11.032 0.837 -0.322 1.00 89.62 198 THR A N 1
ATOM 1477 C CA . THR A 1 198 ? -12.046 1.571 0.447 1.00 89.62 198 THR A CA 1
ATOM 1478 C C . THR A 1 198 ? -12.994 2.262 -0.509 1.00 89.62 198 THR A C 1
ATOM 1480 O O . THR A 1 198 ? -12.572 2.697 -1.573 1.00 89.62 198 THR A O 1
ATOM 1483 N N . ASP A 1 199 ? -14.266 2.389 -0.146 1.00 82.88 199 ASP A N 1
ATOM 1484 C CA . ASP A 1 199 ? -15.204 3.237 -0.882 1.00 82.88 199 ASP A CA 1
ATOM 1485 C C . ASP A 1 199 ? -16.071 4.042 0.084 1.00 82.88 199 ASP A C 1
ATOM 1487 O O . ASP A 1 199 ? -17.278 3.831 0.231 1.00 82.88 199 ASP A O 1
ATOM 1491 N N . GLY A 1 200 ? -15.386 4.906 0.833 1.00 72.94 200 GLY A N 1
ATOM 1492 C CA . GLY A 1 200 ? -16.013 5.907 1.681 1.00 72.94 200 GLY A CA 1
ATOM 1493 C C . GLY A 1 200 ? -16.411 7.141 0.872 1.00 72.94 200 GLY A C 1
ATOM 1494 O O . GLY A 1 200 ? -15.802 7.465 -0.146 1.00 72.94 200 GLY A O 1
ATOM 1495 N N . LEU A 1 201 ? -17.423 7.862 1.352 1.00 76.56 201 LEU A N 1
ATOM 1496 C CA . LEU A 1 201 ? -17.859 9.154 0.800 1.00 76.56 201 LEU A CA 1
ATOM 1497 C C . LEU A 1 201 ? -17.182 10.341 1.515 1.00 76.56 201 LEU A C 1
ATOM 1499 O O . LEU A 1 201 ? -17.773 11.413 1.658 1.00 76.56 201 LEU A O 1
ATOM 1503 N N . ILE A 1 202 ? -15.965 10.110 2.005 1.00 80.12 202 ILE A N 1
ATOM 1504 C CA . ILE A 1 202 ? -15.221 10.965 2.931 1.00 80.12 202 ILE A CA 1
ATOM 1505 C C . ILE A 1 202 ? -13.707 10.794 2.697 1.00 80.12 202 ILE A C 1
ATOM 1507 O O . ILE A 1 202 ? -13.289 9.899 1.957 1.00 80.12 202 ILE A O 1
ATOM 1511 N N . TYR A 1 203 ? -12.874 11.648 3.291 1.00 86.31 203 TYR A N 1
ATOM 1512 C CA . TYR A 1 203 ? -11.423 11.643 3.129 1.00 86.31 203 TYR A CA 1
ATOM 1513 C C . TYR A 1 203 ? -10.786 10.484 3.918 1.00 86.31 203 TYR A C 1
ATOM 1515 O O . TYR A 1 203 ? -10.424 10.617 5.088 1.00 86.31 203 TYR A O 1
ATOM 1523 N N . THR A 1 204 ? -10.660 9.322 3.270 1.00 91.00 204 THR A N 1
ATOM 1524 C CA . THR A 1 204 ? -9.998 8.130 3.824 1.00 91.00 204 THR A CA 1
ATOM 1525 C C . THR A 1 204 ? -8.564 8.063 3.313 1.00 91.00 204 THR A C 1
ATOM 1527 O O . THR A 1 204 ? -8.336 7.845 2.121 1.00 91.00 204 THR A O 1
ATOM 1530 N N . ALA A 1 205 ? -7.587 8.259 4.197 1.00 92.31 205 ALA A N 1
ATOM 1531 C CA . ALA A 1 205 ? -6.188 8.403 3.803 1.00 92.31 205 ALA A CA 1
ATOM 1532 C C . ALA A 1 205 ? -5.209 7.889 4.874 1.00 92.31 205 ALA A C 1
ATOM 1534 O O . ALA A 1 205 ? -5.601 7.335 5.905 1.00 92.31 205 ALA A O 1
ATOM 1535 N N . TRP A 1 206 ? -3.916 8.098 4.609 1.00 93.88 206 TRP A N 1
ATOM 1536 C CA . TRP A 1 206 ? -2.809 7.855 5.537 1.00 93.88 206 TRP A CA 1
ATOM 1537 C C . TRP A 1 206 ? -2.706 6.398 5.984 1.00 93.88 206 TRP A C 1
ATOM 1539 O O . TRP A 1 206 ? -2.778 6.093 7.174 1.00 93.88 206 TRP A O 1
ATOM 1549 N N . ALA A 1 207 ? -2.506 5.486 5.031 1.00 96.56 207 ALA A N 1
ATOM 1550 C CA . ALA A 1 207 ? -2.116 4.112 5.355 1.00 96.56 207 ALA A CA 1
ATOM 1551 C C . ALA A 1 207 ? -0.679 4.040 5.913 1.00 96.56 207 ALA A C 1
ATOM 1553 O O . ALA A 1 207 ? -0.299 3.039 6.513 1.00 96.56 207 ALA A O 1
ATOM 1554 N N . GLU A 1 208 ? 0.115 5.096 5.736 1.00 94.00 208 GLU A N 1
ATOM 1555 C CA . GLU A 1 208 ? 1.510 5.204 6.167 1.00 94.00 208 GLU A CA 1
ATOM 1556 C C . GLU A 1 208 ? 1.762 5.004 7.662 1.00 94.00 208 GLU A C 1
ATOM 1558 O O . GLU A 1 208 ? 1.083 5.580 8.505 1.00 94.00 208 GLU A O 1
ATOM 1563 N N . ASP A 1 209 ? 2.758 4.232 8.075 1.00 95.62 209 ASP A N 1
ATOM 1564 C CA . ASP A 1 209 ? 3.170 2.950 7.486 1.00 95.62 209 ASP A CA 1
ATOM 1565 C C . ASP A 1 209 ? 2.617 1.868 8.421 1.00 95.62 209 ASP A C 1
ATOM 1567 O O . ASP A 1 209 ? 3.278 1.459 9.376 1.00 95.62 209 ASP A O 1
ATOM 1571 N N . LYS A 1 210 ? 1.334 1.537 8.229 1.00 96.75 210 LYS A N 1
ATOM 1572 C CA . LYS A 1 210 ? 0.489 0.795 9.179 1.00 96.75 210 LYS A CA 1
ATOM 1573 C C . LYS A 1 210 ? -0.191 -0.432 8.576 1.00 96.75 210 LYS A C 1
ATOM 1575 O O . LYS A 1 210 ? -1.144 -0.949 9.163 1.00 96.75 210 LYS A O 1
ATOM 1580 N N . ALA A 1 211 ? 0.247 -0.884 7.406 1.00 97.94 211 ALA A N 1
ATOM 1581 C CA . ALA A 1 211 ? -0.172 -2.170 6.881 1.00 97.94 211 ALA A CA 1
ATOM 1582 C C . ALA A 1 211 ? 0.811 -3.261 7.320 1.00 97.94 211 ALA A C 1
ATOM 1584 O O . ALA A 1 211 ? 2.028 -3.078 7.294 1.00 97.94 211 ALA A O 1
ATOM 1585 N N . TYR A 1 212 ? 0.282 -4.401 7.753 1.00 97.62 212 TYR A N 1
ATOM 1586 C CA . TYR A 1 212 ? 1.071 -5.539 8.228 1.00 97.62 212 TYR A CA 1
ATOM 1587 C C . TYR A 1 212 ? 0.264 -6.833 8.140 1.00 97.62 212 TYR A C 1
ATOM 1589 O O . TYR A 1 212 ? -0.927 -6.819 7.826 1.00 97.62 212 TYR A O 1
ATOM 1597 N N . LEU A 1 213 ? 0.925 -7.959 8.403 1.00 95.06 213 LEU A N 1
ATOM 1598 C CA . LEU A 1 213 ? 0.296 -9.274 8.447 1.00 95.06 213 LEU A CA 1
ATOM 1599 C C . LEU A 1 213 ? 0.043 -9.726 9.880 1.00 95.06 213 LEU A C 1
ATOM 1601 O O . LEU A 1 213 ? 0.873 -9.506 10.763 1.00 95.06 213 LEU A O 1
ATOM 1605 N N . ILE A 1 214 ? -1.079 -10.411 10.080 1.00 91.88 214 ILE A N 1
ATOM 1606 C CA . ILE A 1 214 ? -1.337 -11.247 11.252 1.00 91.88 214 ILE A CA 1
ATOM 1607 C C . ILE A 1 214 ? -1.693 -12.645 10.739 1.00 91.88 214 ILE A C 1
ATOM 1609 O O . ILE A 1 214 ? -2.811 -12.874 10.278 1.00 91.88 214 ILE A O 1
ATOM 1613 N N . GLY A 1 215 ? -0.737 -13.576 10.790 1.00 87.94 215 GLY A N 1
ATOM 1614 C CA . GLY A 1 215 ? -0.848 -14.819 10.020 1.00 87.94 215 GLY A CA 1
ATOM 1615 C C . GLY A 1 215 ? -1.008 -14.500 8.529 1.00 87.94 215 GLY A C 1
ATOM 1616 O O . GLY A 1 215 ? -0.259 -13.680 8.001 1.00 87.94 215 GLY A O 1
ATOM 1617 N N . ASP A 1 216 ? -2.032 -15.071 7.896 1.00 86.81 216 ASP A N 1
ATOM 1618 C CA . ASP A 1 216 ? -2.346 -14.844 6.477 1.00 86.81 216 ASP A CA 1
ATOM 1619 C C . ASP A 1 216 ? -3.367 -13.714 6.250 1.00 86.81 216 ASP A C 1
ATOM 1621 O O . ASP A 1 216 ? -3.855 -13.520 5.139 1.00 86.81 216 ASP A O 1
ATOM 1625 N N . GLN A 1 217 ? -3.705 -12.946 7.290 1.00 90.38 217 GLN A N 1
ATOM 1626 C CA . GLN A 1 217 ? -4.606 -11.804 7.166 1.00 90.38 217 GLN A CA 1
ATOM 1627 C C . GLN A 1 217 ? -3.810 -10.517 6.941 1.00 90.38 217 GLN A C 1
ATOM 1629 O O . GLN A 1 217 ? -2.949 -10.149 7.747 1.00 90.38 217 GLN A O 1
ATOM 1634 N N . ILE A 1 218 ? -4.147 -9.784 5.880 1.00 95.06 218 ILE A N 1
ATOM 1635 C CA . ILE A 1 218 ? -3.613 -8.441 5.639 1.00 95.06 218 ILE A CA 1
ATOM 1636 C C . ILE A 1 218 ? -4.400 -7.442 6.483 1.00 95.06 218 ILE A C 1
ATOM 1638 O O . ILE A 1 218 ? -5.623 -7.390 6.387 1.00 95.06 218 ILE A O 1
ATOM 1642 N N . ARG A 1 219 ? -3.707 -6.614 7.266 1.00 95.44 219 ARG A N 1
ATOM 1643 C CA . ARG A 1 219 ? -4.264 -5.475 8.010 1.00 95.44 219 ARG A CA 1
ATOM 1644 C C . ARG A 1 219 ? -3.865 -4.178 7.326 1.00 95.44 219 ARG A C 1
ATOM 1646 O O . ARG A 1 219 ? -2.697 -4.007 6.994 1.00 95.44 219 ARG A O 1
ATOM 1653 N N . VAL A 1 220 ? -4.811 -3.261 7.149 1.00 97.50 220 VAL A N 1
ATOM 1654 C CA . VAL A 1 220 ? -4.580 -1.924 6.590 1.00 97.50 220 VAL A CA 1
ATOM 1655 C C . VAL A 1 220 ? -5.307 -0.904 7.455 1.00 97.50 220 VAL A C 1
ATOM 1657 O O . VAL A 1 220 ? -6.523 -0.737 7.355 1.00 97.50 220 VAL A O 1
ATOM 1660 N N . TRP A 1 221 ? -4.558 -0.230 8.322 1.00 97.12 221 TRP A N 1
ATOM 1661 C CA . TRP A 1 221 ? -5.101 0.836 9.152 1.00 97.12 221 TRP A CA 1
ATOM 1662 C C . TRP A 1 221 ? -4.994 2.201 8.483 1.00 97.12 221 TRP A C 1
ATOM 1664 O O . TRP A 1 221 ? -3.970 2.531 7.887 1.00 97.12 221 TRP A O 1
ATOM 1674 N N . VAL A 1 222 ? -6.036 3.013 8.634 1.00 96.00 222 VAL A N 1
ATOM 1675 C CA . VAL A 1 222 ? -6.175 4.335 8.008 1.00 96.00 222 VAL A CA 1
ATOM 1676 C C . VAL A 1 222 ? -6.836 5.318 8.972 1.00 96.00 222 VAL A C 1
ATOM 1678 O O . VAL A 1 222 ? -7.394 4.909 9.995 1.00 96.00 222 VAL A O 1
ATOM 1681 N N . ASN A 1 223 ? -6.823 6.605 8.621 1.00 93.25 223 ASN A N 1
ATOM 1682 C CA . ASN A 1 223 ? -7.671 7.600 9.276 1.00 93.25 223 ASN A CA 1
ATOM 1683 C C . ASN A 1 223 ? -8.730 8.115 8.284 1.00 93.25 223 ASN A C 1
ATOM 1685 O O . ASN A 1 223 ? -8.437 8.357 7.112 1.00 93.25 223 ASN A O 1
ATOM 1689 N N . GLU A 1 224 ? -9.963 8.266 8.763 1.00 88.62 224 GLU A N 1
ATOM 1690 C CA . GLU A 1 224 ? -11.112 8.799 8.022 1.00 88.62 224 GLU A CA 1
ATOM 1691 C C . GLU A 1 224 ? -11.478 10.165 8.630 1.00 88.62 224 GLU A C 1
ATOM 1693 O O . GLU A 1 224 ? -11.782 10.241 9.824 1.00 88.62 224 GLU A O 1
ATOM 1698 N N . LYS A 1 225 ? -11.372 11.235 7.830 1.00 84.00 225 LYS A N 1
ATOM 1699 C CA . LYS A 1 225 ? -11.552 12.651 8.219 1.00 84.00 225 LYS A CA 1
ATOM 1700 C C . LYS A 1 225 ? -12.369 13.408 7.170 1.00 84.00 225 LYS A C 1
ATOM 1702 O O . LYS A 1 225 ? -12.541 12.923 6.061 1.00 84.00 225 LYS A O 1
ATOM 1707 N N . GLU A 1 226 ? -12.801 14.627 7.458 1.00 76.25 226 GLU A N 1
ATOM 1708 C CA . GLU A 1 226 ? -13.406 15.529 6.467 1.00 76.25 226 GLU A CA 1
ATOM 1709 C C . GLU A 1 226 ? -12.343 16.092 5.508 1.00 76.25 226 GLU A C 1
ATOM 1711 O O . GLU A 1 226 ? -12.557 16.204 4.295 1.00 76.25 226 GLU A O 1
ATOM 1716 N N . SER A 1 227 ? -11.154 16.389 6.044 1.00 75.44 227 SER A N 1
ATOM 1717 C CA . SER A 1 227 ? -9.970 16.776 5.283 1.00 75.44 227 SER A CA 1
ATOM 1718 C C . SER A 1 227 ? -8.673 16.625 6.085 1.00 75.44 227 SER A C 1
ATOM 1720 O O . SER A 1 227 ? -8.660 16.206 7.241 1.00 75.44 227 SER A O 1
ATOM 1722 N N . HIS A 1 228 ? -7.552 17.009 5.471 1.00 72.38 228 HIS A N 1
ATOM 1723 C CA . HIS A 1 228 ? -6.249 17.061 6.130 1.00 72.38 228 HIS A CA 1
ATOM 1724 C C . HIS A 1 228 ? -6.189 18.045 7.313 1.00 72.38 228 HIS A C 1
ATOM 1726 O O . HIS A 1 228 ? -5.479 17.775 8.278 1.00 72.38 228 HIS A O 1
ATOM 1732 N N . ALA A 1 229 ? -6.896 19.180 7.246 1.00 67.44 229 ALA A N 1
ATOM 1733 C CA . ALA A 1 229 ? -6.839 20.232 8.269 1.00 67.44 229 ALA A CA 1
ATOM 1734 C C . ALA A 1 229 ? -7.944 20.114 9.334 1.00 67.44 229 ALA A C 1
ATOM 1736 O O . ALA A 1 229 ? -7.894 20.825 10.337 1.00 67.44 229 ALA A O 1
ATOM 1737 N N . ASP A 1 230 ? -8.926 19.234 9.123 1.00 65.00 230 ASP A N 1
ATOM 1738 C CA . ASP A 1 230 ? -10.120 19.178 9.962 1.00 65.00 230 ASP A CA 1
ATOM 1739 C C . ASP A 1 230 ? -9.900 18.410 11.272 1.00 65.00 230 ASP A C 1
ATOM 1741 O O . ASP A 1 230 ? -9.025 17.543 11.412 1.00 65.00 230 ASP A O 1
ATOM 1745 N N . GLY A 1 231 ? -10.676 18.829 12.272 1.00 68.12 231 GLY A N 1
ATOM 1746 C CA . GLY A 1 231 ? -10.362 18.664 13.683 1.00 68.12 231 GLY A CA 1
ATOM 1747 C C . GLY A 1 231 ? -10.611 17.273 14.251 1.00 68.12 231 GLY A C 1
ATOM 1748 O O . GLY A 1 231 ? -9.886 16.884 15.154 1.00 68.12 231 GLY A O 1
ATOM 1749 N N . THR A 1 232 ? -11.565 16.490 13.756 1.00 81.31 232 THR A N 1
ATOM 1750 C CA . THR A 1 232 ? -11.855 15.157 14.316 1.00 81.31 232 THR A CA 1
ATOM 1751 C C . THR A 1 232 ? -11.795 14.074 13.251 1.00 81.31 232 THR A C 1
ATOM 1753 O O . THR A 1 232 ? -11.915 14.339 12.066 1.00 81.31 232 THR A O 1
ATOM 1756 N N . ALA A 1 233 ? -11.533 12.842 13.668 1.00 84.44 233 ALA A N 1
ATOM 1757 C CA . ALA A 1 233 ? -11.322 11.703 12.792 1.00 84.44 233 ALA A CA 1
ATOM 1758 C C . ALA A 1 233 ? -11.841 10.425 13.425 1.00 84.44 233 ALA A C 1
ATOM 1760 O O . ALA A 1 233 ? -12.119 10.367 14.626 1.00 84.44 233 ALA A O 1
ATOM 1761 N N . ARG A 1 234 ? -11.840 9.362 12.626 1.00 88.38 234 ARG A N 1
ATOM 1762 C CA . ARG A 1 234 ? -11.917 7.993 13.123 1.00 88.38 234 ARG A CA 1
ATOM 1763 C C . ARG A 1 234 ? -10.741 7.175 12.611 1.00 88.38 234 ARG A C 1
ATOM 1765 O O . ARG A 1 234 ? -10.293 7.336 11.477 1.00 88.38 234 ARG A O 1
ATOM 1772 N N . ILE A 1 235 ? -10.270 6.269 13.458 1.00 92.81 235 ILE A N 1
ATOM 1773 C CA . ILE A 1 235 ? -9.261 5.269 13.108 1.00 92.81 235 ILE A CA 1
ATOM 1774 C C . ILE A 1 235 ? -10.007 4.034 12.596 1.00 92.81 235 ILE A C 1
ATOM 1776 O O . ILE A 1 235 ? -10.897 3.532 13.287 1.00 92.81 235 ILE A O 1
ATOM 1780 N N . LEU A 1 236 ? -9.674 3.554 11.395 1.00 91.44 236 LEU A N 1
ATOM 1781 C CA . LEU A 1 236 ? -10.332 2.399 10.771 1.00 91.44 236 LEU A CA 1
ATOM 1782 C C . LEU A 1 236 ? -9.326 1.326 10.399 1.00 91.44 236 LEU A C 1
ATOM 1784 O O . LEU A 1 236 ? -8.244 1.621 9.893 1.00 91.44 236 LEU A O 1
ATOM 1788 N N . LEU A 1 237 ? -9.755 0.079 10.548 1.00 93.38 237 LEU A N 1
ATOM 1789 C CA . LEU A 1 237 ? -9.100 -1.093 10.003 1.00 93.38 237 LEU A CA 1
ATOM 1790 C C . LEU A 1 237 ? -9.866 -1.627 8.798 1.00 93.38 237 LEU A C 1
ATOM 1792 O O . LEU A 1 237 ? -11.034 -1.987 8.915 1.00 93.38 237 LEU A O 1
ATOM 1796 N N . TYR A 1 238 ? -9.166 -1.819 7.690 1.00 93.81 238 TYR A N 1
ATOM 1797 C CA . TYR A 1 238 ? -9.572 -2.727 6.623 1.00 93.81 238 TYR A CA 1
ATOM 1798 C C . TYR A 1 238 ? -8.714 -3.985 6.704 1.00 93.81 238 TYR A C 1
ATOM 1800 O O . TYR A 1 238 ? -7.519 -3.907 6.992 1.00 93.81 238 TYR A O 1
ATOM 1808 N N . PHE A 1 239 ? -9.302 -5.151 6.463 1.00 92.06 239 PHE A N 1
ATOM 1809 C CA . PHE A 1 239 ? -8.547 -6.402 6.456 1.00 92.06 239 PHE A CA 1
ATOM 1810 C C . PHE A 1 239 ? -8.953 -7.304 5.298 1.00 92.06 239 PHE A C 1
ATOM 1812 O O . PHE A 1 239 ? -10.060 -7.181 4.781 1.00 92.06 239 PHE A O 1
ATOM 1819 N N . SER A 1 240 ? -8.051 -8.190 4.891 1.00 90.88 240 SER A N 1
ATOM 1820 C CA . SER A 1 240 ? -8.277 -9.176 3.834 1.00 90.88 240 SER A CA 1
ATOM 1821 C C . SER A 1 240 ? -7.808 -10.549 4.300 1.00 90.88 240 SER A C 1
ATOM 1823 O O . SER A 1 240 ? -6.667 -10.685 4.740 1.00 90.88 240 SER A O 1
ATOM 1825 N N . ASP A 1 241 ? -8.692 -11.540 4.180 1.00 87.25 241 ASP A N 1
ATOM 1826 C CA . ASP A 1 241 ? -8.450 -12.955 4.511 1.00 87.25 241 ASP A CA 1
ATOM 1827 C C . ASP A 1 241 ? -8.179 -13.818 3.264 1.00 87.25 241 ASP A C 1
ATOM 1829 O O . ASP A 1 241 ? -8.002 -15.029 3.358 1.00 87.25 241 ASP A O 1
ATOM 1833 N N . ASP A 1 242 ? -8.175 -13.209 2.075 1.00 82.12 242 ASP A N 1
ATOM 1834 C CA . ASP A 1 242 ? -8.083 -13.885 0.774 1.00 82.12 242 ASP A CA 1
ATOM 1835 C C . ASP A 1 242 ? -6.876 -13.409 -0.054 1.00 82.12 242 ASP A C 1
ATOM 1837 O O . ASP A 1 242 ? -6.876 -13.423 -1.289 1.00 82.12 242 ASP A O 1
ATOM 1841 N N . GLY A 1 243 ? -5.824 -12.963 0.638 1.00 85.44 243 GLY A N 1
ATOM 1842 C CA . GLY A 1 243 ? -4.579 -12.513 0.021 1.00 85.44 243 GLY A CA 1
ATOM 1843 C C . GLY A 1 243 ? -4.724 -11.244 -0.818 1.00 85.44 243 GLY A C 1
ATOM 1844 O O . GLY A 1 243 ? -4.064 -11.098 -1.853 1.00 85.44 243 GLY A O 1
ATOM 1845 N N . GLY A 1 244 ? -5.602 -10.337 -0.383 1.00 88.06 244 GLY A N 1
ATOM 1846 C CA . GLY A 1 244 ? -5.834 -9.024 -0.977 1.00 88.06 244 GLY A CA 1
ATOM 1847 C C . GLY A 1 244 ? -6.825 -9.013 -2.140 1.00 88.06 244 GLY A C 1
ATOM 1848 O O . GLY A 1 244 ? -6.869 -8.014 -2.859 1.00 88.06 244 GLY A O 1
ATOM 1849 N N . ALA A 1 245 ? -7.583 -10.090 -2.366 1.00 83.56 245 ALA A N 1
ATOM 1850 C CA . ALA A 1 245 ? -8.563 -10.160 -3.450 1.00 83.56 245 ALA A CA 1
ATOM 1851 C C . ALA A 1 245 ? -9.868 -9.421 -3.104 1.00 83.56 245 ALA A C 1
ATOM 1853 O O . ALA A 1 245 ? -10.485 -8.831 -3.993 1.00 83.56 245 ALA A O 1
ATOM 1854 N N . SER A 1 246 ? -10.241 -9.375 -1.826 1.00 83.19 246 SER A N 1
ATOM 1855 C CA . SER A 1 246 ? -11.311 -8.546 -1.272 1.00 83.19 246 SER A CA 1
ATOM 1856 C C . SER A 1 246 ? -10.911 -7.980 0.094 1.00 83.19 246 SER A C 1
ATOM 1858 O O . SER A 1 246 ? -9.998 -8.486 0.748 1.00 83.19 246 SER A O 1
ATOM 1860 N N . PHE A 1 247 ? -11.556 -6.891 0.516 1.00 87.88 247 PHE A N 1
ATOM 1861 C CA . PHE A 1 247 ? -11.300 -6.248 1.809 1.00 87.88 247 PHE A CA 1
ATOM 1862 C C . PHE A 1 247 ? -12.585 -6.108 2.597 1.00 87.88 247 PHE A C 1
ATOM 1864 O O . PHE A 1 247 ? -13.634 -5.924 2.003 1.00 87.88 247 PHE A O 1
ATOM 1871 N N . SER A 1 248 ? -12.518 -6.152 3.923 1.00 86.94 248 SER A N 1
ATOM 1872 C CA . SER A 1 248 ? -13.675 -5.947 4.792 1.00 86.94 248 SER A CA 1
ATOM 1873 C C . SER A 1 248 ? -14.332 -4.567 4.581 1.00 86.94 248 SER A C 1
ATOM 1875 O O . SER A 1 248 ? -13.704 -3.651 4.051 1.00 86.94 248 SER A O 1
ATOM 1877 N N . PRO A 1 249 ? -15.584 -4.355 5.031 1.00 81.62 249 PRO A N 1
ATOM 1878 C CA . PRO A 1 249 ? -16.245 -3.045 4.948 1.00 81.62 249 PRO A CA 1
ATOM 1879 C C . PRO A 1 249 ? -15.579 -1.911 5.751 1.00 81.62 249 PRO A C 1
ATOM 1881 O O . PRO A 1 249 ? -15.998 -0.759 5.644 1.00 81.62 249 PRO A O 1
ATOM 1884 N N . GLY A 1 250 ? -14.546 -2.220 6.538 1.00 86.06 250 GLY A N 1
ATOM 1885 C CA . GLY A 1 250 ? -13.926 -1.317 7.499 1.00 86.06 250 GLY A CA 1
ATOM 1886 C C . GLY A 1 250 ? -14.495 -1.521 8.904 1.00 86.06 250 GLY A C 1
ATOM 1887 O O . GLY A 1 250 ? -15.711 -1.609 9.088 1.00 86.06 250 GLY A O 1
ATOM 1888 N N . GLU A 1 251 ? -13.623 -1.600 9.903 1.00 85.75 251 GLU A N 1
ATOM 1889 C CA . GLU A 1 251 ? -13.965 -1.678 11.325 1.00 85.75 251 GLU A CA 1
ATOM 1890 C C . GLU A 1 251 ? -13.375 -0.468 12.052 1.00 85.75 251 GLU A C 1
ATOM 1892 O O . GLU A 1 251 ? -12.167 -0.238 12.005 1.00 85.75 251 GLU A O 1
ATOM 1897 N N . TYR A 1 252 ? -14.227 0.325 12.702 1.00 86.12 252 TYR A N 1
ATOM 1898 C CA . TYR A 1 252 ? -13.759 1.451 13.509 1.00 86.12 252 TYR A CA 1
ATOM 1899 C C . TYR A 1 252 ? -13.008 0.951 14.744 1.00 86.12 252 TYR A C 1
ATOM 1901 O O . TYR A 1 252 ? -13.422 -0.026 15.360 1.00 86.12 252 TYR A O 1
ATOM 1909 N N . LEU A 1 253 ? -11.942 1.648 15.142 1.00 86.81 253 LEU A N 1
ATOM 1910 C CA . LEU A 1 253 ? -11.320 1.447 16.454 1.00 86.81 253 LEU A CA 1
ATOM 1911 C C . LEU A 1 253 ? -12.200 2.022 17.574 1.00 86.81 253 LEU A C 1
ATOM 1913 O O . LEU A 1 253 ? -12.329 1.411 18.631 1.00 86.81 253 LEU A O 1
ATOM 1917 N N . ASP A 1 254 ? -12.831 3.168 17.303 1.00 78.31 254 ASP A N 1
ATOM 1918 C CA . ASP A 1 254 ? -13.802 3.849 18.162 1.00 78.31 254 ASP A CA 1
ATOM 1919 C C . ASP A 1 254 ? -14.925 4.429 17.275 1.00 78.31 254 ASP A C 1
ATOM 1921 O O . ASP A 1 254 ? -14.622 5.042 16.244 1.00 78.31 254 ASP A O 1
ATOM 1925 N N . PRO A 1 255 ? -16.217 4.216 17.598 1.00 68.62 255 PRO A N 1
ATOM 1926 C CA . PRO A 1 255 ? -17.322 4.816 16.850 1.00 68.62 255 PRO A CA 1
ATOM 1927 C C . PRO A 1 255 ? -17.376 6.351 16.945 1.00 68.62 255 PRO A C 1
ATOM 1929 O O . PRO A 1 255 ? -17.898 7.000 16.029 1.00 68.62 255 PRO A O 1
ATOM 1932 N N . ALA A 1 256 ? -16.878 6.945 18.033 1.00 74.56 256 ALA A N 1
ATOM 1933 C CA . ALA A 1 256 ? -16.869 8.389 18.214 1.00 74.56 256 ALA A CA 1
ATOM 1934 C C . ALA A 1 256 ? -15.726 9.025 17.413 1.00 74.56 256 ALA A C 1
ATOM 1936 O O . ALA A 1 256 ? -14.579 8.582 17.471 1.00 74.56 256 ALA A O 1
ATOM 1937 N N . ALA A 1 257 ? -16.036 10.097 16.678 1.00 79.88 257 ALA A N 1
ATOM 1938 C CA . ALA A 1 257 ? -14.983 10.924 16.107 1.00 79.88 257 ALA A CA 1
ATOM 1939 C C . ALA A 1 257 ? -14.235 11.640 17.237 1.00 79.88 257 ALA A C 1
ATOM 1941 O O . ALA A 1 257 ? -14.844 12.126 18.191 1.00 79.88 257 ALA A O 1
ATOM 1942 N N . SER A 1 258 ? -12.913 11.714 17.136 1.00 87.00 258 SER A N 1
ATOM 1943 C CA . SER A 1 258 ? -12.077 12.430 18.100 1.00 87.00 258 SER A CA 1
ATOM 1944 C C . SER A 1 258 ? -10.840 13.004 17.420 1.00 87.00 258 SER A C 1
ATOM 1946 O O . SER A 1 258 ? -10.553 12.680 16.272 1.00 87.00 258 SER A O 1
ATOM 1948 N N . GLY A 1 259 ? -10.071 13.833 18.121 1.00 88.25 259 GLY A N 1
ATOM 1949 C CA . GLY A 1 259 ? -8.764 14.274 17.636 1.00 88.25 259 GLY A CA 1
ATOM 1950 C C . GLY A 1 259 ? -7.687 13.175 17.629 1.00 88.25 259 GLY A C 1
ATOM 1951 O O . GLY A 1 259 ? -6.579 13.415 17.152 1.00 88.25 259 GLY A O 1
ATOM 1952 N N . ARG A 1 260 ? -7.972 11.974 18.159 1.00 91.75 260 ARG A N 1
ATOM 1953 C CA . ARG A 1 260 ? -7.016 10.858 18.165 1.00 91.75 260 ARG A CA 1
ATOM 1954 C C . ARG A 1 260 ? -6.807 10.321 16.753 1.00 91.75 260 ARG A C 1
ATOM 1956 O O . ARG A 1 260 ? -7.763 10.077 16.021 1.00 91.75 260 ARG A O 1
ATOM 1963 N N . THR A 1 261 ? -5.552 10.072 16.400 1.00 92.88 261 THR A N 1
ATOM 1964 C CA . THR A 1 261 ? -5.163 9.543 15.086 1.00 92.88 261 THR A CA 1
ATOM 1965 C C . THR A 1 261 ? -4.132 8.430 15.224 1.00 92.88 261 THR A C 1
ATOM 1967 O O . THR A 1 261 ? -3.325 8.417 16.153 1.00 92.88 261 THR A O 1
ATOM 1970 N N . LEU A 1 262 ? -4.153 7.470 14.302 1.00 94.81 262 LEU A N 1
ATOM 1971 C CA . LEU A 1 262 ? -3.225 6.342 14.299 1.00 94.81 262 LEU A CA 1
ATOM 1972 C C . LEU A 1 262 ? -2.105 6.572 13.282 1.00 94.81 262 LEU A C 1
ATOM 1974 O O . LEU A 1 262 ? -2.371 6.819 12.099 1.00 94.81 262 LEU A O 1
ATOM 1978 N N . TRP A 1 263 ? -0.856 6.431 13.730 1.00 92.50 263 TRP A N 1
ATOM 1979 C CA . TRP A 1 263 ? 0.315 6.753 12.904 1.00 92.50 263 TRP A CA 1
ATOM 1980 C C . TRP A 1 263 ? 1.351 5.627 12.782 1.00 92.50 263 TRP A C 1
ATOM 1982 O O . TRP A 1 263 ? 2.032 5.554 11.762 1.00 92.50 263 TRP A O 1
ATOM 1992 N N . ALA A 1 264 ? 1.386 4.669 13.712 1.00 96.69 264 ALA A N 1
ATOM 1993 C CA . ALA A 1 264 ? 2.144 3.428 13.542 1.00 96.69 264 ALA A CA 1
ATOM 1994 C C . ALA A 1 264 ? 1.358 2.214 14.047 1.00 96.69 264 ALA A C 1
ATOM 1996 O O . ALA A 1 264 ? 0.554 2.319 14.975 1.00 96.69 264 ALA A O 1
ATOM 1997 N N . GLY A 1 265 ? 1.605 1.054 13.445 1.00 96.62 265 GLY A N 1
ATOM 1998 C CA . GLY A 1 265 ? 1.021 -0.208 13.878 1.00 96.62 265 GLY A CA 1
ATOM 1999 C C . GLY A 1 265 ? 1.779 -1.404 13.321 1.00 96.62 265 GLY A C 1
ATOM 2000 O O . GLY A 1 265 ? 2.428 -1.299 12.280 1.00 96.62 265 GLY A O 1
ATOM 2001 N N . GLY A 1 266 ? 1.711 -2.532 14.020 1.00 96.94 266 GLY A N 1
ATOM 2002 C CA . GLY A 1 266 ? 2.358 -3.763 13.587 1.00 96.94 266 GLY A CA 1
ATOM 2003 C C . GLY A 1 266 ? 2.102 -4.950 14.502 1.00 96.94 266 GLY A C 1
ATOM 2004 O O . GLY A 1 266 ? 1.403 -4.846 15.508 1.00 96.94 266 GLY A O 1
ATOM 2005 N N . PHE A 1 267 ? 2.671 -6.094 14.135 1.00 96.44 267 PHE A N 1
ATOM 2006 C CA . PHE A 1 267 ? 2.461 -7.364 14.819 1.00 96.44 267 PHE A CA 1
ATOM 2007 C C . PHE A 1 267 ? 3.794 -8.036 15.135 1.00 96.44 267 PHE A C 1
ATOM 2009 O O . PHE A 1 267 ? 4.683 -8.102 14.285 1.00 96.44 267 PHE A O 1
ATOM 2016 N N . ASP A 1 268 ? 3.920 -8.532 16.362 1.00 95.81 268 ASP A N 1
ATOM 2017 C CA . ASP A 1 268 ? 5.017 -9.384 16.791 1.00 95.81 268 ASP A CA 1
ATOM 2018 C C . ASP A 1 268 ? 4.559 -10.849 16.820 1.00 95.81 268 ASP A C 1
ATOM 2020 O O . ASP A 1 268 ? 3.842 -11.249 17.745 1.00 95.81 268 ASP A O 1
ATOM 2024 N N . PRO A 1 269 ? 4.985 -11.672 15.844 1.00 92.38 269 PRO A N 1
ATOM 2025 C CA . PRO A 1 269 ? 4.590 -13.073 15.781 1.00 92.38 269 PRO A CA 1
ATOM 2026 C C . PRO A 1 269 ? 5.212 -13.924 16.893 1.00 92.38 269 PRO A C 1
ATOM 2028 O O . PRO A 1 269 ? 4.711 -15.009 17.168 1.00 92.38 269 PRO A O 1
ATOM 2031 N N . SER A 1 270 ? 6.283 -13.464 17.552 1.00 92.12 270 SER A N 1
ATOM 2032 C CA . SER A 1 270 ? 6.929 -14.234 18.623 1.00 92.12 270 SER A CA 1
ATOM 2033 C C . SER A 1 270 ? 6.123 -14.218 19.922 1.00 92.12 270 SER A C 1
ATOM 2035 O O . SER A 1 270 ? 6.133 -15.189 20.677 1.00 92.12 270 SER A O 1
ATOM 2037 N N . THR A 1 271 ? 5.383 -13.133 20.156 1.00 92.12 271 THR A N 1
ATOM 2038 C CA . THR A 1 271 ? 4.528 -12.947 21.335 1.00 92.12 271 THR A CA 1
ATOM 2039 C C . THR A 1 271 ? 3.040 -12.941 20.992 1.00 92.12 271 THR A C 1
ATOM 2041 O O . THR A 1 271 ? 2.207 -12.800 21.886 1.00 92.12 271 THR A O 1
ATOM 2044 N N . ASN A 1 272 ? 2.697 -13.084 19.708 1.00 91.69 272 ASN A N 1
ATOM 2045 C CA . ASN A 1 272 ? 1.352 -12.887 19.177 1.00 91.69 272 ASN A CA 1
ATOM 2046 C C . ASN A 1 272 ? 0.738 -11.536 19.581 1.00 91.69 272 ASN A C 1
ATOM 2048 O O . ASN A 1 272 ? -0.467 -11.444 19.816 1.00 91.69 272 ASN A O 1
ATOM 2052 N N . THR A 1 273 ? 1.553 -10.485 19.684 1.00 93.75 273 THR A N 1
ATOM 2053 C CA . THR A 1 273 ? 1.100 -9.169 20.153 1.00 93.75 273 THR A CA 1
ATOM 2054 C C . THR A 1 273 ? 0.946 -8.205 18.990 1.00 93.75 273 THR A C 1
ATOM 2056 O O . THR A 1 273 ? 1.883 -7.962 18.234 1.00 93.75 273 THR A O 1
ATOM 2059 N N . GLU A 1 274 ? -0.234 -7.613 18.866 1.00 95.75 274 GLU A N 1
ATOM 2060 C CA . GLU A 1 274 ? -0.491 -6.492 17.969 1.00 95.75 274 GLU A CA 1
ATOM 2061 C C . GLU A 1 274 ? -0.296 -5.173 18.718 1.00 95.75 274 GLU A C 1
ATOM 2063 O O . GLU A 1 274 ? -0.753 -5.031 19.854 1.00 95.75 274 GLU A O 1
ATOM 2068 N N . TYR A 1 275 ? 0.365 -4.219 18.068 1.00 97.31 275 TYR A N 1
ATOM 2069 C CA . TYR A 1 275 ? 0.698 -2.901 18.595 1.00 97.31 275 TYR A CA 1
ATOM 2070 C C . TYR A 1 275 ? 0.088 -1.817 17.714 1.00 97.31 275 TYR A C 1
ATOM 2072 O O . TYR A 1 275 ? 0.267 -1.842 16.498 1.00 97.31 275 TYR A O 1
ATOM 2080 N N . LEU A 1 276 ? -0.546 -0.826 18.335 1.00 97.25 276 LEU A N 1
ATOM 2081 C CA . LEU A 1 276 ? -0.975 0.416 17.697 1.00 97.25 276 LEU A CA 1
ATOM 2082 C C . LEU A 1 276 ? -0.430 1.610 18.486 1.00 97.25 276 LEU A C 1
ATOM 2084 O O . LEU A 1 276 ? -0.492 1.630 19.714 1.00 97.25 276 LEU A O 1
ATOM 2088 N N . PHE A 1 277 ? 0.089 2.608 17.778 1.00 97.12 277 PHE A N 1
ATOM 2089 C CA . PHE A 1 277 ? 0.626 3.841 18.351 1.00 97.12 277 PHE A CA 1
ATOM 2090 C C . PHE A 1 277 ? -0.310 4.991 18.009 1.00 97.12 277 PHE A C 1
ATOM 2092 O O . PHE A 1 277 ? -0.307 5.518 16.889 1.00 97.12 277 PHE A O 1
ATOM 2099 N N . VAL A 1 278 ? -1.140 5.345 18.984 1.00 95.88 278 VAL A N 1
ATOM 2100 C CA . VAL A 1 278 ? -2.177 6.362 18.847 1.00 95.88 278 VAL A CA 1
ATOM 2101 C C . VAL A 1 278 ? -1.612 7.698 19.309 1.00 95.88 278 VAL A C 1
ATOM 2103 O O . VAL A 1 278 ? -1.107 7.832 20.424 1.00 95.88 278 VAL A O 1
ATOM 2106 N N . ARG A 1 279 ? -1.698 8.694 18.430 1.00 93.31 279 ARG A N 1
ATOM 2107 C CA . ARG A 1 279 ? -1.396 10.089 18.732 1.00 93.31 279 ARG A CA 1
ATOM 2108 C C . ARG A 1 279 ? -2.615 10.714 19.400 1.00 93.31 279 ARG A C 1
ATOM 2110 O O . ARG A 1 279 ? -3.720 10.643 18.860 1.00 93.31 279 ARG A O 1
ATOM 2117 N N . VAL A 1 280 ? -2.408 11.327 20.559 1.00 93.56 280 VAL A N 1
ATOM 2118 C CA . VAL A 1 280 ? -3.462 11.941 21.371 1.00 93.56 280 VAL A CA 1
ATOM 2119 C C . VAL A 1 280 ? -3.204 13.445 21.460 1.00 93.56 280 VAL A C 1
ATOM 2121 O O . VAL A 1 280 ? -2.169 13.854 21.986 1.00 93.56 280 VAL A O 1
ATOM 2124 N N . PRO A 1 281 ? -4.092 14.295 20.927 1.00 91.06 281 PRO A N 1
ATOM 2125 C CA . PRO A 1 281 ? -3.952 15.740 21.066 1.00 91.06 281 PRO A CA 1
ATOM 2126 C C . PRO A 1 281 ? -4.298 16.212 22.479 1.00 91.06 281 PRO A C 1
ATOM 2128 O O . PRO A 1 281 ? -5.007 15.538 23.225 1.00 91.06 281 PRO A O 1
ATOM 2131 N N . SER A 1 282 ? -3.823 17.406 22.837 1.00 85.50 282 SER A N 1
ATOM 2132 C CA . SER A 1 282 ? -4.176 18.059 24.106 1.00 85.50 282 SER A CA 1
ATOM 2133 C C . SER A 1 282 ? -5.648 18.493 24.185 1.00 85.50 282 SER A C 1
ATOM 2135 O O . SER A 1 282 ? -6.186 18.637 25.282 1.00 85.50 282 SER A O 1
ATOM 2137 N N . GLY A 1 283 ? -6.293 18.703 23.033 1.00 85.12 283 GLY A N 1
ATOM 2138 C CA . GLY A 1 283 ? -7.692 19.111 22.907 1.00 85.12 283 GLY A CA 1
ATOM 2139 C C . GLY A 1 283 ? -8.592 18.041 22.285 1.00 85.12 283 GLY A C 1
ATOM 2140 O O . GLY A 1 283 ? -8.212 16.888 22.111 1.00 85.12 283 GLY A O 1
ATOM 2141 N N . SER A 1 284 ? -9.812 18.438 21.914 1.00 81.94 284 SER A N 1
ATOM 2142 C CA . SER A 1 284 ? -10.770 17.559 21.227 1.00 81.94 284 SER A CA 1
ATOM 2143 C C . SER A 1 284 ? -10.452 17.348 19.746 1.00 81.94 284 SER A C 1
ATOM 2145 O O . SER A 1 284 ? -11.029 16.451 19.134 1.00 81.94 284 SER A O 1
ATOM 2147 N N . THR A 1 285 ? -9.546 18.152 19.180 1.00 85.31 285 THR A N 1
ATOM 2148 C CA . THR A 1 285 ? -9.187 18.140 17.761 1.00 85.31 285 THR A CA 1
ATOM 2149 C C . THR A 1 285 ? -7.732 17.734 17.528 1.00 85.31 285 THR A C 1
ATOM 2151 O O . THR A 1 285 ? -6.905 17.894 18.419 1.00 85.31 285 THR A O 1
ATOM 2154 N N . ASP A 1 286 ? -7.415 17.195 16.347 1.00 85.88 286 ASP A N 1
ATOM 2155 C CA . ASP A 1 286 ? -6.099 16.688 15.926 1.00 85.88 286 ASP A CA 1
ATOM 2156 C C . ASP A 1 286 ? -5.077 17.819 15.702 1.00 85.88 286 ASP A C 1
ATOM 2158 O O . ASP A 1 286 ? -4.568 18.035 14.604 1.00 85.88 286 ASP A O 1
ATOM 2162 N N . VAL A 1 287 ? -4.780 18.561 16.766 1.00 86.00 287 VAL A N 1
ATOM 2163 C CA . VAL A 1 287 ? -3.892 19.726 16.779 1.00 86.00 287 VAL A CA 1
ATOM 2164 C C . VAL A 1 287 ? -2.831 19.526 17.870 1.00 86.00 287 VAL A C 1
ATOM 2166 O O . VAL A 1 287 ? -3.165 19.047 18.960 1.00 86.00 287 VAL A O 1
ATOM 2169 N N . PRO A 1 288 ? -1.552 19.868 17.615 1.00 83.44 288 PRO A N 1
ATOM 2170 C CA . PRO A 1 288 ? -0.505 19.785 18.630 1.00 83.44 288 PRO A CA 1
ATOM 2171 C C . PRO A 1 288 ? -0.780 20.724 19.826 1.00 83.44 288 PRO A C 1
ATOM 2173 O O . PRO A 1 288 ? -1.520 21.699 19.688 1.00 83.44 288 PRO A O 1
ATOM 2176 N N . PRO A 1 289 ? -0.140 20.511 20.992 1.00 87.50 289 PRO A N 1
ATOM 2177 C CA . PRO A 1 289 ? 0.849 19.470 21.283 1.00 87.50 289 PRO A CA 1
ATOM 2178 C C . PRO A 1 289 ? 0.223 18.079 21.436 1.00 87.50 289 PRO A C 1
ATOM 2180 O O . PRO A 1 289 ? -0.933 17.951 21.843 1.00 87.50 289 PRO A O 1
ATOM 2183 N N . TYR A 1 290 ? 1.017 17.050 21.134 1.00 91.38 290 TYR A N 1
ATOM 2184 C CA . TYR A 1 290 ? 0.594 15.653 21.179 1.00 91.38 290 TYR A CA 1
ATOM 2185 C C . TYR A 1 290 ? 1.269 14.879 22.316 1.00 91.38 290 TYR A C 1
ATOM 2187 O O . TYR A 1 290 ? 2.453 15.063 22.607 1.00 91.38 290 TYR A O 1
ATOM 2195 N N . THR A 1 291 ? 0.506 13.973 22.918 1.00 94.12 291 THR A N 1
ATOM 2196 C CA . THR A 1 291 ? 0.993 12.835 23.700 1.00 94.12 291 THR A CA 1
ATOM 2197 C C . THR A 1 291 ? 0.710 11.540 22.937 1.00 94.12 291 THR A C 1
ATOM 2199 O O . THR A 1 291 ? 0.113 11.556 21.855 1.00 94.12 291 THR A O 1
ATOM 2202 N N . TYR A 1 292 ? 1.171 10.407 23.467 1.00 95.94 292 TYR A N 1
ATOM 2203 C CA . TYR A 1 292 ? 1.054 9.120 22.793 1.00 95.94 292 TYR A CA 1
ATOM 2204 C C . TYR A 1 292 ? 0.524 8.032 23.715 1.00 95.94 292 TYR A C 1
ATOM 2206 O O . TYR A 1 292 ? 0.813 7.995 24.911 1.00 95.94 292 TYR A O 1
ATOM 2214 N N . GLU A 1 293 ? -0.217 7.109 23.120 1.00 96.25 293 GLU A N 1
ATOM 2215 C CA . GLU A 1 293 ? -0.661 5.871 23.740 1.00 96.25 293 GLU A CA 1
ATOM 2216 C C . GLU A 1 293 ? -0.182 4.689 22.890 1.00 96.25 293 GLU A C 1
ATOM 2218 O O . GLU A 1 293 ? -0.256 4.716 21.660 1.00 96.25 293 GLU A O 1
ATOM 2223 N N . VAL A 1 294 ? 0.271 3.624 23.547 1.00 96.56 294 VAL A N 1
ATOM 2224 C CA . VAL A 1 294 ? 0.494 2.319 22.923 1.00 96.56 294 VAL A CA 1
ATOM 2225 C C . VAL A 1 294 ? -0.648 1.405 23.319 1.00 96.56 294 VAL A C 1
ATOM 2227 O O . VAL A 1 294 ? -0.887 1.160 24.502 1.00 96.56 294 VAL A O 1
ATOM 2230 N N . TRP A 1 295 ? -1.355 0.910 22.313 1.00 96.19 295 TRP A N 1
ATOM 2231 C CA . TRP A 1 295 ? -2.453 -0.026 22.466 1.00 96.19 295 TRP A CA 1
ATOM 2232 C C . TRP A 1 295 ? -1.946 -1.404 22.062 1.00 96.19 295 TRP A C 1
ATOM 2234 O O . TRP A 1 295 ? -1.412 -1.577 20.966 1.00 96.19 295 TRP A O 1
ATOM 2244 N N . LYS A 1 296 ? -2.093 -2.382 22.955 1.00 95.06 296 LYS A N 1
ATOM 2245 C CA . LYS A 1 296 ? -1.611 -3.750 22.749 1.00 95.06 296 LYS A CA 1
ATOM 2246 C C . LYS A 1 296 ? -2.734 -4.748 22.907 1.00 95.06 296 LYS A C 1
ATOM 2248 O O . LYS A 1 296 ? -3.570 -4.594 23.795 1.00 95.06 296 LYS A O 1
ATOM 2253 N N . ARG A 1 297 ? -2.711 -5.812 22.119 1.00 92.00 297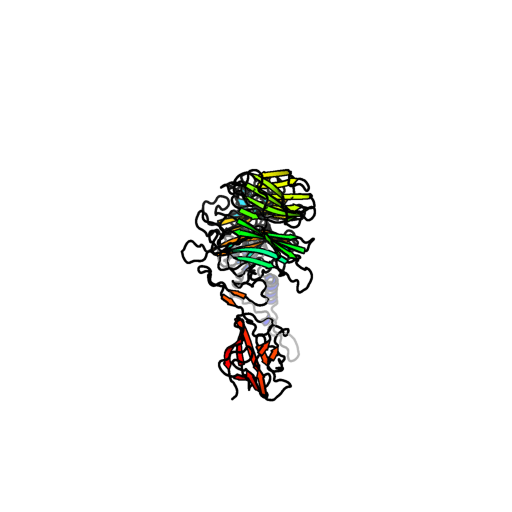 ARG A N 1
ATOM 2254 C CA . ARG A 1 297 ? -3.524 -6.999 22.390 1.00 92.00 297 ARG A CA 1
ATOM 2255 C C . ARG A 1 297 ? -2.800 -8.252 21.945 1.00 92.00 297 ARG A C 1
ATOM 2257 O O . ARG A 1 297 ? -2.064 -8.225 20.963 1.00 92.00 297 ARG A O 1
ATOM 2264 N N . THR A 1 298 ? -3.053 -9.351 22.639 1.00 89.75 298 THR A N 1
ATOM 2265 C CA . THR A 1 298 ? -2.626 -10.672 22.185 1.00 89.75 298 THR A CA 1
ATOM 2266 C C . THR A 1 298 ? -3.677 -11.230 21.231 1.00 89.75 298 THR A C 1
ATOM 2268 O O . THR A 1 298 ? -4.864 -11.248 21.556 1.00 89.75 298 THR A O 1
ATOM 2271 N N . VAL A 1 299 ? -3.252 -11.681 20.055 1.00 86.94 299 VAL A N 1
ATOM 2272 C CA . VAL A 1 299 ? -4.123 -12.245 19.021 1.00 86.94 299 VAL A CA 1
ATOM 2273 C C . VAL A 1 299 ? -3.916 -13.754 18.955 1.00 86.94 299 VAL A C 1
ATOM 2275 O O . VAL A 1 299 ? -2.804 -14.227 18.754 1.00 86.94 299 VAL A O 1
ATOM 2278 N N . THR A 1 300 ? -4.983 -14.536 19.104 1.00 79.12 300 THR A N 1
ATOM 2279 C CA . THR A 1 300 ? -4.877 -16.002 19.018 1.00 79.12 300 THR A CA 1
ATOM 2280 C C . THR A 1 300 ? -5.004 -16.455 17.563 1.00 79.12 300 THR A C 1
ATOM 2282 O O . THR A 1 300 ? -6.079 -16.349 16.976 1.00 79.12 300 THR A O 1
ATOM 2285 N N . LEU A 1 301 ? -3.911 -16.961 16.985 1.00 75.50 301 LEU A N 1
ATOM 2286 C CA . LEU A 1 301 ? -3.869 -17.502 15.621 1.00 75.50 301 LEU A CA 1
ATOM 2287 C C . LEU A 1 301 ? -4.358 -18.966 15.585 1.00 75.50 301 LEU A C 1
ATOM 2289 O O . LEU A 1 301 ? -4.133 -19.714 16.533 1.00 75.50 301 LEU A O 1
ATOM 2293 N N . GLY A 1 302 ? -4.980 -19.399 14.481 1.00 56.38 302 GLY A N 1
ATOM 2294 C CA . GLY A 1 302 ? -5.185 -20.829 14.178 1.00 56.38 302 GLY A CA 1
ATOM 2295 C C . GLY A 1 302 ? -6.546 -21.456 14.522 1.00 56.38 302 GLY A C 1
ATOM 2296 O O . GLY A 1 302 ? -6.729 -22.646 14.279 1.00 56.38 302 GLY A O 1
ATOM 2297 N N . ALA A 1 303 ? -7.524 -20.702 15.031 1.00 46.59 303 ALA A N 1
ATOM 2298 C CA . ALA A 1 303 ? -8.909 -21.178 15.127 1.00 46.59 303 ALA A CA 1
ATOM 2299 C C . ALA A 1 303 ? -9.715 -20.729 13.897 1.00 46.59 303 ALA A C 1
ATOM 2301 O O . ALA A 1 303 ? -9.567 -19.593 13.452 1.00 46.59 303 ALA A O 1
ATOM 2302 N N . ALA A 1 304 ? -10.655 -21.553 13.415 1.00 46.94 304 ALA A N 1
ATOM 2303 C CA . ALA A 1 304 ? -11.662 -21.144 12.416 1.00 46.94 304 ALA A CA 1
ATOM 2304 C C . ALA A 1 304 ? -12.515 -19.930 12.870 1.00 46.94 304 ALA A C 1
ATOM 2306 O O . ALA A 1 304 ? -13.284 -19.369 12.097 1.00 46.94 304 ALA A O 1
ATOM 2307 N N . THR A 1 305 ? -12.365 -19.529 14.137 1.00 45.16 305 THR A N 1
ATOM 2308 C CA . THR A 1 305 ? -12.991 -18.387 14.805 1.00 45.16 305 THR A CA 1
ATOM 2309 C C . THR A 1 305 ? -11.956 -17.470 15.471 1.00 45.16 305 THR A C 1
ATOM 2311 O O . THR A 1 305 ? -12.254 -16.927 16.534 1.00 45.16 305 THR A O 1
ATOM 2314 N N . ALA A 1 306 ? -10.729 -17.357 14.939 1.00 55.00 306 ALA A N 1
ATOM 2315 C CA . ALA A 1 306 ? -9.677 -16.521 15.527 1.00 55.00 306 ALA A CA 1
ATOM 2316 C C . ALA A 1 306 ? -10.248 -15.150 15.940 1.00 55.00 306 ALA A C 1
ATOM 2318 O O . ALA A 1 306 ? -10.743 -14.385 15.107 1.00 55.00 306 ALA A O 1
ATOM 2319 N N . GLU A 1 307 ? -10.254 -14.863 17.249 1.00 63.59 307 GLU A N 1
ATOM 2320 C CA . GLU A 1 307 ? -10.800 -13.612 17.771 1.00 63.59 307 GLU A CA 1
ATOM 2321 C C . GLU A 1 307 ? -9.757 -12.516 17.590 1.00 63.59 307 GLU A C 1
ATOM 2323 O O . GLU A 1 307 ? -9.015 -12.124 18.486 1.00 63.59 307 GLU A O 1
ATOM 2328 N N . TYR A 1 308 ? -9.740 -11.994 16.375 1.00 71.44 308 TYR A N 1
ATOM 2329 C CA . TYR A 1 308 ? -8.979 -10.830 15.950 1.00 71.44 308 TYR A CA 1
ATOM 2330 C C . TYR A 1 308 ? -9.373 -9.526 16.659 1.00 71.44 308 TYR A C 1
ATOM 2332 O O . TYR A 1 308 ? -8.763 -8.493 16.397 1.00 71.44 308 TYR A O 1
ATOM 2340 N N . ASN A 1 309 ? -10.380 -9.577 17.537 1.00 68.50 309 ASN A N 1
ATOM 2341 C CA . ASN A 1 309 ? -11.024 -8.446 18.199 1.00 68.50 309 ASN A CA 1
ATOM 2342 C C . ASN A 1 309 ? -10.896 -8.499 19.730 1.00 68.50 309 ASN A C 1
ATOM 2344 O O . ASN A 1 309 ? -11.743 -7.955 20.437 1.00 68.50 309 ASN A O 1
ATOM 2348 N N . GLY A 1 310 ? -9.837 -9.135 20.241 1.00 72.62 310 GLY A N 1
ATOM 2349 C CA . GLY A 1 310 ? -9.500 -9.089 21.663 1.00 72.62 310 GLY A CA 1
ATOM 2350 C C . GLY A 1 310 ? -9.381 -7.652 22.192 1.00 72.62 310 GLY A C 1
ATOM 2351 O O . GLY A 1 310 ? -9.109 -6.713 21.433 1.00 72.62 310 GLY A O 1
ATOM 2352 N N . ALA A 1 311 ? -9.601 -7.488 23.498 1.00 83.94 311 ALA A N 1
ATOM 2353 C CA . ALA A 1 311 ? -9.550 -6.191 24.162 1.00 83.94 311 ALA A CA 1
ATOM 2354 C C . ALA A 1 311 ? -8.149 -5.562 24.089 1.00 83.94 311 ALA A C 1
ATOM 2356 O O . ALA A 1 311 ? -7.133 -6.251 24.203 1.00 83.94 311 ALA A O 1
ATOM 2357 N N . TRP A 1 312 ? -8.108 -4.239 23.939 1.00 91.06 312 TRP A N 1
ATOM 2358 C CA . TRP A 1 312 ? -6.871 -3.467 23.938 1.00 91.06 312 TRP A CA 1
ATOM 2359 C C . TRP A 1 312 ? -6.444 -3.109 25.361 1.00 91.06 312 TRP A C 1
ATOM 2361 O O . TRP A 1 312 ? -7.222 -2.566 26.142 1.00 91.06 312 TRP A O 1
ATOM 2371 N N . THR A 1 313 ? -5.177 -3.354 25.673 1.00 94.38 313 THR A N 1
ATOM 2372 C CA . THR A 1 313 ? -4.483 -2.740 26.805 1.00 94.38 313 THR A CA 1
ATOM 2373 C C . THR A 1 313 ? -3.889 -1.421 26.338 1.00 94.38 313 THR A C 1
ATOM 2375 O O . THR A 1 313 ? -3.044 -1.414 25.446 1.00 94.38 313 THR A O 1
ATOM 2378 N N . VAL A 1 314 ? -4.328 -0.315 26.932 1.00 94.94 314 VAL A N 1
ATOM 2379 C CA . VAL A 1 314 ? -3.886 1.037 26.569 1.00 94.94 314 VAL A CA 1
ATOM 2380 C C . VAL A 1 314 ? -2.898 1.544 27.611 1.00 94.94 314 VAL A C 1
ATOM 2382 O O . VAL A 1 314 ? -3.156 1.472 28.811 1.00 94.94 314 VAL A O 1
ATOM 2385 N N . THR A 1 315 ? -1.748 2.046 27.173 1.00 95.88 315 THR A N 1
ATOM 2386 C CA . THR A 1 315 ? -0.717 2.596 28.062 1.00 95.88 315 THR A CA 1
ATOM 2387 C C . THR A 1 315 ? -0.184 3.901 27.491 1.00 95.88 315 THR A C 1
ATOM 2389 O O . THR A 1 315 ? 0.209 3.947 26.328 1.00 95.88 315 THR A O 1
ATOM 2392 N N . ALA A 1 316 ? -0.156 4.960 28.300 1.00 95.88 316 ALA A N 1
ATOM 2393 C CA . ALA A 1 316 ? 0.478 6.216 27.913 1.00 95.88 316 ALA A CA 1
ATOM 2394 C C . ALA A 1 316 ? 1.989 6.017 27.723 1.00 95.88 316 ALA A C 1
ATOM 2396 O O . ALA A 1 316 ? 2.629 5.304 28.497 1.00 95.88 316 ALA A O 1
ATOM 2397 N N . VAL A 1 317 ? 2.559 6.659 26.707 1.00 95.25 317 VAL A N 1
ATOM 2398 C CA . VAL A 1 317 ? 3.984 6.583 26.384 1.00 95.25 317 VAL A CA 1
ATOM 2399 C C . VAL A 1 317 ? 4.561 7.978 26.205 1.00 95.25 317 VAL A C 1
ATOM 2401 O O . VAL A 1 317 ? 3.962 8.848 25.575 1.00 95.25 317 VAL A O 1
ATOM 2404 N N . THR A 1 318 ? 5.770 8.149 26.734 1.00 95.25 318 THR A N 1
ATOM 2405 C CA . THR A 1 318 ? 6.606 9.331 26.529 1.00 95.25 318 THR A CA 1
ATOM 2406 C C . THR A 1 318 ? 7.871 8.894 25.810 1.00 95.25 318 THR A C 1
ATOM 2408 O O . THR A 1 318 ? 8.656 8.106 26.342 1.00 95.25 318 THR A O 1
ATOM 2411 N N . PHE A 1 319 ? 8.088 9.409 24.604 1.00 96.50 319 PHE A N 1
ATOM 2412 C CA . PHE A 1 319 ? 9.313 9.152 23.858 1.00 96.50 319 PHE A CA 1
ATOM 2413 C C . PHE A 1 319 ? 10.457 10.025 24.390 1.00 96.50 319 PHE A C 1
ATOM 2415 O O . PHE A 1 319 ? 10.236 11.208 24.669 1.00 96.50 319 PHE A O 1
ATOM 2422 N N . PRO A 1 320 ? 11.687 9.492 24.509 1.00 96.50 320 PRO A N 1
ATOM 2423 C CA . PRO A 1 320 ? 12.857 10.290 24.833 1.00 96.50 320 PRO A CA 1
ATOM 2424 C C . PRO A 1 320 ? 13.099 11.327 23.742 1.00 96.50 320 PRO A C 1
ATOM 2426 O O . PRO A 1 320 ? 13.133 10.987 22.556 1.00 96.50 320 PRO A O 1
ATOM 2429 N N . THR A 1 321 ? 13.316 12.574 24.143 1.00 96.06 321 THR A N 1
ATOM 2430 C CA . THR A 1 321 ? 13.681 13.646 23.219 1.00 96.06 321 THR A CA 1
ATOM 2431 C C . THR A 1 321 ? 15.131 13.445 22.753 1.00 96.06 321 THR A C 1
ATOM 2433 O O . THR A 1 321 ? 16.031 13.395 23.598 1.00 96.06 321 THR A O 1
ATOM 2436 N N . PRO A 1 322 ? 15.390 13.301 21.438 1.00 96.00 322 PRO A N 1
ATOM 2437 C CA . PRO A 1 322 ? 16.752 13.236 20.915 1.00 96.00 322 PRO A CA 1
ATOM 2438 C C . PRO A 1 322 ? 17.576 14.479 21.281 1.00 96.00 322 PRO A C 1
ATOM 2440 O O . PRO A 1 322 ? 17.036 15.568 21.480 1.00 96.00 322 PRO A O 1
ATOM 2443 N N . ALA A 1 323 ? 18.902 14.343 21.327 1.00 94.75 323 ALA A N 1
ATOM 2444 C CA . ALA A 1 323 ? 19.782 15.482 21.579 1.00 94.75 323 ALA A CA 1
ATOM 2445 C C . ALA A 1 323 ? 19.583 16.584 20.519 1.00 94.75 323 ALA A C 1
ATOM 2447 O O . ALA A 1 323 ? 19.682 16.325 19.321 1.00 94.75 323 ALA A O 1
ATOM 2448 N N . GLY A 1 324 ? 19.320 17.814 20.971 1.00 94.31 324 GLY A N 1
ATOM 2449 C CA . GLY A 1 324 ? 19.075 18.972 20.102 1.00 94.31 324 GLY A CA 1
ATOM 2450 C C . GLY A 1 324 ? 17.643 19.102 19.572 1.00 94.31 324 GLY A C 1
ATOM 2451 O O . GLY A 1 324 ? 17.388 20.002 18.781 1.00 94.31 324 GLY A O 1
ATOM 2452 N N . PHE A 1 325 ? 16.728 18.219 19.980 1.00 96.12 325 PHE A N 1
ATOM 2453 C CA . PHE A 1 325 ? 15.313 18.254 19.603 1.00 96.12 325 PHE A CA 1
ATOM 2454 C C . PHE A 1 325 ? 14.485 18.754 20.793 1.00 96.12 325 PHE A C 1
ATOM 2456 O O . PHE A 1 325 ? 14.974 18.772 21.928 1.00 96.12 325 PHE A O 1
ATOM 2463 N N . THR A 1 326 ? 13.230 19.141 20.564 1.00 94.25 326 THR A N 1
ATOM 2464 C CA . THR A 1 326 ? 12.340 19.611 21.634 1.00 94.25 326 THR A CA 1
ATOM 2465 C C . THR A 1 326 ? 11.016 18.848 21.674 1.00 94.25 326 THR A C 1
ATOM 2467 O O . THR A 1 326 ? 10.449 18.469 20.653 1.00 94.25 326 THR A O 1
ATOM 2470 N N . GLY A 1 327 ? 10.514 18.602 22.889 1.00 93.44 327 GLY A N 1
ATOM 2471 C CA . GLY A 1 327 ? 9.191 18.017 23.114 1.00 93.44 327 GLY A CA 1
ATOM 2472 C C . GLY A 1 327 ? 9.039 16.543 22.714 1.00 93.44 327 GLY A C 1
ATOM 2473 O O . GLY A 1 327 ? 10.004 15.773 22.656 1.00 93.44 327 GLY A O 1
ATOM 2474 N N . GLN A 1 328 ? 7.779 16.148 22.524 1.00 95.06 328 GLN A N 1
ATOM 2475 C CA . GLN A 1 328 ? 7.376 14.860 21.955 1.00 95.06 328 GLN A CA 1
ATOM 2476 C C . GLN A 1 328 ? 7.393 14.933 20.422 1.00 95.06 328 GLN A C 1
ATOM 2478 O O . GLN A 1 328 ? 7.293 16.035 19.877 1.00 95.06 328 GLN A O 1
ATOM 2483 N N . PRO A 1 329 ? 7.509 13.790 19.718 1.00 94.75 329 PRO A N 1
ATOM 2484 C CA . PRO A 1 329 ? 7.407 13.796 18.266 1.00 94.75 329 PRO A CA 1
ATOM 2485 C C . PRO A 1 329 ? 6.069 14.409 17.826 1.00 94.75 329 PRO A C 1
ATOM 2487 O O . PRO A 1 329 ? 5.072 14.364 18.542 1.00 94.75 329 PRO A O 1
ATOM 2490 N N . VAL A 1 330 ? 6.047 15.001 16.636 1.00 92.44 330 VAL A N 1
ATOM 2491 C CA . VAL A 1 330 ? 4.814 15.455 15.971 1.00 92.44 330 VAL A CA 1
ATOM 2492 C C . VAL A 1 330 ? 4.060 14.250 15.393 1.00 92.44 330 VAL A C 1
ATOM 2494 O O . VAL A 1 330 ? 2.835 14.253 15.246 1.00 92.44 330 VAL A O 1
ATOM 2497 N N . MET A 1 331 ? 4.795 13.185 15.074 1.00 92.06 331 MET A N 1
ATOM 2498 C CA . MET A 1 331 ? 4.280 11.960 14.478 1.00 92.06 331 MET A CA 1
ATOM 2499 C C . MET A 1 331 ? 5.187 10.778 14.814 1.00 92.06 331 MET A C 1
ATOM 2501 O O . MET A 1 331 ? 6.406 10.895 14.733 1.00 92.06 331 MET A O 1
ATOM 2505 N N . VAL A 1 332 ? 4.575 9.635 15.121 1.00 95.44 332 VAL A N 1
ATOM 2506 C CA . VAL A 1 332 ? 5.252 8.340 15.277 1.00 95.44 332 VAL A CA 1
ATOM 2507 C C . VAL A 1 332 ? 4.805 7.450 14.132 1.00 95.44 332 VAL A C 1
ATOM 2509 O O . VAL A 1 332 ? 3.611 7.238 13.991 1.00 95.44 332 VAL A O 1
ATOM 2512 N N . ILE A 1 333 ? 5.720 6.944 13.316 1.00 96.56 333 ILE A N 1
ATOM 2513 C CA . ILE A 1 333 ? 5.397 6.260 12.058 1.00 96.56 333 ILE A CA 1
ATOM 2514 C C . ILE A 1 333 ? 6.188 4.967 11.908 1.00 96.56 333 ILE A C 1
ATOM 2516 O O . ILE A 1 333 ? 7.290 4.860 12.431 1.00 96.56 333 ILE A O 1
ATOM 2520 N N . SER A 1 334 ? 5.667 4.016 11.130 1.00 98.19 334 SER A N 1
ATOM 2521 C CA . SER A 1 334 ? 6.313 2.732 10.843 1.00 98.19 334 SER A CA 1
ATOM 2522 C C . SER A 1 334 ? 6.492 1.860 12.083 1.00 98.19 334 SER A C 1
ATOM 2524 O O . SER A 1 334 ? 6.526 2.303 13.227 1.00 98.19 334 SER A O 1
ATOM 2526 N N . PHE A 1 335 ? 6.620 0.566 11.840 1.00 98.50 335 PHE A N 1
ATOM 2527 C CA . PHE A 1 335 ? 6.874 -0.420 12.873 1.00 98.50 335 PHE A CA 1
ATOM 2528 C C . PHE A 1 335 ? 7.765 -1.527 12.326 1.00 98.50 335 PHE A C 1
ATOM 2530 O O . PHE A 1 335 ? 7.663 -1.905 11.153 1.00 98.50 335 PHE A O 1
ATOM 2537 N N . THR A 1 336 ? 8.608 -2.071 13.196 1.00 98.38 336 THR A N 1
ATOM 2538 C CA . THR A 1 336 ? 9.252 -3.367 12.998 1.00 98.38 336 THR A CA 1
ATOM 2539 C C . THR A 1 336 ? 9.512 -4.031 14.342 1.00 98.38 336 THR A C 1
ATOM 2541 O O . THR A 1 336 ? 9.843 -3.361 15.324 1.00 98.38 336 THR A O 1
ATOM 2544 N N . VAL A 1 337 ? 9.445 -5.360 14.364 1.00 98.00 337 VAL A N 1
ATOM 2545 C CA . VAL A 1 337 ? 10.157 -6.138 15.381 1.00 98.00 337 VAL A CA 1
ATOM 2546 C C . VAL A 1 337 ? 11.634 -6.122 14.999 1.00 98.00 337 VAL A C 1
ATOM 2548 O O . VAL A 1 337 ? 11.985 -6.364 13.845 1.00 98.00 337 VAL A O 1
ATOM 2551 N N . GLY A 1 338 ? 12.484 -5.736 15.939 1.00 96.31 338 GLY A N 1
ATOM 2552 C CA . GLY A 1 338 ? 13.933 -5.714 15.817 1.00 96.31 338 GLY A CA 1
ATOM 2553 C C . GLY A 1 338 ? 14.583 -6.955 16.422 1.00 96.31 338 GLY A C 1
ATOM 2554 O O . GLY A 1 338 ? 13.926 -7.921 16.812 1.00 96.31 338 GLY A O 1
ATOM 2555 N N . HIS A 1 339 ? 15.906 -6.921 16.562 1.00 95.81 339 HIS A N 1
ATOM 2556 C CA . HIS A 1 339 ? 16.625 -8.010 17.224 1.00 95.81 339 HIS A CA 1
ATOM 2557 C C . HIS A 1 339 ? 16.250 -8.129 18.709 1.00 95.81 339 HIS A C 1
ATOM 2559 O O . HIS A 1 339 ? 15.844 -7.154 19.355 1.00 95.81 339 HIS A O 1
ATOM 2565 N N . SER A 1 340 ? 16.439 -9.328 19.265 1.00 93.38 340 SER A N 1
ATOM 2566 C CA . SER A 1 340 ? 16.211 -9.619 20.689 1.00 93.38 340 SER A CA 1
ATOM 2567 C C . SER A 1 340 ? 14.788 -9.286 21.169 1.00 93.38 340 SER A C 1
ATOM 2569 O O . SER A 1 340 ? 14.619 -8.857 22.305 1.00 93.38 340 SER A O 1
ATOM 2571 N N . GLY A 1 341 ? 13.780 -9.422 20.297 1.00 91.25 341 GLY A N 1
ATOM 2572 C CA . GLY A 1 341 ? 12.374 -9.142 20.628 1.00 91.25 341 GLY A CA 1
ATOM 2573 C C . GLY A 1 341 ? 12.060 -7.661 20.865 1.00 91.25 341 GLY A C 1
ATOM 2574 O O . GLY A 1 341 ? 11.010 -7.332 21.406 1.00 91.25 341 GLY A O 1
ATOM 2575 N N . SER A 1 342 ? 12.972 -6.755 20.496 1.00 97.19 342 SER A N 1
ATOM 2576 C CA . SER A 1 342 ? 12.705 -5.318 20.592 1.00 97.19 342 SER A CA 1
ATOM 2577 C C . SER A 1 342 ? 11.684 -4.868 19.550 1.00 97.19 342 SER A C 1
ATOM 2579 O O . SER A 1 342 ? 11.552 -5.486 18.500 1.00 97.19 342 SER A O 1
ATOM 2581 N N . ILE A 1 343 ? 10.990 -3.766 19.812 1.00 98.12 343 ILE A N 1
ATOM 2582 C CA . ILE A 1 343 ? 10.146 -3.084 18.826 1.00 98.12 343 ILE A CA 1
ATOM 2583 C C . ILE A 1 343 ? 10.750 -1.723 18.494 1.00 98.12 343 ILE A C 1
ATOM 2585 O O . ILE A 1 343 ? 11.352 -1.078 19.359 1.00 98.12 343 ILE A O 1
ATOM 2589 N N . VAL A 1 344 ? 10.613 -1.294 17.240 1.00 98.56 344 VAL A N 1
ATOM 2590 C CA . VAL A 1 344 ? 11.150 -0.017 16.758 1.00 98.56 344 VAL A CA 1
ATOM 2591 C C . VAL A 1 344 ? 10.101 0.729 15.942 1.00 98.56 344 VAL A C 1
ATOM 2593 O O . VAL A 1 344 ? 9.454 0.143 15.074 1.00 98.56 344 VAL A O 1
ATOM 2596 N N . VAL A 1 345 ? 9.972 2.027 16.211 1.00 98.56 345 VAL A N 1
ATOM 2597 C CA . VAL A 1 345 ? 9.109 2.968 15.483 1.00 98.56 345 VAL A CA 1
ATOM 2598 C C . VAL A 1 345 ? 9.912 4.197 15.062 1.00 98.56 345 VAL A C 1
ATOM 2600 O O . VAL A 1 345 ? 10.898 4.553 15.703 1.00 98.56 345 VAL A O 1
ATOM 2603 N N . GLY A 1 346 ? 9.513 4.848 13.981 1.00 98.12 346 GLY A N 1
ATOM 2604 C CA . GLY A 1 346 ? 10.024 6.147 13.558 1.00 98.12 346 GLY A CA 1
ATOM 2605 C C . GLY A 1 346 ? 9.351 7.306 14.293 1.00 98.12 346 GLY A C 1
ATOM 2606 O O . GLY A 1 346 ? 8.213 7.185 14.737 1.00 98.12 346 GLY A O 1
ATOM 2607 N N . GLY A 1 347 ? 10.042 8.438 14.409 1.00 96.81 347 GLY A N 1
ATOM 2608 C CA . GLY A 1 347 ? 9.551 9.667 15.028 1.00 96.81 347 GLY A CA 1
ATOM 2609 C C . GLY A 1 347 ? 9.960 10.904 14.230 1.00 96.81 347 GLY A C 1
ATOM 2610 O O . GLY A 1 347 ? 11.134 11.077 13.901 1.00 96.81 347 GLY A O 1
ATOM 2611 N N . SER A 1 348 ? 8.992 11.767 13.931 1.00 95.75 348 SER A N 1
ATOM 2612 C CA . SER A 1 348 ? 9.198 13.051 13.249 1.00 95.75 348 SER A CA 1
ATOM 2613 C C . SER A 1 348 ? 9.111 14.197 14.244 1.00 95.75 348 SER A C 1
ATOM 2615 O O . SER A 1 348 ? 8.185 14.246 15.053 1.00 95.75 348 SER A O 1
ATOM 2617 N N . TYR A 1 349 ? 10.032 15.143 14.141 1.00 95.19 349 TYR A N 1
ATOM 2618 C CA . TYR A 1 349 ? 10.135 16.332 14.977 1.00 95.19 349 TYR A CA 1
ATOM 2619 C C . TYR A 1 349 ? 10.308 17.571 14.098 1.00 95.19 349 TYR A C 1
ATOM 2621 O O . TYR A 1 349 ? 10.648 17.463 12.920 1.00 95.19 349 TYR A O 1
ATOM 2629 N N . GLY A 1 350 ? 10.126 18.760 14.676 1.00 92.69 350 GLY A N 1
ATOM 2630 C CA . GLY A 1 350 ? 10.412 20.010 13.967 1.00 92.69 350 GLY A CA 1
ATOM 2631 C C . GLY A 1 350 ? 11.895 20.166 13.611 1.00 92.69 350 GLY A C 1
ATOM 2632 O O . GLY A 1 350 ? 12.240 20.896 12.690 1.00 92.69 350 GLY A O 1
ATOM 2633 N N . GLU A 1 351 ? 12.779 19.468 14.323 1.00 95.94 351 GLU A N 1
ATOM 2634 C CA . GLU A 1 351 ? 14.229 19.524 14.162 1.00 95.94 351 GLU A CA 1
ATOM 2635 C C . GLU A 1 351 ? 14.796 18.371 13.320 1.00 95.94 351 GLU A C 1
ATOM 2637 O O . GLU A 1 351 ? 15.981 18.394 12.979 1.00 95.94 351 GLU A O 1
ATOM 2642 N N . GLY A 1 352 ? 13.976 17.379 12.956 1.00 96.06 352 GLY A N 1
ATOM 2643 C CA . GLY A 1 352 ? 14.382 16.255 12.114 1.00 96.06 352 GLY A CA 1
ATOM 2644 C C . GLY A 1 352 ? 13.665 14.944 12.427 1.00 96.06 352 GLY A C 1
ATOM 2645 O O . GLY A 1 352 ? 12.547 14.913 12.934 1.00 96.06 352 GLY A O 1
ATOM 2646 N N . ALA A 1 353 ? 14.337 13.834 12.139 1.00 97.06 353 ALA A N 1
ATOM 2647 C CA . ALA A 1 353 ? 13.792 12.488 12.216 1.00 97.06 353 ALA A CA 1
ATOM 2648 C C . ALA A 1 353 ? 14.645 11.582 13.116 1.00 97.06 353 ALA A C 1
ATOM 2650 O O . ALA A 1 353 ? 15.881 11.597 13.067 1.00 97.06 353 ALA A O 1
ATOM 2651 N N . ALA A 1 354 ? 13.975 10.743 13.901 1.00 97.94 354 ALA A N 1
ATOM 2652 C CA . ALA A 1 354 ? 14.580 9.757 14.788 1.00 97.94 354 ALA A CA 1
ATOM 2653 C C . ALA A 1 354 ? 13.881 8.394 14.676 1.00 97.94 354 ALA A C 1
ATOM 2655 O O . ALA A 1 354 ? 12.798 8.274 14.108 1.00 97.94 354 ALA A O 1
ATOM 2656 N N . VAL A 1 355 ? 14.496 7.359 15.238 1.00 98.25 355 VAL A N 1
ATOM 2657 C CA . VAL A 1 355 ? 13.851 6.075 15.522 1.00 98.25 355 VAL A CA 1
ATOM 2658 C C . VAL A 1 355 ? 13.923 5.785 17.013 1.00 98.25 355 VAL A C 1
ATOM 2660 O O . VAL A 1 355 ? 14.930 6.056 17.668 1.00 98.25 355 VAL A O 1
ATOM 2663 N N . HIS A 1 356 ? 12.850 5.219 17.549 1.00 98.31 356 HIS A N 1
ATOM 2664 C CA . HIS A 1 356 ? 12.707 4.865 18.950 1.00 98.31 356 HIS A CA 1
ATOM 2665 C C . HIS A 1 356 ? 12.650 3.351 19.080 1.00 98.31 356 HIS A C 1
ATOM 2667 O O . HIS A 1 356 ? 11.823 2.704 18.441 1.00 98.31 356 HIS A O 1
ATOM 2673 N N . ARG A 1 357 ? 13.514 2.785 19.921 1.00 98.19 357 ARG A N 1
ATOM 2674 C CA . ARG A 1 357 ? 13.575 1.350 20.208 1.00 98.19 357 ARG A CA 1
ATOM 2675 C C . ARG A 1 357 ? 13.142 1.073 21.636 1.00 98.19 357 ARG A C 1
ATOM 2677 O O . ARG A 1 357 ? 13.601 1.751 22.552 1.00 98.19 357 ARG A O 1
ATOM 2684 N N . SER A 1 358 ? 12.339 0.034 21.815 1.00 97.81 358 SER A N 1
ATOM 2685 C CA . SER A 1 358 ? 11.961 -0.504 23.117 1.00 97.81 358 SER A CA 1
ATOM 2686 C C . SER A 1 358 ? 12.301 -1.988 23.211 1.00 97.81 358 SER A C 1
ATOM 2688 O O . SER A 1 358 ? 12.063 -2.743 22.271 1.00 97.81 358 SER A O 1
ATOM 2690 N N . THR A 1 359 ? 12.858 -2.415 24.343 1.00 96.56 359 THR A N 1
ATOM 2691 C CA . THR A 1 359 ? 13.218 -3.819 24.624 1.00 96.56 359 THR A CA 1
ATOM 2692 C C . THR A 1 359 ? 12.254 -4.512 25.586 1.00 96.56 359 THR A C 1
ATOM 2694 O O . THR A 1 359 ? 12.437 -5.685 25.883 1.00 96.56 359 THR A O 1
ATOM 2697 N N . ASP A 1 360 ? 11.246 -3.801 26.086 1.00 94.06 360 ASP A N 1
ATOM 2698 C CA . ASP A 1 360 ? 10.276 -4.275 27.081 1.00 94.06 360 ASP A CA 1
ATOM 2699 C C . ASP A 1 360 ? 8.834 -4.172 26.555 1.00 94.06 360 ASP A C 1
ATOM 2701 O O . ASP A 1 360 ? 7.872 -3.940 27.290 1.00 94.06 360 ASP A O 1
ATOM 2705 N N . GLY A 1 361 ? 8.689 -4.321 25.236 1.00 90.88 361 GLY A N 1
ATOM 2706 C CA . GLY A 1 361 ? 7.402 -4.274 24.554 1.00 90.88 361 GLY A CA 1
ATOM 2707 C C . GLY A 1 361 ? 6.763 -2.886 24.544 1.00 90.88 361 GLY A C 1
ATOM 2708 O O . GLY A 1 361 ? 5.555 -2.795 24.386 1.00 90.88 361 GLY A O 1
ATOM 2709 N N . GLY A 1 362 ? 7.514 -1.802 24.729 1.00 92.75 362 GLY A N 1
ATOM 2710 C CA . GLY A 1 362 ? 7.043 -0.420 24.597 1.00 92.75 362 GLY A CA 1
ATOM 2711 C C . GLY A 1 362 ? 6.833 0.330 25.910 1.00 92.75 362 GLY A C 1
ATOM 2712 O O . GLY A 1 362 ? 6.183 1.374 25.886 1.00 92.75 362 GLY A O 1
ATOM 2713 N N . ALA A 1 363 ? 7.328 -0.185 27.039 1.00 91.50 363 ALA A N 1
ATOM 2714 C CA . ALA A 1 363 ? 7.244 0.507 28.326 1.00 91.50 363 ALA A CA 1
ATOM 2715 C C . ALA A 1 363 ? 8.360 1.553 28.480 1.00 91.50 363 ALA A C 1
ATOM 2717 O O . ALA A 1 363 ? 8.097 2.677 28.903 1.00 91.50 363 ALA A O 1
ATOM 2718 N N . THR A 1 364 ? 9.585 1.219 28.071 1.00 95.44 364 THR A N 1
ATOM 2719 C CA . THR A 1 364 ? 10.724 2.141 28.019 1.00 95.44 364 THR A CA 1
ATOM 2720 C C . THR A 1 364 ? 11.291 2.235 26.609 1.00 95.44 364 THR A C 1
ATOM 2722 O O . THR A 1 364 ? 11.198 1.300 25.811 1.00 95.44 364 THR A O 1
ATOM 2725 N N . TRP A 1 365 ? 11.869 3.392 26.286 1.00 97.75 365 TRP A N 1
ATOM 2726 C CA . TRP A 1 365 ? 12.306 3.729 24.935 1.00 97.75 365 TRP A CA 1
ATOM 2727 C C . TRP A 1 365 ? 13.695 4.364 24.944 1.00 97.75 365 TRP A C 1
ATOM 2729 O O . TRP A 1 365 ? 14.061 5.083 25.870 1.00 97.75 365 TRP A O 1
ATOM 2739 N N . THR A 1 366 ? 14.458 4.126 23.881 1.00 97.75 366 THR A N 1
ATOM 2740 C CA . THR A 1 366 ? 15.716 4.817 23.557 1.00 97.75 366 THR A CA 1
ATOM 2741 C C . THR A 1 366 ? 15.603 5.413 22.158 1.00 97.75 366 THR A C 1
ATOM 2743 O O . THR A 1 366 ? 15.028 4.774 21.280 1.00 97.75 366 THR A O 1
ATOM 2746 N N . SER A 1 367 ? 16.127 6.622 21.943 1.00 97.81 367 SER A N 1
ATOM 2747 C CA . SER A 1 367 ? 16.011 7.349 20.672 1.00 97.81 367 SER A CA 1
ATOM 2748 C C . SER A 1 367 ? 17.343 7.464 19.928 1.00 97.81 367 SER A C 1
ATOM 2750 O O . SER A 1 367 ? 18.383 7.655 20.557 1.00 97.81 367 SER A O 1
ATOM 2752 N N . PHE A 1 368 ? 17.296 7.397 18.595 1.00 97.75 368 PHE A N 1
ATOM 2753 C CA . PHE A 1 368 ? 18.452 7.484 17.700 1.00 97.75 368 PHE A CA 1
ATOM 2754 C C . PHE A 1 368 ? 18.131 8.377 16.496 1.00 97.75 368 PHE A C 1
ATOM 2756 O O . PHE A 1 368 ? 17.132 8.164 15.814 1.00 97.75 368 PHE A O 1
ATOM 2763 N N . ILE A 1 369 ? 18.967 9.380 16.220 1.00 97.44 369 ILE A N 1
ATOM 2764 C CA . ILE A 1 369 ? 18.731 10.351 15.139 1.00 97.44 369 ILE A CA 1
ATOM 2765 C C . ILE A 1 369 ? 19.065 9.713 13.786 1.00 97.44 369 ILE A C 1
ATOM 2767 O O . ILE A 1 369 ? 20.197 9.292 13.568 1.00 97.44 369 ILE A O 1
ATOM 2771 N N . VAL A 1 370 ? 18.104 9.708 12.857 1.00 96.06 370 VAL A N 1
ATOM 2772 C CA . VAL A 1 370 ? 18.295 9.243 11.467 1.00 96.06 370 VAL A CA 1
ATOM 2773 C C . VAL A 1 370 ? 18.410 10.399 10.467 1.00 96.06 370 VAL A C 1
ATOM 2775 O O . VAL A 1 370 ? 18.893 10.215 9.351 1.00 96.06 370 VAL A O 1
ATOM 2778 N N . GLY A 1 371 ? 18.022 11.614 10.863 1.00 92.19 371 GLY A N 1
ATOM 2779 C CA . GLY A 1 371 ? 18.237 12.824 10.076 1.00 92.19 371 GLY A CA 1
ATOM 2780 C C . GLY A 1 371 ? 18.071 14.087 10.915 1.00 92.19 371 GLY A C 1
ATOM 2781 O O . GLY A 1 371 ? 17.079 14.230 11.616 1.00 92.19 371 GLY A O 1
ATOM 2782 N N . ALA A 1 372 ? 19.029 15.010 10.829 1.00 91.50 372 ALA A N 1
ATOM 2783 C CA . ALA A 1 372 ? 18.941 16.329 11.454 1.00 91.50 372 ALA A CA 1
ATOM 2784 C C . ALA A 1 372 ? 18.576 17.396 10.411 1.00 91.50 372 ALA A C 1
ATOM 2786 O O . ALA A 1 372 ? 19.131 17.402 9.309 1.00 91.50 372 ALA A O 1
ATOM 2787 N N . GLY A 1 373 ? 17.666 18.297 10.774 1.00 92.06 373 GLY A N 1
ATOM 2788 C CA . GLY A 1 373 ? 17.112 19.355 9.933 1.00 92.06 373 GLY A CA 1
ATOM 2789 C C . GLY A 1 373 ? 15.604 19.194 9.732 1.00 92.06 373 GLY A C 1
ATOM 2790 O O . GLY A 1 373 ? 15.134 18.096 9.448 1.00 92.06 373 GLY A O 1
ATOM 2791 N N . ALA A 1 374 ? 14.873 20.309 9.806 1.00 90.31 374 ALA A N 1
ATOM 2792 C CA . ALA A 1 374 ? 13.406 20.368 9.770 1.00 90.31 374 ALA A CA 1
ATOM 2793 C C . ALA A 1 374 ? 12.752 19.745 8.526 1.00 90.31 374 ALA A C 1
ATOM 2795 O O . ALA A 1 374 ? 11.562 19.457 8.518 1.00 90.31 374 ALA A O 1
ATOM 2796 N N . SER A 1 375 ? 13.521 19.549 7.457 1.00 92.06 375 SER A N 1
ATOM 2797 C CA . SER A 1 375 ? 13.044 18.923 6.228 1.00 92.06 375 SER A CA 1
ATOM 2798 C C . SER A 1 375 ? 12.970 17.399 6.311 1.00 92.06 375 SER A C 1
ATOM 2800 O O . SER A 1 375 ? 12.376 16.797 5.425 1.00 92.06 375 SER A O 1
ATOM 2802 N N . TYR A 1 376 ? 13.608 16.754 7.292 1.00 94.25 376 TYR A N 1
ATOM 2803 C CA . TYR A 1 376 ? 13.598 15.295 7.406 1.00 94.25 376 TYR A CA 1
ATOM 2804 C C . TYR A 1 376 ? 12.500 14.847 8.348 1.00 94.25 376 TYR A C 1
ATOM 2806 O O . TYR A 1 376 ? 12.520 15.149 9.536 1.00 94.25 376 TYR A O 1
ATOM 2814 N N . GLU A 1 377 ? 11.570 14.086 7.800 1.00 94.81 377 GLU A N 1
ATOM 2815 C CA . GLU A 1 377 ? 10.361 13.660 8.484 1.00 94.81 377 GLU A CA 1
ATOM 2816 C C . GLU A 1 377 ? 10.011 12.224 8.078 1.00 94.81 377 GLU A C 1
ATOM 2818 O O . GLU A 1 377 ? 10.650 11.619 7.214 1.00 94.81 377 GLU A O 1
ATOM 2823 N N . GLU A 1 378 ? 9.010 11.666 8.741 1.00 95.94 378 GLU A N 1
ATOM 2824 C CA . GLU A 1 378 ? 8.376 10.383 8.434 1.00 95.94 378 GLU A CA 1
ATOM 2825 C C . GLU A 1 378 ? 9.364 9.216 8.223 1.00 95.94 378 GLU A C 1
ATOM 2827 O O . GLU A 1 378 ? 9.341 8.569 7.169 1.00 95.94 378 GLU A O 1
ATOM 2832 N N . PRO A 1 379 ? 10.268 8.929 9.185 1.00 97.62 379 PRO A N 1
ATOM 2833 C CA . PRO A 1 379 ? 11.254 7.878 9.001 1.00 97.62 379 PRO A CA 1
ATOM 2834 C C . PRO A 1 379 ? 10.606 6.488 9.033 1.00 97.62 379 PRO A C 1
ATOM 2836 O O . PRO A 1 379 ? 10.083 6.051 10.057 1.00 97.62 379 PRO A O 1
ATOM 2839 N N . THR A 1 380 ? 10.682 5.760 7.923 1.00 98.50 380 THR A N 1
ATOM 2840 C CA . THR A 1 380 ? 10.283 4.351 7.860 1.00 98.50 380 THR A CA 1
ATOM 2841 C C . THR A 1 380 ? 11.412 3.465 8.365 1.00 98.50 380 THR A C 1
ATOM 2843 O O . THR A 1 380 ? 12.585 3.819 8.255 1.00 98.50 380 THR A O 1
ATOM 2846 N N . VAL A 1 381 ? 11.072 2.312 8.943 1.00 98.56 381 VAL A N 1
ATOM 2847 C CA . VAL A 1 381 ? 12.046 1.387 9.533 1.00 98.56 381 VAL A CA 1
ATOM 2848 C C . VAL A 1 381 ? 11.609 -0.066 9.374 1.00 98.56 381 VAL A C 1
ATOM 2850 O O . VAL A 1 381 ? 10.450 -0.398 9.635 1.00 98.56 381 VAL A O 1
ATOM 2853 N N . LYS A 1 382 ? 12.545 -0.932 8.974 1.00 98.50 382 LYS A N 1
ATOM 2854 C CA . LYS A 1 382 ? 12.409 -2.397 8.977 1.00 98.50 382 LYS A CA 1
ATOM 2855 C C . LYS A 1 382 ? 13.726 -3.043 9.390 1.00 98.50 382 LYS A C 1
ATOM 2857 O O . LYS A 1 382 ? 14.796 -2.576 9.004 1.00 98.50 382 LYS A O 1
ATOM 2862 N N . TYR A 1 383 ? 13.646 -4.102 10.184 1.00 98.31 383 TYR A N 1
ATOM 2863 C CA . TYR A 1 383 ? 14.801 -4.913 10.558 1.00 98.31 383 TYR A CA 1
ATOM 2864 C C . TYR A 1 383 ? 14.922 -6.111 9.617 1.00 98.31 383 TYR A C 1
ATOM 2866 O O . TYR A 1 383 ? 13.938 -6.802 9.365 1.00 98.31 383 TYR A O 1
ATOM 2874 N N . ASP A 1 384 ? 16.129 -6.374 9.126 1.00 98.06 384 ASP A N 1
ATOM 2875 C CA . ASP A 1 384 ? 16.451 -7.605 8.410 1.00 98.06 384 ASP A CA 1
ATOM 2876 C C . ASP A 1 384 ? 17.350 -8.485 9.276 1.00 98.06 384 ASP A C 1
ATOM 2878 O O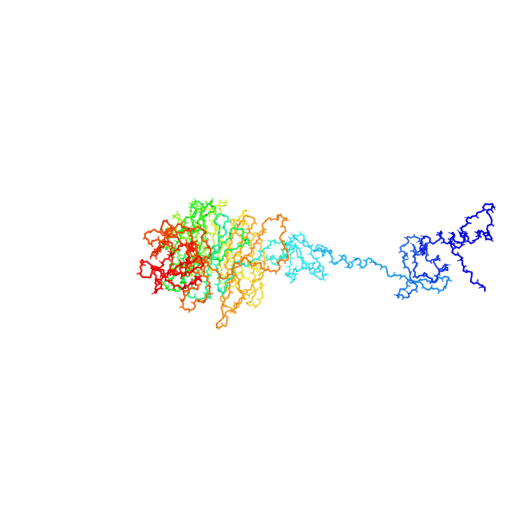 . ASP A 1 384 ? 18.483 -8.127 9.603 1.00 98.06 384 ASP A O 1
ATOM 2882 N N . ALA A 1 385 ? 16.843 -9.667 9.623 1.00 96.19 385 ALA A N 1
ATOM 2883 C CA . ALA A 1 385 ? 17.565 -10.635 10.439 1.00 96.19 385 ALA A CA 1
ATOM 2884 C C . ALA A 1 385 ? 18.779 -11.240 9.715 1.00 96.19 385 ALA A C 1
ATOM 2886 O O . ALA A 1 385 ? 19.711 -11.691 10.380 1.00 96.19 385 ALA A O 1
ATOM 2887 N N . THR A 1 386 ? 18.794 -11.232 8.377 1.00 97.19 386 THR A N 1
ATOM 2888 C CA . THR A 1 386 ? 19.877 -11.830 7.577 1.00 97.19 386 THR A CA 1
ATOM 2889 C C . THR A 1 386 ? 21.151 -11.002 7.669 1.00 97.19 386 THR A C 1
ATOM 2891 O O . THR A 1 386 ? 22.226 -11.519 7.961 1.00 97.19 386 THR A O 1
ATOM 2894 N N . THR A 1 387 ? 21.035 -9.694 7.449 1.00 97.62 387 THR A N 1
ATOM 2895 C CA . THR A 1 387 ? 22.144 -8.741 7.604 1.00 97.62 387 THR A CA 1
ATOM 2896 C C . THR A 1 387 ? 22.292 -8.223 9.028 1.00 97.62 387 THR A C 1
ATOM 2898 O O . THR A 1 387 ? 23.286 -7.558 9.330 1.00 97.62 387 THR A O 1
ATOM 2901 N N . GLN A 1 388 ? 21.319 -8.531 9.892 1.00 98.00 388 GLN A N 1
ATOM 2902 C CA . GLN A 1 388 ? 21.226 -8.077 11.273 1.00 98.00 388 GLN A CA 1
ATOM 2903 C C . GLN A 1 388 ? 21.232 -6.549 11.385 1.00 98.00 388 GLN A C 1
ATOM 2905 O O . GLN A 1 388 ? 21.877 -5.984 12.263 1.00 98.00 388 GLN A O 1
ATOM 2910 N N . ARG A 1 389 ? 20.548 -5.851 10.477 1.00 98.44 389 ARG A N 1
ATOM 2911 C CA . ARG A 1 389 ? 20.543 -4.383 10.412 1.00 98.44 389 ARG A CA 1
ATOM 2912 C C . ARG A 1 389 ? 19.130 -3.839 10.334 1.00 98.44 389 ARG A C 1
ATOM 2914 O O . ARG A 1 389 ? 18.215 -4.491 9.838 1.00 98.44 389 ARG A O 1
ATOM 2921 N N . TYR A 1 390 ? 18.978 -2.609 10.804 1.00 98.69 390 TYR A N 1
ATOM 2922 C CA . TYR A 1 390 ? 17.812 -1.794 10.520 1.00 98.69 390 TYR A CA 1
ATOM 2923 C C . TYR A 1 390 ? 18.064 -1.005 9.243 1.00 98.69 390 TYR A C 1
ATOM 2925 O O . TYR A 1 390 ? 19.144 -0.446 9.044 1.00 98.69 390 TYR A O 1
ATOM 2933 N N . TYR A 1 391 ? 17.048 -0.954 8.403 1.00 98.81 391 TYR A N 1
ATOM 2934 C CA . TYR A 1 391 ? 16.999 -0.162 7.189 1.00 98.81 391 TYR A CA 1
ATOM 2935 C C . TYR A 1 391 ? 15.839 0.803 7.290 1.00 98.81 391 TYR A C 1
ATOM 2937 O O . TYR A 1 391 ? 14.872 0.548 8.013 1.00 98.81 391 TYR A O 1
ATOM 2945 N N . GLY A 1 392 ? 15.906 1.877 6.523 1.00 98.38 392 GLY A N 1
ATOM 2946 C CA . GLY A 1 392 ? 14.797 2.794 6.455 1.00 98.38 392 GLY A CA 1
ATOM 2947 C C . GLY A 1 392 ? 14.956 3.876 5.418 1.00 98.38 392 GLY A C 1
ATOM 2948 O O . GLY A 1 392 ? 15.994 4.016 4.768 1.00 98.38 392 GLY A O 1
ATOM 2949 N N . PHE A 1 393 ? 13.901 4.665 5.296 1.00 98.25 393 PHE A N 1
ATOM 2950 C CA . PHE A 1 393 ? 13.911 5.881 4.512 1.00 98.25 393 PHE A CA 1
ATOM 2951 C C . PHE A 1 393 ? 13.451 7.049 5.371 1.00 98.25 393 PHE A C 1
ATOM 2953 O O . PHE A 1 393 ? 12.748 6.851 6.352 1.00 98.25 393 PHE A O 1
ATOM 2960 N N . ALA A 1 394 ? 13.847 8.263 5.012 1.00 96.75 394 ALA A N 1
ATOM 2961 C CA . ALA A 1 394 ? 13.280 9.486 5.560 1.00 96.75 394 ALA A CA 1
ATOM 2962 C C . ALA A 1 394 ? 12.729 10.325 4.410 1.00 96.75 394 ALA A C 1
ATOM 2964 O O . ALA A 1 394 ? 13.412 10.538 3.395 1.00 96.75 394 ALA A O 1
ATOM 2965 N N . ARG A 1 395 ? 11.495 10.796 4.580 1.00 94.12 395 ARG A N 1
ATOM 2966 C CA . ARG A 1 395 ? 10.884 11.778 3.693 1.00 94.12 395 ARG A CA 1
ATOM 2967 C C . ARG A 1 395 ? 11.678 13.076 3.760 1.00 94.12 395 ARG A C 1
ATOM 2969 O O . ARG A 1 395 ? 12.265 13.421 4.787 1.00 94.12 395 ARG A O 1
ATOM 2976 N N . ASN A 1 396 ? 11.683 13.795 2.644 1.00 92.50 396 ASN A N 1
ATOM 2977 C CA . ASN A 1 396 ? 12.237 15.135 2.569 1.00 92.50 396 ASN A CA 1
ATOM 2978 C C . ASN A 1 396 ? 11.125 16.134 2.241 1.00 92.50 396 ASN A C 1
ATOM 2980 O O . ASN A 1 396 ? 10.575 16.096 1.143 1.00 92.50 396 ASN A O 1
ATOM 2984 N N . GLY A 1 397 ? 10.781 17.000 3.187 1.00 88.12 397 GLY A N 1
ATOM 2985 C CA . GLY A 1 397 ? 9.754 18.030 3.042 1.00 88.12 397 GLY A CA 1
ATOM 2986 C C . GLY A 1 397 ? 10.193 19.241 2.211 1.00 88.12 397 GLY A C 1
ATOM 2987 O O . GLY A 1 397 ? 9.350 20.038 1.808 1.00 88.12 397 GLY A O 1
ATOM 2988 N N . SER A 1 398 ? 11.489 19.391 1.911 1.00 89.69 398 SER A N 1
ATOM 2989 C CA . SER A 1 398 ? 11.973 20.501 1.080 1.00 89.69 398 SER A CA 1
ATOM 2990 C C . SER A 1 398 ? 11.558 20.329 -0.376 1.00 89.69 398 SER A C 1
ATOM 2992 O O . SER A 1 398 ? 11.854 19.307 -0.993 1.00 89.69 398 SER A O 1
ATOM 2994 N N . ALA A 1 399 ? 10.932 21.360 -0.945 1.00 85.81 399 ALA A N 1
ATOM 2995 C CA . ALA A 1 399 ? 10.506 21.367 -2.340 1.00 85.81 399 ALA A CA 1
ATOM 2996 C C . ALA A 1 399 ? 11.656 20.992 -3.294 1.00 85.81 399 ALA A C 1
ATOM 2998 O O . ALA A 1 399 ? 12.763 21.522 -3.201 1.00 85.81 399 ALA A O 1
ATOM 2999 N N . GLY A 1 400 ? 11.384 20.055 -4.204 1.00 83.06 400 GLY A N 1
ATOM 3000 C CA . GLY A 1 400 ? 12.343 19.557 -5.195 1.00 83.06 400 GLY A CA 1
ATOM 3001 C C . GLY A 1 400 ? 13.449 18.648 -4.647 1.00 83.06 400 GLY A C 1
ATOM 3002 O O . GLY A 1 400 ? 14.275 18.177 -5.428 1.00 83.06 400 GLY A O 1
ATOM 3003 N N . ALA A 1 401 ? 13.487 18.374 -3.341 1.00 90.88 401 ALA A N 1
ATOM 3004 C CA . ALA A 1 401 ? 14.471 17.477 -2.750 1.00 90.88 401 ALA A CA 1
ATOM 3005 C C . ALA A 1 401 ? 14.052 16.001 -2.854 1.00 90.88 401 ALA A C 1
ATOM 3007 O O . ALA A 1 401 ? 12.899 15.666 -3.108 1.00 90.88 401 ALA A O 1
ATOM 3008 N N . ASN A 1 402 ? 15.011 15.098 -2.656 1.00 93.94 402 ASN A N 1
ATOM 3009 C CA . ASN A 1 402 ? 14.788 13.657 -2.722 1.00 93.94 402 ASN A CA 1
ATOM 3010 C C . ASN A 1 402 ? 14.768 13.002 -1.335 1.00 93.94 402 ASN A C 1
ATOM 3012 O O . ASN A 1 402 ? 15.404 13.522 -0.406 1.00 93.94 402 ASN A O 1
ATOM 3016 N N . PRO A 1 403 ? 14.101 11.838 -1.203 1.00 95.25 403 PRO A N 1
ATOM 3017 C CA . PRO A 1 403 ? 14.123 11.055 0.024 1.00 95.25 403 PRO A CA 1
ATOM 3018 C C . PRO A 1 403 ? 15.532 10.551 0.342 1.00 95.25 403 PRO A C 1
ATOM 3020 O O . PRO A 1 403 ? 16.414 10.440 -0.522 1.00 95.25 403 PRO A O 1
ATOM 3023 N N . ARG A 1 404 ? 15.733 10.215 1.614 1.00 96.06 404 ARG A N 1
ATOM 3024 C CA . ARG A 1 404 ? 16.964 9.605 2.115 1.00 96.06 404 ARG A CA 1
ATOM 3025 C C . ARG A 1 404 ? 16.742 8.139 2.412 1.00 96.06 404 ARG A C 1
ATOM 3027 O O . ARG A 1 404 ? 15.709 7.783 2.952 1.00 96.06 404 ARG A O 1
ATOM 3034 N N . PHE A 1 405 ? 17.729 7.320 2.094 1.00 98.19 405 PHE A N 1
ATOM 3035 C CA . PHE A 1 405 ? 17.873 5.959 2.589 1.00 98.19 405 PHE A CA 1
ATOM 3036 C C . PHE A 1 405 ? 18.842 5.976 3.766 1.00 98.19 405 PHE A C 1
ATOM 3038 O O . PHE A 1 405 ? 19.827 6.719 3.739 1.00 98.19 405 PHE A O 1
ATOM 3045 N N . TRP A 1 406 ? 18.595 5.156 4.774 1.00 98.38 406 TRP A N 1
ATOM 3046 C CA . TRP A 1 406 ? 19.510 4.968 5.885 1.00 98.38 406 TRP A CA 1
ATOM 3047 C C . TRP A 1 406 ? 19.590 3.499 6.286 1.00 98.38 406 TRP A C 1
ATOM 3049 O O . TRP A 1 406 ? 18.673 2.711 6.050 1.00 98.38 406 TRP A O 1
ATOM 3059 N N . HIS A 1 407 ? 20.707 3.130 6.903 1.00 98.50 407 HIS A N 1
ATOM 3060 C CA . HIS A 1 407 ? 20.846 1.842 7.565 1.00 98.50 407 HIS A CA 1
ATOM 3061 C C . HIS A 1 407 ? 21.676 1.971 8.840 1.00 98.50 407 HIS A C 1
ATOM 3063 O O . HIS A 1 407 ? 22.515 2.867 8.974 1.00 98.50 407 HIS A O 1
ATOM 3069 N N . SER A 1 408 ? 21.453 1.049 9.766 1.00 98.56 408 SER A N 1
ATOM 3070 C CA . SER A 1 408 ? 22.160 0.976 11.039 1.00 98.56 408 SER A CA 1
ATOM 3071 C C . SER A 1 408 ? 23.451 0.154 10.945 1.00 98.56 408 SER A C 1
ATOM 3073 O O . SER A 1 408 ? 23.715 -0.501 9.926 1.00 98.56 408 SER A O 1
ATOM 3075 N N . GLY A 1 409 ? 24.224 0.126 12.033 1.00 98.19 409 GLY A N 1
ATOM 3076 C CA . GLY A 1 409 ? 25.195 -0.909 12.382 1.00 98.19 409 GLY A CA 1
ATOM 3077 C C . GLY A 1 409 ? 24.546 -2.282 12.576 1.00 98.19 409 GLY A C 1
ATOM 3078 O O . GLY A 1 409 ? 23.319 -2.403 12.608 1.00 98.19 409 GLY A O 1
ATOM 3079 N N . VAL A 1 410 ? 25.364 -3.330 12.707 1.00 97.75 410 VAL A N 1
ATOM 3080 C CA . VAL A 1 410 ? 24.868 -4.682 13.018 1.00 97.75 410 VAL A CA 1
ATOM 3081 C C . VAL A 1 410 ? 24.269 -4.681 14.422 1.00 97.75 410 VAL A C 1
ATOM 3083 O O . VAL A 1 410 ? 24.994 -4.482 15.391 1.00 97.75 410 VAL A O 1
ATOM 3086 N N . ASN A 1 411 ? 22.956 -4.890 14.519 1.00 96.06 411 ASN A N 1
ATOM 3087 C CA . ASN A 1 411 ? 22.162 -4.848 15.750 1.00 96.06 411 ASN A CA 1
ATOM 3088 C C . ASN A 1 411 ? 22.412 -3.583 16.589 1.00 96.06 411 ASN A C 1
ATOM 3090 O O . ASN A 1 411 ? 22.311 -3.607 17.813 1.00 96.06 411 ASN A O 1
ATOM 3094 N N . ASP A 1 412 ? 22.749 -2.479 15.923 1.00 96.31 412 ASP A N 1
ATOM 3095 C CA . ASP A 1 412 ? 23.200 -1.256 16.572 1.00 96.31 412 ASP A CA 1
ATOM 3096 C C . ASP A 1 412 ? 22.626 -0.023 15.873 1.00 96.31 412 ASP A C 1
ATOM 3098 O O . ASP A 1 412 ? 23.038 0.329 14.770 1.00 96.31 412 ASP A O 1
ATOM 3102 N N . LEU A 1 413 ? 21.682 0.642 16.541 1.00 97.06 413 LEU A N 1
ATOM 3103 C CA . LEU A 1 413 ? 21.083 1.902 16.092 1.00 97.06 413 LEU A CA 1
ATOM 3104 C C . LEU A 1 413 ? 21.919 3.138 16.459 1.00 97.06 413 LEU A C 1
ATOM 3106 O O . LEU A 1 413 ? 21.577 4.235 16.030 1.00 97.06 413 LEU A O 1
ATOM 3110 N N . SER A 1 414 ? 23.006 2.999 17.227 1.00 95.88 414 SER A N 1
ATOM 3111 C CA . SER A 1 414 ? 23.889 4.130 17.545 1.00 95.88 414 SER A CA 1
ATOM 3112 C C . SER A 1 414 ? 24.793 4.527 16.374 1.00 95.88 414 SER A C 1
ATOM 3114 O O . SER A 1 414 ? 25.257 5.665 16.306 1.00 95.88 414 SER A O 1
ATOM 3116 N N . THR A 1 415 ? 24.997 3.621 15.415 1.00 96.06 415 THR A N 1
ATOM 3117 C CA . THR A 1 415 ? 25.756 3.866 14.188 1.00 96.06 415 THR A CA 1
ATOM 3118 C C . THR A 1 415 ? 24.819 3.896 12.982 1.00 96.06 415 THR A C 1
ATOM 3120 O O . THR A 1 415 ? 24.309 2.868 12.547 1.00 96.06 415 THR A O 1
ATOM 3123 N N . ILE A 1 416 ? 24.571 5.081 12.418 1.00 97.56 416 ILE A N 1
ATOM 3124 C CA . ILE A 1 416 ? 23.642 5.268 11.291 1.00 97.56 416 ILE A CA 1
ATOM 3125 C C . ILE A 1 416 ? 24.383 5.870 10.096 1.00 97.56 416 ILE A C 1
ATOM 3127 O O . ILE A 1 416 ? 25.098 6.862 10.222 1.00 97.56 416 ILE A O 1
ATOM 3131 N N . SER A 1 417 ? 24.197 5.267 8.921 1.00 97.94 417 SER A N 1
ATOM 3132 C CA . SER A 1 417 ? 24.665 5.784 7.628 1.00 97.94 417 SER A CA 1
ATOM 3133 C C . SER A 1 417 ? 23.477 6.253 6.797 1.00 97.94 417 SER A C 1
ATOM 3135 O O . SER A 1 417 ? 22.447 5.584 6.781 1.00 97.94 417 SER A O 1
ATOM 3137 N N . VAL A 1 418 ? 23.612 7.390 6.106 1.00 97.06 418 VAL A N 1
ATOM 3138 C CA . VAL A 1 418 ? 22.503 8.059 5.405 1.00 97.06 418 VAL A CA 1
ATOM 3139 C C . VAL A 1 418 ? 22.918 8.479 3.995 1.00 97.06 418 VAL A C 1
ATOM 3141 O O . VAL A 1 418 ? 23.995 9.039 3.798 1.00 97.06 418 VAL A O 1
ATOM 3144 N N . TYR A 1 419 ? 22.036 8.264 3.018 1.00 97.44 419 TYR A N 1
ATOM 3145 C CA . TYR A 1 419 ? 22.269 8.526 1.598 1.00 97.44 419 TYR A CA 1
ATOM 3146 C C . TYR A 1 419 ? 21.035 9.166 0.950 1.00 97.44 419 TYR A C 1
ATOM 3148 O O . TYR A 1 419 ? 19.946 8.595 0.965 1.00 97.44 419 TYR A O 1
ATOM 3156 N N . THR A 1 420 ? 21.190 10.348 0.352 1.00 96.31 420 THR A N 1
ATOM 3157 C CA . THR A 1 420 ? 20.098 11.022 -0.382 1.00 96.31 420 THR A CA 1
ATOM 3158 C C . THR A 1 420 ? 20.025 10.491 -1.810 1.00 96.31 420 THR A C 1
ATOM 3160 O O . THR A 1 420 ? 21.073 10.297 -2.429 1.00 96.31 420 THR A O 1
ATOM 3163 N N . ALA A 1 421 ? 18.818 10.274 -2.342 1.00 96.31 421 ALA A N 1
ATOM 3164 C CA . ALA A 1 421 ? 18.682 9.860 -3.735 1.00 96.31 421 ALA A CA 1
ATOM 3165 C C . ALA A 1 421 ? 19.243 10.950 -4.679 1.00 96.31 421 ALA A C 1
ATOM 3167 O O . ALA A 1 421 ? 18.909 12.130 -4.505 1.00 96.31 421 ALA A O 1
ATOM 3168 N N . PRO A 1 422 ? 20.085 10.600 -5.671 1.00 95.06 422 PRO A N 1
ATOM 3169 C CA . PRO A 1 422 ? 20.648 11.568 -6.611 1.00 95.06 422 PRO A CA 1
ATOM 3170 C C . PRO A 1 422 ? 19.577 12.375 -7.358 1.00 95.06 422 PRO A C 1
ATOM 3172 O O . PRO A 1 422 ? 18.465 11.894 -7.588 1.00 95.06 422 PRO A O 1
ATOM 3175 N N . ALA A 1 423 ? 19.908 13.594 -7.787 1.00 92.12 423 ALA A N 1
ATOM 3176 C CA . ALA A 1 423 ? 19.050 14.342 -8.708 1.00 92.12 423 ALA A CA 1
ATOM 3177 C C . ALA A 1 423 ? 18.767 13.505 -9.973 1.00 92.12 423 ALA A C 1
ATOM 3179 O O . ALA A 1 423 ? 19.639 12.769 -10.433 1.00 92.12 423 ALA A O 1
ATOM 3180 N N . GLY A 1 424 ? 17.546 13.574 -10.511 1.00 89.06 424 GLY A N 1
ATOM 3181 C CA . GLY A 1 424 ? 17.143 12.752 -11.659 1.00 89.06 424 GLY A CA 1
ATOM 3182 C C . GLY A 1 424 ? 16.594 11.360 -11.312 1.00 89.06 424 GLY A C 1
ATOM 3183 O O . GLY A 1 424 ? 16.062 10.688 -12.195 1.00 89.06 424 GLY A O 1
ATOM 3184 N N . THR A 1 425 ? 16.695 10.910 -10.050 1.00 93.12 425 THR A N 1
ATOM 3185 C CA . THR A 1 425 ? 16.279 9.547 -9.644 1.00 93.12 425 THR A CA 1
ATOM 3186 C C . THR A 1 425 ? 14.808 9.253 -9.955 1.00 93.12 425 THR A C 1
ATOM 3188 O O . THR A 1 425 ? 14.483 8.157 -10.402 1.00 93.12 425 THR A O 1
ATOM 3191 N N . PHE A 1 426 ? 13.927 10.234 -9.754 1.00 90.88 426 PHE A N 1
ATOM 3192 C CA . PHE A 1 426 ? 12.480 10.105 -9.960 1.00 90.88 426 PHE A CA 1
ATOM 3193 C C . PHE A 1 426 ? 11.983 10.959 -11.135 1.00 90.88 426 PHE A C 1
ATOM 3195 O O . PHE A 1 426 ? 10.818 11.350 -11.168 1.00 90.88 426 PHE A O 1
ATOM 3202 N N . GLY A 1 427 ? 12.866 11.279 -12.085 1.00 87.00 427 GLY A N 1
ATOM 3203 C CA . GLY A 1 427 ? 12.612 12.245 -13.155 1.00 87.00 427 GLY A CA 1
ATOM 3204 C C . GLY A 1 427 ? 13.256 13.612 -12.876 1.00 87.00 427 GLY A C 1
ATOM 3205 O O . GLY A 1 427 ? 14.137 13.711 -12.021 1.00 87.00 427 GLY A O 1
ATOM 3206 N N . PRO A 1 428 ? 12.866 14.672 -13.605 1.00 83.25 428 PRO A N 1
ATOM 3207 C CA . PRO A 1 428 ? 13.506 15.989 -13.518 1.00 83.25 428 PRO A CA 1
ATOM 3208 C C . PRO A 1 428 ? 13.298 16.698 -12.171 1.00 83.25 428 PRO A C 1
ATOM 3210 O O . PRO A 1 428 ? 14.103 17.553 -11.810 1.00 83.25 428 PRO A O 1
ATOM 3213 N N . ASN A 1 429 ? 12.260 16.326 -11.417 1.00 84.81 429 ASN A N 1
ATOM 3214 C CA . ASN A 1 429 ? 11.985 16.845 -10.079 1.00 84.81 429 ASN A CA 1
ATOM 3215 C C . ASN A 1 429 ? 12.416 15.832 -9.006 1.00 84.81 429 ASN A C 1
ATOM 3217 O O . ASN A 1 429 ? 12.491 14.630 -9.260 1.00 84.81 429 ASN A O 1
ATOM 3221 N N . GLY A 1 430 ? 12.709 16.307 -7.793 1.00 88.00 430 GLY A N 1
ATOM 3222 C CA . GLY A 1 430 ? 12.894 15.419 -6.645 1.00 88.00 430 GLY A CA 1
ATOM 3223 C C . GLY A 1 430 ? 11.558 14.963 -6.062 1.00 88.00 430 GLY A C 1
ATOM 3224 O O . GLY A 1 430 ? 10.609 15.743 -6.033 1.00 88.00 430 GLY A O 1
ATOM 3225 N N . MET A 1 431 ? 11.476 13.719 -5.581 1.00 90.38 431 MET A N 1
ATOM 3226 C CA . MET A 1 431 ? 10.266 13.155 -4.959 1.00 90.38 431 MET A CA 1
ATOM 3227 C C . MET A 1 431 ? 10.120 13.626 -3.502 1.00 90.38 431 MET A C 1
ATOM 3229 O O . MET A 1 431 ? 10.268 12.851 -2.555 1.00 90.38 431 MET A O 1
ATOM 3233 N N . TYR A 1 432 ? 9.870 14.922 -3.327 1.00 88.38 432 TYR A N 1
ATOM 3234 C CA . TYR A 1 432 ? 9.685 15.540 -2.016 1.00 88.38 432 TYR A CA 1
ATOM 3235 C C . TYR A 1 432 ? 8.285 15.271 -1.443 1.00 88.38 432 TYR A C 1
ATOM 3237 O O . TYR A 1 432 ? 7.360 14.866 -2.147 1.00 88.38 432 TYR A O 1
ATOM 3245 N N . ALA A 1 433 ? 8.139 15.512 -0.140 1.00 86.94 433 ALA A N 1
ATOM 3246 C CA . ALA A 1 433 ? 6.901 15.411 0.630 1.00 86.94 433 ALA A CA 1
ATOM 3247 C C . ALA A 1 433 ? 6.220 14.022 0.667 1.00 86.94 433 ALA A C 1
ATOM 3249 O O . ALA A 1 433 ? 5.096 13.912 1.155 1.00 86.94 433 ALA A O 1
ATOM 3250 N N . SER A 1 434 ? 6.877 12.955 0.199 1.00 90.19 434 SER A N 1
ATOM 3251 C CA . SER A 1 434 ? 6.364 11.582 0.291 1.00 90.19 434 SER A CA 1
ATOM 3252 C C . SER A 1 434 ? 7.246 10.706 1.174 1.00 90.19 434 SER A C 1
ATOM 3254 O O . SER A 1 434 ? 8.469 10.698 0.986 1.00 90.19 434 SER A O 1
ATOM 3256 N N . PRO A 1 435 ? 6.658 9.909 2.078 1.00 94.56 435 PRO A N 1
ATOM 3257 C CA . PRO A 1 435 ? 7.384 8.821 2.702 1.00 94.56 435 PRO A CA 1
ATOM 3258 C C . PRO A 1 435 ? 7.643 7.701 1.705 1.00 94.56 435 PRO A C 1
ATOM 3260 O O . PRO A 1 435 ? 7.054 7.640 0.618 1.00 94.56 435 PRO A O 1
ATOM 3263 N N . VAL A 1 436 ? 8.549 6.815 2.111 1.00 97.75 436 VAL A N 1
ATOM 3264 C CA . VAL A 1 436 ? 8.934 5.621 1.362 1.00 97.75 436 VAL A CA 1
ATOM 3265 C C . VAL A 1 436 ? 8.728 4.398 2.264 1.00 97.75 436 VAL A C 1
ATOM 3267 O O . VAL A 1 436 ? 9.668 3.951 2.933 1.00 97.75 436 VAL A O 1
ATOM 3270 N N . PRO A 1 437 ? 7.485 3.891 2.378 1.00 98.25 437 PRO A N 1
ATOM 3271 C CA . PRO A 1 437 ? 7.208 2.622 3.044 1.00 98.25 437 PRO A CA 1
ATOM 3272 C C . PRO A 1 437 ? 7.811 1.467 2.249 1.00 98.25 437 PRO A C 1
ATOM 3274 O O . PRO A 1 437 ? 7.908 1.512 1.017 1.00 98.25 437 PRO A O 1
ATOM 3277 N N . PHE A 1 438 ? 8.213 0.414 2.951 1.00 98.75 438 PHE A N 1
ATOM 3278 C CA . PHE A 1 438 ? 8.862 -0.722 2.317 1.00 98.75 438 PHE A CA 1
ATOM 3279 C C . PHE A 1 438 ? 8.787 -1.981 3.170 1.00 98.75 438 PHE A C 1
ATOM 3281 O O . PHE A 1 438 ? 8.522 -1.930 4.368 1.00 98.75 438 PHE A O 1
ATOM 3288 N N . GLN A 1 439 ? 9.082 -3.108 2.534 1.00 98.31 439 GLN A N 1
ATOM 3289 C CA . GLN A 1 439 ? 9.335 -4.387 3.186 1.00 98.31 439 GLN A CA 1
ATOM 3290 C C . GLN A 1 439 ? 10.606 -5.009 2.619 1.00 98.31 439 GLN A C 1
ATOM 3292 O O . GLN A 1 439 ? 11.020 -4.695 1.500 1.00 98.31 439 GLN A O 1
ATOM 3297 N N . ILE A 1 440 ? 11.221 -5.893 3.400 1.00 98.19 440 ILE A N 1
ATOM 3298 C CA . ILE A 1 440 ? 12.400 -6.649 2.986 1.00 98.19 440 ILE A CA 1
ATOM 3299 C C . ILE A 1 440 ? 11.988 -8.097 2.763 1.00 98.19 440 ILE A C 1
ATOM 3301 O O . ILE A 1 440 ? 11.390 -8.715 3.641 1.00 98.19 440 ILE A O 1
ATOM 3305 N N . LYS A 1 441 ? 12.323 -8.640 1.595 1.00 95.88 441 LYS A N 1
ATOM 3306 C CA . LYS A 1 441 ? 12.153 -10.058 1.287 1.00 95.88 441 LYS A CA 1
ATOM 3307 C C . LYS A 1 441 ? 13.247 -10.520 0.334 1.00 95.88 441 LYS A C 1
ATOM 3309 O O . LYS A 1 441 ? 13.632 -9.785 -0.567 1.00 95.88 441 LYS A O 1
ATOM 3314 N N . ASP A 1 442 ? 13.764 -11.726 0.558 1.00 94.56 442 ASP A N 1
ATOM 3315 C CA . ASP A 1 442 ? 14.727 -12.394 -0.328 1.00 94.56 442 ASP A CA 1
ATOM 3316 C C . ASP A 1 442 ? 15.950 -11.519 -0.683 1.00 94.56 442 ASP A C 1
ATOM 3318 O O . ASP A 1 442 ? 16.410 -11.469 -1.824 1.00 94.56 442 ASP A O 1
ATOM 3322 N N . GLY A 1 443 ? 16.471 -10.782 0.308 1.00 96.56 443 GLY A N 1
ATOM 3323 C CA . GLY A 1 443 ? 17.621 -9.882 0.140 1.00 96.56 443 GLY A CA 1
ATOM 3324 C C . GLY A 1 443 ? 17.327 -8.615 -0.672 1.00 96.56 443 GLY A C 1
ATOM 3325 O O . GLY A 1 443 ? 18.259 -7.932 -1.111 1.00 96.56 443 GLY A O 1
ATOM 3326 N N . ARG A 1 444 ? 16.048 -8.286 -0.884 1.00 97.81 444 ARG A N 1
ATOM 3327 C CA . ARG A 1 444 ? 15.596 -7.111 -1.631 1.00 97.81 444 ARG A CA 1
ATOM 3328 C C . ARG A 1 444 ? 14.663 -6.239 -0.799 1.00 97.81 444 ARG A C 1
ATOM 3330 O O . ARG A 1 444 ? 13.877 -6.719 0.013 1.00 97.81 444 ARG A O 1
ATOM 3337 N N . ILE A 1 445 ? 14.779 -4.936 -1.013 1.00 98.69 445 ILE A N 1
ATOM 3338 C CA . ILE A 1 445 ? 13.884 -3.900 -0.511 1.00 98.69 445 ILE A CA 1
ATOM 3339 C C . ILE A 1 445 ? 12.820 -3.668 -1.581 1.00 98.69 445 ILE A C 1
ATOM 3341 O O . ILE A 1 445 ? 13.138 -3.268 -2.702 1.00 98.69 445 ILE A O 1
ATOM 3345 N N . HIS A 1 446 ? 11.566 -3.880 -1.202 1.00 98.56 446 HIS A N 1
ATOM 3346 C CA . HIS A 1 446 ? 10.389 -3.576 -2.003 1.00 98.56 446 HIS A CA 1
ATOM 3347 C C . HIS A 1 446 ? 9.718 -2.344 -1.413 1.00 98.56 446 HIS A C 1
ATOM 3349 O O . HIS A 1 446 ? 9.115 -2.423 -0.342 1.00 98.56 446 HIS A O 1
ATOM 3355 N N . ALA A 1 447 ? 9.855 -1.205 -2.084 1.00 98.44 447 ALA A N 1
ATOM 3356 C CA . ALA A 1 447 ? 9.407 0.081 -1.570 1.00 98.44 447 ALA A CA 1
ATOM 3357 C C . ALA A 1 447 ? 8.400 0.762 -2.500 1.00 98.44 447 ALA A C 1
ATOM 3359 O O . ALA A 1 447 ? 8.402 0.563 -3.717 1.00 98.44 447 ALA A O 1
ATOM 3360 N N . PHE A 1 448 ? 7.547 1.591 -1.909 1.00 97.56 448 PHE A N 1
ATOM 3361 C CA . PHE A 1 448 ? 6.616 2.460 -2.618 1.00 97.56 448 PHE A CA 1
ATOM 3362 C C . PHE A 1 448 ? 7.010 3.916 -2.407 1.00 97.56 448 PHE A C 1
ATOM 3364 O O . PHE A 1 448 ? 7.471 4.293 -1.336 1.00 97.56 448 PHE A O 1
ATOM 3371 N N . GLY A 1 449 ? 6.802 4.740 -3.421 1.00 94.25 449 GLY A N 1
ATOM 3372 C CA . GLY A 1 449 ? 6.859 6.187 -3.300 1.00 94.25 449 GLY A CA 1
ATOM 3373 C C . GLY A 1 449 ? 5.941 6.820 -4.328 1.00 94.25 449 GLY A C 1
ATOM 3374 O O . GLY A 1 449 ? 5.558 6.188 -5.312 1.00 94.25 449 GLY A O 1
ATOM 3375 N N . SER A 1 450 ? 5.585 8.074 -4.122 1.00 91.38 450 SER A N 1
ATOM 3376 C CA . SER A 1 450 ? 4.808 8.827 -5.096 1.00 91.38 450 SER A CA 1
ATOM 3377 C C . SER A 1 450 ? 5.111 10.300 -4.963 1.00 91.38 450 SER A C 1
ATOM 3379 O O . SER A 1 450 ? 5.462 10.779 -3.893 1.00 91.38 450 SER A O 1
ATOM 3381 N N . TYR A 1 451 ? 4.885 11.051 -6.020 1.00 87.94 451 TYR A N 1
ATOM 3382 C CA . TYR A 1 451 ? 4.708 12.484 -5.862 1.00 87.94 451 TYR A CA 1
ATOM 3383 C C . TYR A 1 451 ? 3.353 12.778 -5.193 1.00 87.94 451 TYR A C 1
ATOM 3385 O O . TYR A 1 451 ? 2.392 12.024 -5.350 1.00 87.94 451 TYR A O 1
ATOM 3393 N N . ARG A 1 452 ? 3.285 13.863 -4.416 1.00 80.56 452 ARG A N 1
ATOM 3394 C CA . ARG A 1 452 ? 2.086 14.262 -3.647 1.00 80.56 452 ARG A CA 1
ATOM 3395 C C . ARG A 1 452 ? 1.269 15.333 -4.351 1.00 80.56 452 ARG A C 1
ATOM 3397 O O . ARG A 1 452 ? 0.045 15.324 -4.285 1.00 80.56 452 ARG A O 1
ATOM 3404 N N . THR A 1 453 ? 1.974 16.239 -5.012 1.00 71.06 453 THR A N 1
ATOM 3405 C CA . THR A 1 453 ? 1.434 17.321 -5.826 1.00 71.06 453 THR A CA 1
ATOM 3406 C C . THR A 1 453 ? 1.656 16.984 -7.296 1.00 71.06 453 THR A C 1
ATOM 3408 O O . THR A 1 453 ? 2.577 16.240 -7.660 1.00 71.06 453 THR A O 1
ATOM 3411 N N . GLY A 1 454 ? 0.766 17.455 -8.159 1.00 60.59 454 GLY A N 1
ATOM 3412 C CA . GLY A 1 454 ? 0.833 17.266 -9.594 1.00 60.59 454 GLY A CA 1
ATOM 3413 C C . GLY A 1 454 ? 2.034 17.995 -10.172 1.00 60.59 454 GLY A C 1
ATOM 3414 O O . GLY A 1 454 ? 2.044 19.198 -10.397 1.00 60.59 454 GLY A O 1
ATOM 3415 N N . THR A 1 455 ? 3.071 17.216 -10.412 1.00 53.12 455 THR A N 1
ATOM 3416 C CA . THR A 1 455 ? 4.139 17.552 -11.336 1.00 53.12 455 THR A CA 1
ATOM 3417 C C . THR A 1 455 ? 4.573 16.248 -11.975 1.00 53.12 455 THR A C 1
ATOM 3419 O O . THR A 1 455 ? 5.666 15.769 -11.697 1.00 53.12 455 THR A O 1
ATOM 3422 N N . HIS A 1 456 ? 3.690 15.608 -12.761 1.00 63.66 456 HIS A N 1
ATOM 3423 C CA . HIS A 1 456 ? 4.015 14.400 -13.535 1.00 63.66 456 HIS A CA 1
ATOM 3424 C C . HIS A 1 456 ? 5.428 14.525 -14.113 1.00 63.66 456 HIS A C 1
ATOM 3426 O O . HIS A 1 456 ? 5.585 15.227 -15.100 1.00 63.66 456 HIS A O 1
ATOM 3432 N N . GLU A 1 457 ? 6.432 13.897 -13.492 1.00 64.25 457 GLU A N 1
ATOM 3433 C CA . GLU A 1 457 ? 7.862 13.915 -13.849 1.00 64.25 457 GLU A CA 1
ATOM 3434 C C . GLU A 1 457 ? 8.297 15.133 -14.706 1.00 64.25 457 GLU A C 1
ATOM 3436 O O . GLU A 1 457 ? 8.903 14.957 -15.760 1.00 64.25 457 GLU A O 1
ATOM 3441 N N . GLY A 1 458 ? 7.946 16.365 -14.292 1.00 50.03 458 GLY A N 1
ATOM 3442 C CA . GLY A 1 458 ? 8.206 17.605 -15.054 1.00 50.03 458 GLY A CA 1
ATOM 3443 C C . GLY A 1 458 ? 7.007 18.370 -15.658 1.00 50.03 458 GLY A C 1
ATOM 3444 O O . GLY A 1 458 ? 7.228 19.392 -16.303 1.00 50.03 458 GLY A O 1
ATOM 3445 N N . ALA A 1 459 ? 5.753 17.949 -15.466 1.00 50.50 459 ALA A N 1
ATOM 3446 C CA . ALA A 1 459 ? 4.569 18.705 -15.893 1.00 50.50 459 ALA A CA 1
ATOM 3447 C C . ALA A 1 459 ? 4.257 19.870 -14.935 1.00 50.50 459 ALA A C 1
ATOM 3449 O O . ALA A 1 459 ? 4.450 19.751 -13.729 1.00 50.50 459 ALA A O 1
ATOM 3450 N N . ALA A 1 460 ? 3.743 20.983 -15.465 1.00 47.81 460 ALA A N 1
ATOM 3451 C CA . ALA A 1 460 ? 3.483 22.213 -14.708 1.00 47.81 460 ALA A CA 1
ATOM 3452 C C . ALA A 1 460 ? 2.100 22.270 -14.014 1.00 47.81 460 ALA A C 1
ATOM 3454 O O . ALA A 1 460 ? 1.781 23.281 -13.391 1.00 47.81 460 ALA A O 1
ATOM 3455 N N . GLU A 1 461 ? 1.264 21.230 -14.134 1.00 58.94 461 GLU A N 1
ATOM 3456 C CA . GLU A 1 461 ? -0.117 21.236 -13.627 1.00 58.94 461 GLU A CA 1
ATOM 3457 C C . GLU A 1 461 ? -0.331 20.290 -12.433 1.00 58.94 461 GLU A C 1
ATOM 3459 O O . GLU A 1 461 ? -0.102 19.081 -12.530 1.00 58.94 461 GLU A O 1
ATOM 3464 N N . ASP A 1 462 ? -0.887 20.838 -11.343 1.00 60.00 462 ASP A N 1
ATOM 3465 C CA . ASP A 1 462 ? -1.099 20.194 -10.032 1.00 60.00 462 ASP A CA 1
ATOM 3466 C C . ASP A 1 462 ? -2.222 19.125 -9.999 1.00 60.00 462 ASP A C 1
ATOM 3468 O O . ASP A 1 462 ? -2.905 18.958 -8.998 1.00 60.00 462 ASP A O 1
ATOM 3472 N N . ARG A 1 463 ? -2.469 18.398 -11.100 1.00 69.50 463 ARG A N 1
ATOM 3473 C CA . ARG A 1 463 ? -3.642 17.500 -11.243 1.00 69.50 463 ARG A CA 1
ATOM 3474 C C . ARG A 1 463 ? -3.330 16.011 -11.335 1.00 69.50 463 ARG A C 1
ATOM 3476 O O . ARG A 1 463 ? -4.172 15.167 -11.031 1.00 69.50 463 ARG A O 1
ATOM 3483 N N . LEU A 1 464 ? -2.149 15.663 -11.825 1.00 77.31 464 LEU A N 1
ATOM 3484 C CA . LEU A 1 464 ? -1.762 14.284 -12.101 1.00 77.31 464 LEU A CA 1
ATOM 3485 C C . LEU A 1 464 ? -0.324 14.073 -11.661 1.00 77.31 464 LEU A C 1
ATOM 3487 O O . LEU A 1 464 ? 0.546 14.901 -11.932 1.00 77.31 464 LEU A O 1
ATOM 3491 N N . THR A 1 465 ? -0.076 12.956 -10.989 1.00 81.75 465 THR A N 1
ATOM 3492 C CA . THR A 1 465 ? 1.211 12.713 -10.347 1.00 81.75 465 THR A CA 1
ATOM 3493 C C . THR A 1 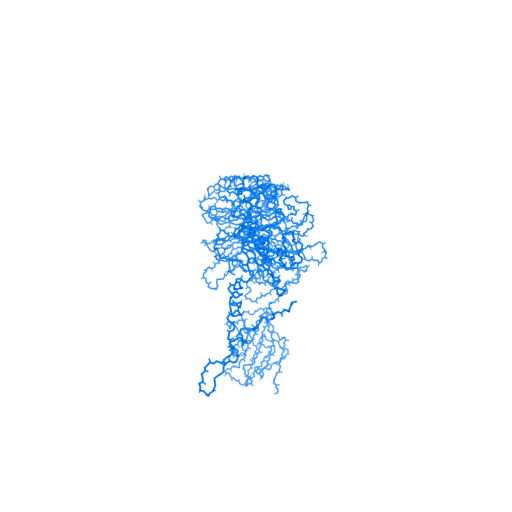465 ? 1.652 11.257 -10.480 1.00 81.75 465 THR A C 1
ATOM 3495 O O . THR A 1 465 ? 0.838 10.418 -10.849 1.00 81.75 465 THR A O 1
ATOM 3498 N N . SER A 1 466 ? 2.928 10.927 -10.275 1.00 85.56 466 SER A N 1
ATOM 3499 C CA . SER A 1 466 ? 3.435 9.560 -10.516 1.00 85.56 466 SER A CA 1
ATOM 3500 C C . SER A 1 466 ? 3.568 8.744 -9.232 1.00 85.56 466 SER A C 1
ATOM 3502 O O . SER A 1 466 ? 3.976 9.264 -8.193 1.00 85.56 466 SER A O 1
ATOM 3504 N N . ALA A 1 467 ? 3.287 7.444 -9.342 1.00 89.75 467 ALA A N 1
ATOM 3505 C CA . ALA A 1 467 ? 3.619 6.425 -8.349 1.00 89.75 467 ALA A CA 1
ATOM 3506 C C . ALA A 1 467 ? 4.800 5.566 -8.807 1.00 89.75 467 ALA A C 1
ATOM 3508 O O . ALA A 1 467 ? 4.933 5.250 -9.993 1.00 89.75 467 ALA A O 1
ATOM 3509 N N . PHE A 1 468 ? 5.600 5.122 -7.844 1.00 93.31 468 PHE A N 1
ATOM 3510 C CA . PHE A 1 468 ? 6.805 4.341 -8.062 1.00 93.31 468 PHE A CA 1
ATOM 3511 C C . PHE A 1 468 ? 6.810 3.074 -7.216 1.00 93.31 468 PHE A C 1
ATOM 3513 O O . PHE A 1 468 ? 6.603 3.111 -6.004 1.00 93.31 468 PHE A O 1
ATOM 3520 N N . TYR A 1 469 ? 7.124 1.960 -7.865 1.00 97.25 469 TYR A N 1
ATOM 3521 C CA . TYR A 1 469 ? 7.605 0.758 -7.207 1.00 97.25 469 TYR A CA 1
ATOM 3522 C C . TYR A 1 469 ? 9.121 0.718 -7.324 1.00 97.25 469 TYR A C 1
ATOM 3524 O O . TYR A 1 469 ? 9.681 0.851 -8.414 1.00 97.25 469 TYR A O 1
ATOM 3532 N N . MET A 1 470 ? 9.786 0.544 -6.194 1.00 97.94 470 MET A N 1
ATOM 3533 C CA . MET A 1 470 ? 11.229 0.467 -6.119 1.00 97.94 470 MET A CA 1
ATOM 3534 C C . MET A 1 470 ? 11.637 -0.923 -5.659 1.00 97.94 470 MET A C 1
ATOM 3536 O O . MET A 1 470 ? 11.199 -1.408 -4.619 1.00 97.94 470 MET A O 1
ATOM 3540 N N . ASP A 1 471 ? 12.499 -1.533 -6.454 1.00 97.62 471 ASP A N 1
ATOM 3541 C CA . ASP A 1 471 ? 13.055 -2.852 -6.234 1.00 97.62 471 ASP A CA 1
ATOM 3542 C C . ASP A 1 471 ? 14.575 -2.712 -6.105 1.00 97.62 471 ASP A C 1
ATOM 3544 O O . ASP A 1 471 ? 15.279 -2.471 -7.093 1.00 97.62 471 ASP A O 1
ATOM 3548 N N . MET A 1 472 ? 15.080 -2.800 -4.877 1.00 98.44 472 MET A N 1
ATOM 3549 C CA . MET A 1 472 ? 16.466 -2.468 -4.554 1.00 98.44 472 MET A CA 1
ATOM 3550 C C . MET A 1 472 ? 17.166 -3.601 -3.799 1.00 98.44 472 MET A C 1
ATOM 3552 O O . MET A 1 472 ? 16.507 -4.358 -3.093 1.00 98.44 472 MET A O 1
ATOM 3556 N N . PRO A 1 473 ? 18.496 -3.751 -3.898 1.00 98.06 473 PRO A N 1
ATOM 3557 C CA . PRO A 1 473 ? 19.208 -4.725 -3.077 1.00 98.06 473 PRO A CA 1
ATOM 3558 C C . PRO A 1 473 ? 19.302 -4.260 -1.615 1.00 98.06 473 PRO A C 1
ATOM 3560 O O . PRO A 1 473 ? 19.453 -3.069 -1.338 1.00 98.06 473 PRO A O 1
ATOM 3563 N N . VAL A 1 474 ? 19.297 -5.206 -0.677 1.00 98.00 474 VAL A N 1
ATOM 3564 C CA . VAL A 1 474 ? 19.703 -4.940 0.709 1.00 98.00 474 VAL A CA 1
ATOM 3565 C C . VAL A 1 474 ? 21.226 -4.795 0.746 1.00 98.00 474 VAL A C 1
ATOM 3567 O O . VAL A 1 474 ? 21.955 -5.742 0.458 1.00 98.00 474 VAL A O 1
ATOM 3570 N N . VAL A 1 475 ? 21.721 -3.603 1.089 1.00 96.94 475 VAL A N 1
ATOM 3571 C CA . VAL A 1 475 ? 23.162 -3.304 1.135 1.00 96.94 475 VAL A CA 1
ATOM 3572 C C . VAL A 1 475 ? 23.516 -2.430 2.334 1.00 96.94 475 VAL A C 1
ATOM 3574 O O . VAL A 1 475 ? 22.779 -1.513 2.687 1.00 96.94 475 VAL A O 1
ATOM 3577 N N . ALA A 1 476 ? 24.678 -2.675 2.943 1.00 95.06 476 ALA A N 1
ATOM 3578 C CA . ALA A 1 476 ? 25.281 -1.785 3.941 1.00 95.06 476 ALA A CA 1
ATOM 3579 C C . ALA A 1 476 ? 26.069 -0.654 3.249 1.00 95.06 476 ALA A C 1
ATOM 3581 O O . ALA A 1 476 ? 27.281 -0.525 3.412 1.00 95.06 476 ALA A O 1
ATOM 3582 N N . GLY A 1 477 ? 25.385 0.098 2.387 1.00 96.00 477 GLY A N 1
ATOM 3583 C CA . GLY A 1 477 ? 25.950 1.193 1.606 1.00 96.00 477 GLY A CA 1
ATOM 3584 C C . GLY A 1 477 ? 24.861 1.975 0.878 1.00 96.00 477 GLY A C 1
ATOM 3585 O O . GLY A 1 477 ? 23.681 1.867 1.201 1.00 96.00 477 GLY A O 1
ATOM 3586 N N . ASN A 1 478 ? 25.236 2.763 -0.128 1.00 97.38 478 ASN A N 1
ATOM 3587 C CA . ASN A 1 478 ? 24.268 3.568 -0.866 1.00 97.38 478 ASN A CA 1
ATOM 3588 C C . ASN A 1 478 ? 23.416 2.700 -1.807 1.00 97.38 478 ASN A C 1
ATOM 3590 O O . ASN A 1 478 ? 23.909 2.222 -2.832 1.00 97.38 478 ASN A O 1
ATOM 3594 N N . VAL A 1 479 ? 22.135 2.530 -1.481 1.00 97.50 479 VAL A N 1
ATOM 3595 C CA . VAL A 1 479 ? 21.188 1.761 -2.299 1.00 97.50 479 VAL A CA 1
ATOM 3596 C C . VAL A 1 479 ? 20.876 2.436 -3.645 1.00 97.50 479 VAL A C 1
ATOM 3598 O O . VAL A 1 479 ? 20.657 1.761 -4.652 1.00 97.50 479 VAL A O 1
ATOM 3601 N N . TRP A 1 480 ? 20.922 3.769 -3.706 1.00 96.75 480 TRP A N 1
ATOM 3602 C CA . TRP A 1 480 ? 20.519 4.543 -4.884 1.00 96.75 480 TRP A CA 1
ATOM 3603 C C . TRP A 1 480 ? 21.467 4.386 -6.075 1.00 96.75 480 TRP A C 1
ATOM 3605 O O . TRP A 1 480 ? 21.065 4.594 -7.215 1.00 96.75 480 TRP A O 1
ATOM 3615 N N . THR A 1 481 ? 22.725 4.024 -5.822 1.00 94.56 481 THR A N 1
ATOM 3616 C CA . THR A 1 481 ? 23.768 3.906 -6.853 1.00 94.56 481 THR A CA 1
ATOM 3617 C C . THR A 1 481 ? 23.999 2.469 -7.312 1.00 94.56 481 THR A C 1
ATOM 3619 O O . THR A 1 481 ? 24.898 2.220 -8.111 1.00 94.56 481 THR A O 1
ATOM 3622 N N . GLN A 1 482 ? 23.235 1.503 -6.797 1.00 96.44 482 GLN A N 1
ATOM 3623 C CA . GLN A 1 482 ? 23.405 0.102 -7.171 1.00 96.44 482 GLN A CA 1
ATOM 3624 C C . GLN A 1 482 ? 22.848 -0.146 -8.575 1.00 96.44 482 GLN A C 1
ATOM 3626 O O . GLN A 1 482 ? 21.712 0.215 -8.876 1.00 96.44 482 GLN A O 1
ATOM 3631 N N . ALA A 1 483 ? 23.613 -0.833 -9.428 1.00 92.50 483 ALA A N 1
ATOM 3632 C CA . ALA A 1 483 ? 23.179 -1.167 -10.790 1.00 92.50 483 ALA A CA 1
ATOM 3633 C C . ALA A 1 483 ? 21.908 -2.043 -10.823 1.00 92.50 483 ALA A C 1
ATOM 3635 O O . ALA A 1 483 ? 21.167 -2.050 -11.805 1.00 92.50 483 ALA A O 1
ATOM 3636 N N . THR A 1 484 ? 21.645 -2.775 -9.736 1.00 94.94 484 THR A N 1
ATOM 3637 C CA . THR A 1 484 ? 20.475 -3.645 -9.557 1.00 94.94 484 THR A CA 1
ATOM 3638 C C . THR A 1 484 ? 19.276 -2.941 -8.918 1.00 94.94 484 THR A C 1
ATOM 3640 O O . THR A 1 484 ? 18.241 -3.589 -8.734 1.00 94.94 484 THR A O 1
ATOM 3643 N N . THR A 1 485 ? 19.386 -1.643 -8.610 1.00 96.94 485 THR A N 1
ATOM 3644 C CA . THR A 1 485 ? 18.258 -0.808 -8.186 1.00 96.94 485 THR A CA 1
ATOM 3645 C C . THR A 1 485 ? 17.388 -0.481 -9.391 1.00 96.94 485 THR A C 1
ATOM 3647 O O . THR A 1 485 ? 17.845 0.030 -10.420 1.00 96.94 485 THR A O 1
ATOM 3650 N N . LYS A 1 486 ? 16.103 -0.808 -9.274 1.00 96.19 486 LYS A N 1
ATOM 3651 C CA . LYS A 1 486 ? 15.111 -0.595 -10.321 1.00 96.19 486 LYS A CA 1
ATOM 3652 C C . LYS A 1 486 ? 13.966 0.238 -9.770 1.00 96.19 486 LYS A C 1
ATOM 3654 O O . LYS A 1 486 ? 13.387 -0.097 -8.745 1.00 96.19 486 LYS A O 1
ATOM 3659 N N . ILE A 1 487 ? 13.651 1.319 -10.473 1.00 95.88 487 ILE A N 1
ATOM 3660 C CA . ILE A 1 487 ? 12.533 2.206 -10.160 1.00 95.88 487 ILE A CA 1
ATOM 3661 C C . ILE A 1 487 ? 11.556 2.095 -11.319 1.00 95.88 487 ILE A C 1
ATOM 3663 O O . ILE A 1 487 ? 11.904 2.404 -12.459 1.00 95.88 487 ILE A O 1
ATOM 3667 N N . TYR A 1 488 ? 10.361 1.603 -11.030 1.00 94.62 488 TYR A N 1
ATOM 3668 C CA . TYR A 1 488 ? 9.290 1.406 -11.991 1.00 94.62 488 TYR A CA 1
ATOM 3669 C C . TYR A 1 488 ? 8.203 2.431 -11.741 1.00 94.62 488 TYR A C 1
ATOM 3671 O O . TYR A 1 488 ? 7.692 2.539 -10.628 1.00 94.62 488 TYR A O 1
ATOM 3679 N N . ARG A 1 489 ? 7.817 3.152 -12.786 1.00 90.44 489 ARG A N 1
ATOM 3680 C CA . ARG A 1 489 ? 6.626 3.988 -12.756 1.00 90.44 489 ARG A CA 1
ATOM 3681 C C . ARG A 1 489 ? 5.402 3.082 -12.858 1.00 90.44 489 ARG A C 1
ATOM 3683 O O . ARG A 1 489 ? 5.230 2.398 -13.862 1.00 90.44 489 ARG A O 1
ATOM 3690 N N . LEU A 1 490 ? 4.563 3.083 -11.828 1.00 86.31 490 LEU A N 1
ATOM 3691 C CA . LEU A 1 490 ? 3.351 2.257 -11.773 1.00 86.31 490 LEU A CA 1
ATOM 3692 C C . LEU A 1 490 ? 2.172 2.875 -12.526 1.00 86.31 490 LEU A C 1
ATOM 3694 O O . LEU A 1 490 ? 1.235 2.174 -12.892 1.00 86.31 490 LEU A O 1
ATOM 3698 N N . GLY A 1 491 ? 2.212 4.186 -12.750 1.00 80.94 491 GLY A N 1
ATOM 3699 C CA . GLY A 1 491 ? 1.157 4.913 -13.434 1.00 80.94 491 GLY A CA 1
ATOM 3700 C C . GLY A 1 491 ? 0.955 6.299 -12.849 1.00 80.94 491 GLY A C 1
ATOM 3701 O O . GLY A 1 491 ? 1.812 6.831 -12.137 1.00 80.94 491 GLY A O 1
ATOM 3702 N N . THR A 1 492 ? -0.195 6.872 -13.182 1.00 81.94 492 THR A N 1
ATOM 3703 C CA . THR A 1 492 ? -0.579 8.223 -12.791 1.00 81.94 492 THR A CA 1
ATOM 3704 C C . THR A 1 492 ? -1.641 8.173 -11.697 1.00 81.94 492 THR A C 1
ATOM 3706 O O . THR A 1 492 ? -2.649 7.486 -11.842 1.00 81.94 492 THR A O 1
ATOM 3709 N N . LEU A 1 493 ? -1.431 8.929 -10.625 1.00 83.69 493 LEU A N 1
ATOM 3710 C CA . LEU A 1 493 ? -2.369 9.134 -9.535 1.00 83.69 493 LEU A CA 1
ATOM 3711 C C . LEU A 1 493 ? -3.085 10.486 -9.709 1.00 83.69 493 LEU A C 1
ATOM 3713 O O . LEU A 1 493 ? -2.421 11.492 -9.985 1.00 83.69 493 LEU A O 1
ATOM 3717 N N . PRO A 1 494 ? -4.418 10.538 -9.561 1.00 81.56 494 PRO A N 1
ATOM 3718 C CA . PRO A 1 494 ? -5.160 11.790 -9.591 1.00 81.56 494 PRO A CA 1
ATOM 3719 C C . PRO A 1 494 ? -4.979 12.574 -8.285 1.00 81.56 494 PRO A C 1
ATOM 3721 O O . PRO A 1 494 ? -5.329 12.083 -7.213 1.00 81.56 494 PRO A O 1
ATOM 3724 N N . HIS A 1 495 ? -4.481 13.805 -8.409 1.00 80.62 495 HIS A N 1
ATOM 3725 C CA . HIS A 1 495 ? -4.566 14.848 -7.387 1.00 80.62 495 HIS A CA 1
ATOM 3726 C C . HIS A 1 495 ? -5.690 15.803 -7.805 1.00 80.62 495 HIS A C 1
ATOM 3728 O O . HIS A 1 495 ? -5.753 16.280 -8.940 1.00 80.62 495 HIS A O 1
ATOM 3734 N N . ARG A 1 496 ? -6.673 15.973 -6.936 1.00 78.31 496 ARG A N 1
ATOM 3735 C CA . ARG A 1 496 ? -7.945 16.637 -7.218 1.00 78.31 496 ARG A CA 1
ATOM 3736 C C . ARG A 1 496 ? -8.081 17.931 -6.420 1.00 78.31 496 ARG A C 1
ATOM 3738 O O . ARG A 1 496 ? -8.896 18.771 -6.790 1.00 78.31 496 ARG A O 1
ATOM 3745 N N . GLU A 1 497 ? -7.283 18.135 -5.384 1.00 71.94 497 GLU A N 1
ATOM 3746 C CA . GLU A 1 497 ? -7.260 19.407 -4.669 1.00 71.94 497 GLU A CA 1
ATOM 3747 C C . GLU A 1 497 ? -6.592 20.538 -5.484 1.00 71.94 497 GLU A C 1
ATOM 3749 O O . GLU A 1 497 ? -5.957 20.325 -6.519 1.00 71.94 497 GLU A O 1
ATOM 3754 N N . GLY A 1 498 ? -6.846 21.787 -5.077 1.00 64.69 498 GLY A N 1
ATOM 3755 C CA . GLY A 1 498 ? -6.308 22.974 -5.750 1.00 64.69 498 GLY A CA 1
ATOM 3756 C C . GLY A 1 498 ? -4.787 23.101 -5.614 1.00 64.69 498 GLY A C 1
ATOM 3757 O O . GLY A 1 498 ? -4.170 22.441 -4.783 1.00 64.69 498 GLY A O 1
ATOM 3758 N N . ALA A 1 499 ? -4.184 23.993 -6.405 1.00 63.53 499 ALA A N 1
ATOM 3759 C CA . ALA A 1 499 ? -2.735 24.173 -6.397 1.00 63.53 499 ALA A CA 1
ATOM 3760 C C . ALA A 1 499 ? -2.198 24.509 -4.991 1.00 63.53 499 ALA A C 1
ATOM 3762 O O . ALA A 1 499 ? -2.652 25.475 -4.375 1.00 63.53 499 ALA A O 1
ATOM 3763 N N . GLY A 1 500 ? -1.240 23.723 -4.490 1.00 64.25 500 GLY A N 1
ATOM 3764 C CA . GLY A 1 500 ? -0.650 23.916 -3.156 1.00 64.25 500 GLY A CA 1
ATOM 3765 C C . GLY A 1 500 ? -1.557 23.542 -1.973 1.00 64.25 500 GLY A C 1
ATOM 3766 O O . GLY A 1 500 ? -1.224 23.854 -0.829 1.00 64.25 500 GLY A O 1
ATOM 3767 N N . ALA A 1 501 ? -2.693 22.889 -2.228 1.00 71.88 501 ALA A N 1
ATOM 3768 C CA . ALA A 1 501 ? -3.552 22.338 -1.188 1.00 71.88 501 ALA A CA 1
ATOM 3769 C C . ALA A 1 501 ? -3.005 21.007 -0.636 1.00 71.88 501 ALA A C 1
ATOM 3771 O O . ALA A 1 501 ? -2.081 20.399 -1.179 1.00 71.88 501 ALA A O 1
ATOM 3772 N N . ALA A 1 502 ? -3.572 20.560 0.486 1.00 79.62 502 ALA A N 1
ATOM 3773 C CA . ALA A 1 502 ? -3.231 19.271 1.077 1.00 79.62 502 ALA A CA 1
ATOM 3774 C C . ALA A 1 502 ? -3.680 18.107 0.182 1.00 79.62 502 ALA A C 1
ATOM 3776 O O . ALA A 1 502 ? -4.754 18.171 -0.405 1.00 79.62 502 ALA A O 1
ATOM 3777 N N . SER A 1 503 ? -2.895 17.026 0.164 1.00 85.06 503 SER A N 1
ATOM 3778 C CA . SER A 1 503 ? -3.108 15.874 -0.718 1.00 85.06 503 SER A CA 1
ATOM 3779 C C . SER A 1 503 ? -3.210 14.561 0.063 1.00 85.06 503 SER A C 1
ATOM 3781 O O . SER A 1 503 ? -2.435 14.313 0.994 1.00 85.06 503 SER A O 1
ATOM 3783 N N . ALA A 1 504 ? -4.136 13.687 -0.331 1.00 88.56 504 ALA A N 1
ATOM 3784 C CA . ALA A 1 504 ? -4.225 12.305 0.157 1.00 88.56 504 ALA A CA 1
ATOM 3785 C C . ALA A 1 504 ? -3.353 11.347 -0.661 1.00 88.56 504 ALA A C 1
ATOM 3787 O O . ALA A 1 504 ? -3.178 10.194 -0.275 1.00 88.56 504 ALA A O 1
ATOM 3788 N N . VAL A 1 505 ? -2.834 11.800 -1.803 1.00 88.88 505 VAL A N 1
ATOM 3789 C CA . VAL A 1 505 ? -2.200 10.939 -2.801 1.00 88.88 505 VAL A CA 1
ATOM 3790 C C . VAL A 1 505 ? -0.925 10.307 -2.249 1.00 88.88 505 VAL A C 1
ATOM 3792 O O . VAL A 1 505 ? -0.064 11.015 -1.740 1.00 88.88 505 VAL A O 1
ATOM 3795 N N . GLY A 1 506 ? -0.757 8.991 -2.354 1.00 91.12 506 GLY A N 1
ATOM 3796 C CA . GLY A 1 506 ? 0.441 8.332 -1.828 1.00 91.12 506 GLY A CA 1
ATOM 3797 C C . GLY A 1 506 ? 0.314 7.982 -0.351 1.00 91.12 506 GLY A C 1
ATOM 3798 O O . GLY A 1 506 ? -0.601 7.243 0.004 1.00 91.12 506 GLY A O 1
ATOM 3799 N N . VAL A 1 507 ? 1.238 8.483 0.488 1.00 92.31 507 VAL A N 1
ATOM 3800 C CA . VAL A 1 507 ? 1.231 8.322 1.968 1.00 92.31 507 VAL A CA 1
ATOM 3801 C C . VAL A 1 507 ? 0.793 6.923 2.398 1.00 92.31 507 VAL A C 1
ATOM 3803 O O . VAL A 1 507 ? -0.207 6.699 3.094 1.00 92.31 507 VAL A O 1
ATOM 3806 N N . GLY A 1 508 ? 1.517 5.959 1.835 1.00 95.19 508 GLY A N 1
ATOM 3807 C CA . GLY A 1 508 ? 1.110 4.569 1.775 1.00 95.19 508 GLY A CA 1
ATOM 3808 C C . GLY A 1 508 ? 1.849 3.647 2.734 1.00 95.19 508 GLY A C 1
ATOM 3809 O O . GLY A 1 508 ? 2.689 4.074 3.515 1.00 95.19 508 GLY A O 1
ATOM 3810 N N . SER A 1 509 ? 1.581 2.352 2.613 1.00 98.38 509 SER A N 1
ATOM 3811 C CA . SER A 1 509 ? 2.258 1.275 3.334 1.00 98.38 509 SER A CA 1
ATOM 3812 C C . SER A 1 509 ? 2.488 0.069 2.421 1.00 98.38 509 SER A C 1
ATOM 3814 O O . SER A 1 509 ? 1.798 -0.094 1.411 1.00 98.38 509 SER A O 1
ATOM 3816 N N . VAL A 1 510 ? 3.474 -0.766 2.753 1.00 98.56 510 VAL A N 1
ATOM 3817 C CA . VAL A 1 510 ? 3.844 -1.949 1.964 1.00 98.56 510 VAL A CA 1
ATOM 3818 C C . VAL A 1 510 ? 3.770 -3.201 2.825 1.00 98.56 510 VAL A C 1
ATOM 3820 O O . VAL A 1 510 ? 4.260 -3.228 3.953 1.00 98.56 510 VAL A O 1
ATOM 3823 N N . VAL A 1 511 ? 3.202 -4.262 2.260 1.00 97.69 511 VAL A N 1
ATOM 3824 C CA . VAL A 1 511 ? 3.162 -5.606 2.842 1.00 97.69 511 VAL A CA 1
ATOM 3825 C C . VAL A 1 511 ? 3.560 -6.612 1.776 1.00 97.69 511 VAL A C 1
ATOM 3827 O O . VAL A 1 511 ? 3.204 -6.450 0.612 1.00 97.69 511 VAL A O 1
ATOM 3830 N N . ILE A 1 512 ? 4.280 -7.664 2.158 1.00 96.50 512 ILE A N 1
ATOM 3831 C CA . ILE A 1 512 ? 4.570 -8.778 1.257 1.00 96.50 512 ILE A CA 1
ATOM 3832 C C . ILE A 1 512 ? 3.895 -10.026 1.803 1.00 96.50 512 ILE A C 1
ATOM 3834 O O . ILE A 1 512 ? 4.148 -10.411 2.941 1.00 96.50 512 ILE A O 1
ATOM 3838 N N . MET A 1 513 ? 3.061 -10.650 0.980 1.00 92.69 513 MET A N 1
ATOM 3839 C CA . MET A 1 513 ? 2.420 -11.931 1.256 1.00 92.69 513 MET A CA 1
ATOM 3840 C C . MET A 1 513 ? 2.723 -12.852 0.086 1.00 92.69 513 MET A C 1
ATOM 3842 O O . MET A 1 513 ? 2.482 -12.486 -1.062 1.00 92.69 513 MET A O 1
ATOM 3846 N N . ASP A 1 514 ? 3.282 -14.028 0.362 1.00 89.38 514 ASP A N 1
ATOM 3847 C CA . ASP A 1 514 ? 3.747 -14.944 -0.679 1.00 89.38 514 ASP A CA 1
ATOM 3848 C C . ASP A 1 514 ? 4.615 -14.224 -1.726 1.00 89.38 514 ASP A C 1
ATOM 3850 O O . ASP A 1 514 ? 5.561 -13.515 -1.389 1.00 89.38 514 ASP A O 1
ATOM 3854 N N . ASP A 1 515 ? 4.321 -14.387 -3.009 1.00 89.00 515 ASP A N 1
ATOM 3855 C CA . ASP A 1 515 ? 5.004 -13.742 -4.121 1.00 89.00 515 ASP A CA 1
ATOM 3856 C C . ASP A 1 515 ? 4.386 -12.390 -4.512 1.00 89.00 515 ASP A C 1
ATOM 3858 O O . ASP A 1 515 ? 4.620 -11.913 -5.619 1.00 89.00 515 ASP A O 1
ATOM 3862 N N . LYS A 1 516 ? 3.597 -11.760 -3.636 1.00 93.25 516 LYS A N 1
ATOM 3863 C CA . LYS A 1 516 ? 2.895 -10.504 -3.913 1.00 93.25 516 LYS A CA 1
ATOM 3864 C C . LYS A 1 516 ? 3.401 -9.381 -3.017 1.00 93.25 516 LYS A C 1
ATOM 3866 O O . LYS A 1 516 ? 3.333 -9.458 -1.792 1.00 93.25 516 LYS A O 1
ATOM 3871 N N . VAL A 1 517 ? 3.845 -8.294 -3.636 1.00 97.31 517 VAL A N 1
ATOM 3872 C CA . VAL A 1 517 ? 4.098 -7.019 -2.959 1.00 97.31 517 VAL A CA 1
ATOM 3873 C C . VAL A 1 517 ? 2.821 -6.193 -3.037 1.00 97.31 517 VAL A C 1
ATOM 3875 O O . VAL A 1 517 ? 2.441 -5.738 -4.112 1.00 97.31 517 VAL A O 1
ATOM 3878 N N . HIS A 1 518 ? 2.155 -6.003 -1.905 1.00 97.75 518 HIS A N 1
ATOM 3879 C CA . HIS A 1 518 ? 0.969 -5.171 -1.775 1.00 97.75 518 HIS A CA 1
ATOM 3880 C C . HIS A 1 518 ? 1.372 -3.760 -1.357 1.00 97.75 518 HIS A C 1
ATOM 3882 O O . HIS A 1 518 ? 2.040 -3.565 -0.343 1.00 97.75 518 HIS A O 1
ATOM 3888 N N . MET A 1 519 ? 0.941 -2.773 -2.132 1.00 97.38 519 MET A N 1
ATOM 3889 C CA . MET A 1 519 ? 1.234 -1.360 -1.919 1.00 97.38 519 MET A CA 1
ATOM 3890 C C . MET A 1 519 ? -0.095 -0.647 -1.701 1.00 97.38 519 MET A C 1
ATOM 3892 O O . MET A 1 519 ? -0.906 -0.584 -2.623 1.00 97.38 519 MET A O 1
ATOM 3896 N N . PHE A 1 520 ? -0.331 -0.143 -0.494 1.00 97.50 520 PHE A N 1
ATOM 3897 C CA . PHE A 1 520 ? -1.566 0.538 -0.102 1.00 97.50 520 PHE A CA 1
ATOM 3898 C C . PHE A 1 520 ? -1.329 2.034 -0.027 1.00 97.50 520 PHE A C 1
ATOM 3900 O O . PHE A 1 520 ? -0.395 2.442 0.647 1.00 97.50 520 PHE A O 1
ATOM 3907 N N . TYR A 1 521 ? -2.136 2.855 -0.687 1.00 95.44 521 TYR A N 1
ATOM 3908 C CA . TYR A 1 521 ? -1.903 4.299 -0.744 1.00 95.44 521 TYR A CA 1
ATOM 3909 C C . TYR A 1 521 ? -3.175 5.072 -1.086 1.00 95.44 521 TYR A C 1
ATOM 3911 O O . TYR A 1 521 ? -4.098 4.526 -1.687 1.00 95.44 521 TYR A O 1
ATOM 3919 N N . GLY A 1 522 ? -3.236 6.342 -0.696 1.00 92.50 522 GLY A N 1
ATOM 3920 C CA . GLY A 1 522 ? -4.379 7.198 -0.997 1.00 92.50 522 GLY A CA 1
ATOM 3921 C C . GLY A 1 522 ? -4.407 7.642 -2.462 1.00 92.50 522 GLY A C 1
ATOM 3922 O O . GLY A 1 522 ? -3.363 7.855 -3.085 1.00 92.50 522 GLY A O 1
ATOM 3923 N N . MET A 1 523 ? -5.607 7.805 -3.014 1.00 87.81 523 MET A N 1
ATOM 3924 C CA . MET A 1 523 ? -5.863 8.567 -4.240 1.00 87.81 523 MET A CA 1
ATOM 3925 C C . MET A 1 523 ? -7.132 9.409 -4.079 1.00 87.81 523 MET A C 1
ATOM 3927 O O . MET A 1 523 ? -8.053 9.027 -3.353 1.00 87.81 523 MET A O 1
ATOM 3931 N N . GLU A 1 524 ? -7.198 10.534 -4.791 1.00 86.00 524 GLU A N 1
ATOM 3932 C CA . GLU A 1 524 ? -8.317 11.472 -4.703 1.00 86.00 524 GLU A CA 1
ATOM 3933 C C . GLU A 1 524 ? -9.300 11.304 -5.863 1.00 86.00 524 GLU A C 1
ATOM 3935 O O . GLU A 1 524 ? -8.928 11.233 -7.037 1.00 86.00 524 GLU A O 1
ATOM 3940 N N . GLU A 1 525 ? -10.589 11.283 -5.539 1.00 80.69 525 GLU A N 1
ATOM 3941 C CA . GLU A 1 525 ? -11.663 11.058 -6.512 1.00 80.69 525 GLU A CA 1
ATOM 3942 C C . GLU A 1 525 ? -12.516 12.305 -6.741 1.00 80.69 525 GLU A C 1
ATOM 3944 O O . GLU A 1 525 ? -13.052 12.492 -7.835 1.00 80.69 525 GLU A O 1
ATOM 3949 N N . ARG A 1 526 ? -12.622 13.184 -5.736 1.00 74.31 526 ARG A N 1
ATOM 3950 C CA . ARG A 1 526 ? -13.426 14.410 -5.797 1.00 74.31 526 ARG A CA 1
ATOM 3951 C C . ARG A 1 526 ? -12.760 15.558 -5.043 1.00 74.31 526 ARG A C 1
ATOM 3953 O O . ARG A 1 526 ? -12.266 15.358 -3.940 1.00 74.31 526 ARG A O 1
ATOM 3960 N N . THR A 1 527 ? -12.825 16.750 -5.637 1.00 63.47 527 THR A N 1
ATOM 3961 C CA . THR A 1 527 ? -12.319 18.016 -5.084 1.00 63.47 527 THR A CA 1
ATOM 3962 C C . THR A 1 527 ? -13.257 18.576 -4.008 1.00 63.47 527 THR A C 1
ATOM 3964 O O . THR A 1 527 ? -14.470 18.591 -4.232 1.00 63.47 527 THR A O 1
ATOM 3967 N N . GLY A 1 528 ? -12.729 19.152 -2.926 1.00 55.06 528 GLY A N 1
ATOM 3968 C CA . GLY A 1 528 ? -13.527 19.891 -1.930 1.00 55.06 528 GLY A CA 1
ATOM 3969 C C . GLY A 1 528 ? -13.467 21.414 -2.021 1.00 55.06 528 GLY A C 1
ATOM 3970 O O . GLY A 1 528 ? -13.655 22.081 -1.008 1.00 55.06 528 GLY A O 1
ATOM 3971 N N . THR A 1 529 ? -13.176 22.001 -3.183 1.00 49.38 529 THR A N 1
ATOM 3972 C CA . THR A 1 529 ? -13.056 23.469 -3.323 1.00 49.38 529 THR A CA 1
ATOM 3973 C C . THR A 1 529 ? -14.395 24.214 -3.263 1.00 49.38 529 THR A C 1
ATOM 3975 O O . THR A 1 529 ? -14.410 25.441 -3.216 1.00 49.38 529 THR A O 1
ATOM 3978 N N . THR A 1 530 ? -15.525 23.498 -3.248 1.00 45.09 530 THR A N 1
ATOM 3979 C CA . THR A 1 530 ? -16.865 24.088 -3.119 1.00 45.09 530 THR A CA 1
ATOM 3980 C C . THR A 1 530 ? -17.407 23.820 -1.720 1.00 45.09 530 THR A C 1
ATOM 3982 O O . THR A 1 530 ? -17.508 22.662 -1.313 1.00 45.09 530 THR A O 1
ATOM 3985 N N . ALA A 1 531 ? -17.788 24.874 -0.995 1.00 39.50 531 ALA A N 1
ATOM 3986 C CA . ALA A 1 531 ? -18.490 24.737 0.278 1.00 39.50 531 ALA A CA 1
ATOM 3987 C C . ALA A 1 531 ? -19.735 23.845 0.090 1.00 39.50 531 ALA A C 1
ATOM 3989 O O . ALA A 1 531 ? -20.608 24.166 -0.715 1.00 39.50 531 ALA A O 1
ATOM 3990 N N . GLY A 1 532 ? -19.787 22.709 0.794 1.00 45.50 532 GLY A N 1
ATOM 3991 C CA . GLY A 1 532 ? -20.900 21.753 0.734 1.00 45.50 532 GLY A CA 1
ATOM 3992 C C . GLY A 1 532 ? -20.683 20.488 -0.113 1.00 45.50 532 GLY A C 1
ATOM 3993 O O . GLY A 1 532 ? -21.594 19.666 -0.176 1.00 45.50 532 GLY A O 1
ATOM 3994 N N . LEU A 1 533 ? -19.513 20.281 -0.737 1.00 50.28 533 LEU A N 1
ATOM 3995 C CA . LEU A 1 533 ? -19.149 18.995 -1.356 1.00 50.28 533 LEU A CA 1
ATOM 3996 C C . LEU A 1 533 ? -18.028 18.302 -0.566 1.00 50.28 533 LEU A C 1
ATOM 3998 O O . LEU A 1 533 ? -16.940 18.855 -0.423 1.00 50.28 533 LEU A O 1
ATOM 4002 N N . ASN A 1 534 ? -18.282 17.076 -0.094 1.00 61.03 534 ASN A N 1
ATOM 4003 C CA . ASN A 1 534 ? -17.292 16.268 0.629 1.00 61.03 534 ASN A CA 1
ATOM 4004 C C . ASN A 1 534 ? -16.048 16.010 -0.236 1.00 61.03 534 ASN A C 1
ATOM 4006 O O . ASN A 1 534 ? -16.173 15.572 -1.389 1.00 61.03 534 ASN A O 1
ATOM 4010 N N . ARG A 1 535 ? -14.855 16.218 0.341 1.00 78.06 535 ARG A N 1
ATOM 4011 C CA . ARG A 1 535 ? -13.596 15.696 -0.209 1.00 78.06 535 ARG A CA 1
ATOM 4012 C C . ARG A 1 535 ? -13.640 14.178 -0.135 1.00 78.06 535 ARG A C 1
ATOM 4014 O O . ARG A 1 535 ? -13.986 13.619 0.904 1.00 78.06 535 ARG A O 1
ATOM 4021 N N . ILE A 1 536 ? -13.305 13.512 -1.236 1.00 82.88 536 ILE A N 1
ATOM 4022 C CA . ILE A 1 536 ? -13.315 12.048 -1.290 1.00 82.88 536 ILE A CA 1
ATOM 4023 C C . ILE A 1 536 ? -11.927 11.569 -1.678 1.00 82.88 536 ILE A C 1
ATOM 4025 O O . ILE A 1 536 ? -11.467 11.790 -2.803 1.00 82.88 536 ILE A O 1
ATOM 4029 N N . ALA A 1 537 ? -11.308 10.873 -0.733 1.00 88.19 537 ALA A N 1
ATOM 4030 C CA . ALA A 1 537 ? -10.084 10.122 -0.924 1.00 88.19 537 ALA A CA 1
ATOM 4031 C C . ALA A 1 537 ? -10.325 8.681 -0.480 1.00 88.19 537 ALA A C 1
ATOM 4033 O O . ALA A 1 537 ? -11.054 8.433 0.481 1.00 88.19 537 ALA A O 1
ATOM 4034 N N . ASN A 1 538 ? -9.730 7.740 -1.199 1.00 91.56 538 ASN A N 1
ATOM 4035 C CA . ASN A 1 538 ? -9.836 6.320 -0.905 1.00 91.56 538 ASN A CA 1
ATOM 4036 C C . ASN A 1 538 ? -8.459 5.666 -0.945 1.00 91.56 538 ASN A C 1
ATOM 4038 O O . ASN A 1 538 ? -7.549 6.155 -1.618 1.00 91.56 538 ASN A O 1
ATOM 4042 N N . ILE A 1 539 ? -8.323 4.532 -0.261 1.00 94.81 539 ILE A N 1
ATOM 4043 C CA . ILE A 1 539 ? -7.132 3.702 -0.364 1.00 94.81 539 ILE A CA 1
ATOM 4044 C C . ILE A 1 539 ? -7.254 2.778 -1.564 1.00 94.81 539 ILE A C 1
ATOM 4046 O O . ILE A 1 539 ? -8.244 2.065 -1.762 1.00 94.81 539 ILE A O 1
ATOM 4050 N N . TYR A 1 540 ? -6.183 2.774 -2.335 1.00 94.12 540 TYR A N 1
ATOM 4051 C CA . TYR A 1 540 ? -5.937 1.876 -3.435 1.00 94.12 540 TYR A CA 1
ATOM 4052 C C . TYR A 1 540 ? -4.850 0.892 -3.040 1.00 94.12 540 TYR A C 1
ATOM 4054 O O . TYR A 1 540 ? -3.947 1.201 -2.265 1.00 94.12 540 TYR A O 1
ATOM 4062 N N . GLN A 1 541 ? -4.948 -0.299 -3.602 1.00 94.31 541 GLN A N 1
ATOM 4063 C CA . GLN A 1 541 ? -3.939 -1.329 -3.545 1.00 94.31 541 GLN A CA 1
ATOM 4064 C C . GLN A 1 541 ? -3.374 -1.511 -4.946 1.00 94.31 541 GLN A C 1
ATOM 4066 O O . GLN A 1 541 ? -4.139 -1.758 -5.872 1.00 94.31 541 GLN A O 1
ATOM 4071 N N . THR A 1 542 ? -2.055 -1.464 -5.093 1.00 93.06 542 THR A N 1
ATOM 4072 C CA . THR A 1 542 ? -1.371 -2.057 -6.246 1.00 93.06 542 THR A CA 1
ATOM 4073 C C . THR A 1 542 ? -0.599 -3.276 -5.785 1.00 93.06 542 THR A C 1
ATOM 4075 O O . THR A 1 542 ? 0.170 -3.207 -4.828 1.00 93.06 542 THR A O 1
ATOM 4078 N N . VAL A 1 543 ? -0.819 -4.398 -6.459 1.00 93.00 543 VAL A N 1
ATOM 4079 C CA . VAL A 1 543 ? -0.088 -5.641 -6.246 1.00 93.00 543 VAL A CA 1
ATOM 4080 C C . VAL A 1 543 ? 0.949 -5.791 -7.344 1.00 93.00 543 VAL A C 1
ATOM 4082 O O . VAL A 1 543 ? 0.595 -5.744 -8.518 1.00 93.00 543 VAL A O 1
ATOM 4085 N N . VAL A 1 544 ? 2.210 -5.997 -6.971 1.00 91.81 544 VAL A N 1
ATOM 4086 C CA . VAL A 1 544 ? 3.279 -6.426 -7.882 1.00 91.81 544 VAL A CA 1
ATOM 4087 C C . VAL A 1 544 ? 3.571 -7.900 -7.622 1.00 91.81 544 VAL A C 1
ATOM 4089 O O . VAL A 1 544 ? 3.859 -8.284 -6.489 1.00 91.81 544 VAL A O 1
ATOM 4092 N N . PHE A 1 545 ? 3.517 -8.726 -8.665 1.00 89.50 545 PHE A N 1
ATOM 4093 C CA . PHE A 1 545 ? 3.806 -10.158 -8.562 1.00 89.50 545 PHE A CA 1
ATOM 4094 C C . PHE A 1 545 ? 5.298 -10.415 -8.814 1.00 89.50 545 PHE A C 1
ATOM 4096 O O . PHE A 1 545 ? 5.832 -10.028 -9.853 1.00 89.50 545 PHE A O 1
ATOM 4103 N N . LEU A 1 546 ? 5.969 -11.068 -7.864 1.00 87.06 546 LEU A N 1
ATOM 4104 C CA . LEU A 1 546 ? 7.402 -11.375 -7.898 1.00 87.06 546 LEU A CA 1
ATOM 4105 C C . LEU A 1 546 ? 7.721 -12.640 -8.700 1.00 87.06 546 LEU A C 1
ATOM 4107 O O . LEU A 1 546 ? 8.817 -12.744 -9.247 1.00 87.06 546 LEU A O 1
ATOM 4111 N N . THR A 1 547 ? 6.786 -13.595 -8.785 1.00 77.25 547 THR A N 1
ATOM 4112 C CA . THR A 1 547 ? 6.949 -14.801 -9.608 1.00 77.25 547 THR A CA 1
ATOM 4113 C C . THR A 1 547 ? 5.914 -14.867 -10.722 1.00 77.25 547 THR A C 1
ATOM 4115 O O . THR A 1 547 ? 4.720 -14.672 -10.495 1.00 77.25 547 THR A O 1
ATOM 4118 N N . ASP A 1 548 ? 6.364 -15.164 -11.943 1.00 61.34 548 ASP A N 1
ATOM 4119 C CA . ASP A 1 548 ? 5.462 -15.462 -13.051 1.00 61.34 548 ASP A CA 1
ATOM 4120 C C . ASP A 1 548 ? 5.013 -16.925 -12.955 1.00 61.34 548 ASP A C 1
ATOM 4122 O O . ASP A 1 548 ? 5.754 -17.847 -13.292 1.00 61.34 548 ASP A O 1
ATOM 4126 N N . ARG A 1 549 ? 3.802 -17.148 -12.435 1.00 51.91 549 ARG A N 1
ATOM 4127 C CA . ARG A 1 549 ? 3.221 -18.493 -12.289 1.00 51.91 549 ARG A CA 1
ATOM 4128 C C . ARG A 1 549 ? 2.382 -18.936 -13.490 1.00 51.91 549 ARG A C 1
ATOM 4130 O O . ARG A 1 549 ? 1.679 -19.936 -13.384 1.00 51.91 549 ARG A O 1
ATOM 4137 N N . GLY A 1 550 ? 2.385 -18.201 -14.607 1.00 40.81 550 GLY A N 1
ATOM 4138 C CA . GLY A 1 550 ? 1.666 -18.592 -15.829 1.00 40.81 550 GLY A CA 1
ATOM 4139 C C . GLY A 1 550 ? 0.132 -18.672 -15.713 1.00 40.81 550 GLY A C 1
ATOM 4140 O O . GLY A 1 550 ? -0.540 -18.946 -16.705 1.00 40.81 550 GLY A O 1
ATOM 4141 N N . SER A 1 551 ? -0.458 -18.412 -14.539 1.00 34.88 551 SER A N 1
ATOM 4142 C CA . SER A 1 551 ? -1.906 -18.323 -14.360 1.00 34.88 551 SER A CA 1
ATOM 4143 C C . SER A 1 551 ? -2.390 -16.924 -14.744 1.00 34.88 551 SER A C 1
ATOM 4145 O O . SER A 1 551 ? -2.084 -15.915 -14.094 1.00 34.88 551 SER A O 1
ATOM 4147 N N . MET A 1 552 ? -3.114 -16.879 -15.861 1.00 32.16 552 MET A N 1
ATOM 4148 C CA . MET A 1 552 ? -3.686 -15.675 -16.452 1.00 32.16 552 MET A CA 1
ATOM 4149 C C . MET A 1 552 ? -4.682 -15.023 -15.489 1.00 32.16 552 MET A C 1
ATOM 4151 O O . MET A 1 552 ? -5.698 -15.614 -15.135 1.00 32.16 552 MET A O 1
ATOM 4155 N N . PHE A 1 553 ? -4.402 -13.781 -15.101 1.00 36.81 553 PHE A N 1
ATOM 4156 C CA . PHE A 1 553 ? -5.456 -12.847 -14.716 1.00 36.81 553 PHE A CA 1
ATOM 4157 C C . PHE A 1 553 ? -6.104 -12.321 -16.007 1.00 36.81 553 PHE A C 1
ATOM 4159 O O . PHE A 1 553 ? -5.412 -12.164 -17.018 1.00 36.81 553 PHE A O 1
ATOM 4166 N N . ASP A 1 554 ? -7.414 -12.075 -16.001 1.00 35.75 554 ASP A N 1
ATOM 4167 C CA . ASP A 1 554 ? -8.120 -11.543 -17.169 1.00 35.75 554 ASP A CA 1
ATOM 4168 C C . ASP A 1 554 ? -7.679 -10.097 -17.440 1.00 35.75 554 ASP A C 1
ATOM 4170 O O . ASP A 1 554 ? -7.964 -9.173 -16.682 1.00 35.75 554 ASP A O 1
ATOM 4174 N N . PHE A 1 555 ? -6.969 -9.897 -18.545 1.00 34.47 555 PHE A N 1
ATOM 4175 C CA . PHE A 1 555 ? -6.485 -8.598 -19.016 1.00 34.47 555 PHE A CA 1
ATOM 4176 C C . PHE A 1 555 ? -7.615 -7.657 -19.470 1.00 34.47 555 PHE A C 1
ATOM 4178 O O . PHE A 1 555 ? -7.341 -6.503 -19.788 1.00 34.47 555 PHE A O 1
ATOM 4185 N N . ARG A 1 556 ? -8.874 -8.120 -19.511 1.00 34.28 556 ARG A N 1
ATOM 4186 C CA . ARG A 1 556 ? -10.039 -7.312 -19.909 1.00 34.28 556 ARG A CA 1
ATOM 4187 C C . ARG A 1 556 ? -10.665 -6.485 -18.787 1.00 34.28 556 ARG A C 1
ATOM 4189 O O . ARG A 1 556 ? -11.569 -5.702 -19.075 1.00 34.28 556 ARG A O 1
ATOM 4196 N N . SER A 1 557 ? -10.205 -6.579 -17.538 1.00 35.09 557 SER A N 1
ATOM 4197 C CA . SER A 1 557 ? -10.642 -5.630 -16.508 1.00 35.09 557 SER A CA 1
ATOM 4198 C C . SER A 1 557 ? -9.842 -4.325 -16.625 1.00 35.09 557 SER A C 1
ATOM 4200 O O . SER A 1 557 ? -8.857 -4.106 -15.921 1.00 35.09 557 SER A O 1
ATOM 4202 N N . ASP A 1 558 ? -10.257 -3.464 -17.554 1.00 32.25 558 ASP A N 1
ATOM 4203 C CA . ASP A 1 558 ? -9.863 -2.044 -17.655 1.00 32.25 558 ASP A CA 1
ATOM 4204 C C . ASP A 1 558 ? -10.641 -1.144 -16.676 1.00 32.25 558 ASP A C 1
ATOM 4206 O O . ASP A 1 558 ? -10.674 0.078 -16.790 1.00 32.25 558 ASP A O 1
ATOM 4210 N N . LEU A 1 559 ? -11.263 -1.750 -15.670 1.00 34.12 559 LEU A N 1
ATOM 4211 C CA . LEU A 1 559 ? -11.824 -1.056 -14.526 1.00 34.12 559 LEU A CA 1
ATOM 4212 C C . LEU A 1 559 ? -10.951 -1.421 -13.337 1.00 34.12 559 LEU A C 1
ATOM 4214 O O . LEU A 1 559 ? -10.778 -2.607 -13.059 1.00 34.12 559 LEU A O 1
ATOM 4218 N N . THR A 1 560 ? -10.413 -0.417 -12.643 1.00 54.22 560 THR A N 1
ATOM 4219 C CA . THR A 1 560 ? -9.870 -0.574 -11.291 1.00 54.22 560 THR A CA 1
ATOM 4220 C C . THR A 1 560 ? -10.877 -1.404 -10.506 1.00 54.22 560 THR A C 1
ATOM 4222 O O . THR A 1 560 ? -11.990 -0.941 -10.244 1.00 54.22 560 THR A O 1
ATOM 4225 N N . ALA A 1 561 ? -10.546 -2.666 -10.224 1.00 61.94 561 ALA A N 1
ATOM 4226 C CA . ALA A 1 561 ? -11.502 -3.562 -9.598 1.00 61.94 561 ALA A CA 1
ATOM 4227 C C . ALA A 1 561 ? -11.897 -2.955 -8.246 1.00 61.94 561 ALA A C 1
ATOM 4229 O O . ALA A 1 561 ? -11.040 -2.543 -7.457 1.00 61.94 561 ALA A O 1
ATOM 4230 N N . ARG A 1 562 ? -13.199 -2.847 -7.981 1.00 61.44 562 ARG A N 1
ATOM 4231 C CA . ARG A 1 562 ? -13.692 -2.399 -6.680 1.00 61.44 562 ARG A CA 1
ATOM 4232 C C . ARG A 1 562 ? -13.676 -3.603 -5.744 1.00 61.44 562 ARG A C 1
ATOM 4234 O O . ARG A 1 562 ? -14.554 -4.454 -5.825 1.00 61.44 562 ARG A O 1
ATOM 4241 N N . ARG A 1 563 ? -12.660 -3.671 -4.881 1.00 76.88 563 ARG A N 1
ATOM 4242 C CA . ARG A 1 563 ? -12.521 -4.681 -3.810 1.00 76.88 563 ARG A CA 1
ATOM 4243 C C . ARG A 1 563 ? -13.140 -4.236 -2.490 1.00 76.88 563 ARG A C 1
ATOM 4245 O O . ARG A 1 563 ? -13.193 -5.010 -1.540 1.00 76.88 563 ARG A O 1
ATOM 4252 N N . ALA A 1 564 ? -13.578 -2.982 -2.448 1.00 65.94 564 ALA A N 1
ATOM 4253 C CA . ALA A 1 564 ? -14.256 -2.371 -1.325 1.00 65.94 564 ALA A CA 1
ATOM 4254 C C . ALA A 1 564 ? -15.731 -2.787 -1.259 1.00 65.94 564 ALA A C 1
ATOM 4256 O O . ALA A 1 564 ? -16.452 -2.716 -2.260 1.00 65.94 564 ALA A O 1
ATOM 4257 N N . PHE A 1 565 ? -16.211 -3.077 -0.052 1.00 60.62 565 PHE A N 1
ATOM 4258 C CA . PHE A 1 565 ? -17.642 -2.996 0.241 1.00 60.62 565 PHE A CA 1
ATOM 4259 C C . PHE A 1 565 ? -18.063 -1.514 0.292 1.00 60.62 565 PHE A C 1
ATOM 4261 O O . PHE A 1 565 ? -17.222 -0.615 0.324 1.00 60.62 565 PHE A O 1
ATOM 4268 N N . GLY A 1 566 ? -19.366 -1.236 0.205 1.00 61.19 566 GLY A N 1
ATOM 4269 C CA . GLY A 1 566 ? -19.910 0.130 0.221 1.00 61.19 566 GLY A CA 1
ATOM 4270 C C . GLY A 1 566 ? -19.595 0.931 1.504 1.00 61.19 566 GLY A C 1
ATOM 4271 O O . GLY A 1 566 ? -18.778 0.520 2.323 1.00 61.19 566 GLY A O 1
ATOM 4272 N N . PRO A 1 567 ? -20.278 2.062 1.750 1.00 62.66 567 PRO A N 1
ATOM 4273 C CA . PRO A 1 567 ? -19.990 2.959 2.882 1.00 62.66 567 PRO A CA 1
ATOM 4274 C C . PRO A 1 567 ? -20.405 2.398 4.260 1.00 62.66 567 PRO A C 1
ATOM 4276 O O . PRO A 1 567 ? -20.509 3.144 5.230 1.00 62.66 567 PRO A O 1
ATOM 4279 N N . ILE A 1 568 ? -20.694 1.099 4.347 1.00 67.00 568 ILE A N 1
ATOM 4280 C CA . ILE A 1 568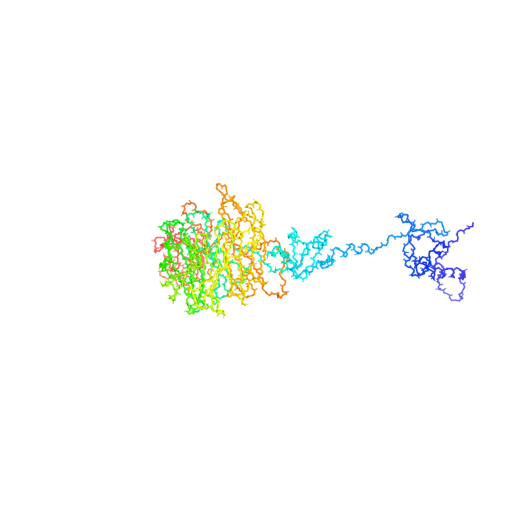 ? -21.126 0.423 5.568 1.00 67.00 568 ILE A CA 1
ATOM 4281 C C . ILE A 1 568 ? -19.887 0.079 6.398 1.00 67.00 568 ILE A C 1
ATOM 4283 O O . ILE A 1 568 ? -18.940 -0.491 5.868 1.00 67.00 568 ILE A O 1
ATOM 4287 N N . ARG A 1 569 ? -19.903 0.382 7.697 1.00 70.62 569 ARG A N 1
ATOM 4288 C CA . ARG A 1 569 ? -18.793 0.118 8.628 1.00 70.62 569 ARG A CA 1
ATOM 4289 C C . ARG A 1 569 ? -19.223 -0.814 9.751 1.00 70.62 569 ARG A C 1
ATOM 4291 O O . ARG A 1 569 ? -20.360 -0.742 10.213 1.00 70.62 569 ARG A O 1
ATOM 4298 N N . LYS A 1 570 ? -18.317 -1.669 10.219 1.00 62.84 570 LYS A N 1
ATOM 4299 C CA . LYS A 1 570 ? -18.520 -2.505 11.409 1.00 62.84 570 LYS A CA 1
ATOM 4300 C C . LYS A 1 570 ? -18.091 -1.745 12.666 1.00 62.84 570 LYS A C 1
ATOM 4302 O O . LYS A 1 570 ? -17.110 -1.001 12.649 1.00 62.84 570 LYS A O 1
ATOM 4307 N N . MET A 1 571 ? -18.817 -1.942 13.764 1.00 56.16 571 MET A N 1
ATOM 4308 C CA . MET A 1 571 ? -18.479 -1.341 15.056 1.00 56.16 571 MET A CA 1
ATOM 4309 C C . MET A 1 571 ? -17.488 -2.183 15.879 1.00 56.16 571 MET A C 1
ATOM 4311 O O . MET A 1 571 ? -17.629 -3.411 15.912 1.00 56.16 571 MET A O 1
ATOM 4315 N N . PRO A 1 572 ? -16.551 -1.547 16.610 1.00 52.09 572 PRO A N 1
ATOM 4316 C CA . PRO A 1 572 ? -15.592 -2.242 17.466 1.00 52.09 572 PRO A CA 1
ATOM 4317 C C . PRO A 1 572 ? -16.310 -3.009 18.576 1.00 52.09 572 PRO A C 1
ATOM 4319 O O . PRO A 1 572 ? -17.235 -2.500 19.210 1.00 52.09 572 PRO A O 1
ATOM 4322 N N . GLY A 1 573 ? -15.920 -4.268 18.791 1.00 50.84 573 GLY A N 1
ATOM 4323 C CA . GLY A 1 573 ? -16.485 -5.136 19.838 1.00 50.84 573 GLY A CA 1
ATOM 4324 C C . GLY A 1 573 ? -17.983 -5.469 19.688 1.00 50.84 573 GLY A C 1
ATOM 4325 O O . GLY A 1 573 ? -18.547 -6.242 20.469 1.00 50.84 573 GLY A O 1
ATOM 4326 N N . ALA A 1 574 ? -18.671 -4.924 18.684 1.00 41.59 574 ALA A N 1
ATOM 4327 C CA . ALA A 1 574 ? -20.062 -5.223 18.410 1.00 41.59 574 ALA A CA 1
ATOM 4328 C C . ALA A 1 574 ? -20.135 -6.370 17.410 1.00 41.59 574 ALA A C 1
ATOM 4330 O O . ALA A 1 574 ? -19.993 -6.189 16.205 1.00 41.59 574 ALA A O 1
ATOM 4331 N N . ARG A 1 575 ? -20.429 -7.570 17.908 1.00 47.84 575 ARG A N 1
ATOM 4332 C CA . ARG A 1 575 ? -20.663 -8.737 17.052 1.00 47.84 575 ARG A CA 1
ATOM 4333 C C . ARG A 1 575 ? -21.852 -8.567 16.074 1.00 47.84 575 ARG A C 1
ATOM 4335 O O . ARG A 1 575 ? -22.055 -9.481 15.296 1.00 47.84 575 ARG A O 1
ATOM 4342 N N . ASN A 1 576 ? -22.640 -7.469 16.087 1.00 50.44 576 ASN A N 1
ATOM 4343 C CA . ASN A 1 576 ? -23.918 -7.377 15.342 1.00 50.44 576 ASN A CA 1
ATOM 4344 C C . ASN A 1 576 ? -24.409 -5.956 14.945 1.00 50.44 576 ASN A C 1
ATOM 4346 O O . ASN A 1 576 ? -25.618 -5.735 14.916 1.00 50.44 576 ASN A O 1
ATOM 4350 N N . GLY A 1 577 ? -23.532 -4.977 14.695 1.00 53.56 577 GLY A N 1
ATOM 4351 C CA . GLY A 1 577 ? -23.960 -3.621 14.305 1.00 53.56 577 GLY A CA 1
ATOM 4352 C C . GLY A 1 577 ? -23.212 -3.092 13.086 1.00 53.56 577 GLY A C 1
ATOM 4353 O O . GLY A 1 577 ? -21.989 -3.235 13.006 1.00 53.56 577 GLY A O 1
ATOM 4354 N N . PHE A 1 578 ? -23.947 -2.466 12.168 1.00 63.91 578 PHE A N 1
ATOM 4355 C CA . PHE A 1 578 ? -23.402 -1.752 11.020 1.00 63.91 578 PHE A CA 1
ATOM 4356 C C . PHE A 1 578 ? -23.688 -0.256 11.156 1.00 63.91 578 PHE A C 1
ATOM 4358 O O . PHE A 1 578 ? -24.728 0.148 11.669 1.00 63.91 578 PHE A O 1
ATOM 4365 N N . ALA A 1 579 ? -22.775 0.584 10.691 1.00 63.41 579 ALA A N 1
ATOM 4366 C CA . ALA A 1 579 ? -22.952 2.026 10.665 1.00 63.41 579 ALA A CA 1
ATOM 4367 C C . ALA A 1 579 ? -22.930 2.513 9.214 1.00 63.41 579 ALA A C 1
ATOM 4369 O O . ALA A 1 579 ? -22.096 2.065 8.426 1.00 63.41 579 ALA A O 1
ATOM 4370 N N . ILE A 1 580 ? -23.850 3.413 8.864 1.00 64.88 580 ILE A N 1
ATOM 4371 C CA . ILE A 1 580 ? -23.842 4.128 7.583 1.00 64.88 580 ILE A CA 1
ATOM 4372 C C . ILE A 1 580 ? -23.493 5.586 7.865 1.00 64.88 580 ILE A C 1
ATOM 4374 O O . ILE A 1 580 ? -24.013 6.194 8.804 1.00 64.88 580 ILE A O 1
ATOM 4378 N N . TYR A 1 581 ? -22.589 6.137 7.061 1.00 57.94 581 TYR A N 1
ATOM 4379 C CA . TYR A 1 581 ? -22.186 7.533 7.166 1.00 57.94 581 TYR A CA 1
ATOM 4380 C C . TYR A 1 581 ? -23.312 8.472 6.707 1.00 57.94 581 TYR A C 1
ATOM 4382 O O . TYR A 1 581 ? -23.721 8.410 5.550 1.00 57.94 581 TYR A O 1
ATOM 4390 N N . ASN A 1 582 ? -23.752 9.361 7.603 1.00 52.69 582 ASN A N 1
ATOM 4391 C CA . ASN A 1 582 ? -24.704 10.444 7.346 1.00 52.69 582 ASN A CA 1
ATOM 4392 C C . ASN A 1 582 ? -24.201 11.726 8.063 1.00 52.69 582 ASN A C 1
ATOM 4394 O O . ASN A 1 582 ? -24.775 12.107 9.070 1.00 52.69 582 ASN A O 1
ATOM 4398 N N . GLN A 1 583 ? -23.121 12.351 7.562 1.00 50.84 583 GLN A N 1
ATOM 4399 C CA . GLN A 1 583 ? -22.499 13.615 8.041 1.00 50.84 583 GLN A CA 1
ATOM 4400 C C . GLN A 1 583 ? -21.828 13.610 9.438 1.00 50.84 583 GLN A C 1
ATOM 4402 O O . GLN A 1 583 ? -22.224 12.891 10.347 1.00 50.84 583 GLN A O 1
ATOM 4407 N N . ASP A 1 584 ? -20.781 14.429 9.591 1.00 50.72 584 ASP A N 1
ATOM 4408 C CA . ASP A 1 584 ? -19.937 14.588 10.796 1.00 50.72 584 ASP A CA 1
ATOM 4409 C C . ASP A 1 584 ? -19.862 16.030 11.341 1.00 50.72 584 ASP A C 1
ATOM 4411 O O . ASP A 1 584 ? -19.499 16.223 12.502 1.00 50.72 584 ASP A O 1
ATOM 4415 N N . GLY A 1 585 ? -20.270 17.036 10.561 1.00 42.97 585 GLY A N 1
ATOM 4416 C CA . GLY A 1 585 ? -20.117 18.462 10.891 1.00 42.97 585 GLY A CA 1
ATOM 4417 C C . GLY A 1 585 ? -20.850 18.984 12.140 1.00 42.97 585 GLY A C 1
ATOM 4418 O O . GLY A 1 585 ? -20.703 20.157 12.475 1.00 42.97 585 GLY A O 1
ATOM 4419 N N . SER A 1 586 ? -21.627 18.156 12.838 1.00 41.56 586 SER A N 1
ATOM 4420 C CA . SER A 1 586 ? -22.396 18.518 14.041 1.00 41.56 586 SER A CA 1
ATOM 4421 C C . SER A 1 586 ? -22.019 17.722 15.297 1.00 41.56 586 SER A C 1
ATOM 4423 O O . SER A 1 586 ? -22.604 17.951 16.353 1.00 41.56 586 SER A O 1
ATOM 4425 N N . GLY A 1 587 ? -21.053 16.796 15.223 1.00 43.38 587 GLY A N 1
ATOM 4426 C CA . GLY A 1 587 ? -20.793 15.863 16.329 1.00 43.38 587 GLY A CA 1
ATOM 4427 C C . GLY A 1 587 ? -21.905 14.821 16.519 1.00 43.38 587 GLY A C 1
ATOM 4428 O O . GLY A 1 587 ? -21.967 14.170 17.563 1.00 43.38 587 GLY A O 1
ATOM 4429 N N . ASP A 1 588 ? -22.773 14.653 15.518 1.00 43.34 588 ASP A N 1
ATOM 4430 C CA . ASP A 1 588 ? -23.851 13.675 15.552 1.00 43.34 588 ASP A CA 1
ATOM 4431 C C . ASP A 1 588 ? -23.321 12.239 15.425 1.00 43.34 588 ASP A C 1
ATOM 4433 O O . ASP A 1 588 ? -22.358 11.927 14.714 1.00 43.34 588 ASP A O 1
ATOM 4437 N N . LEU A 1 589 ? -23.967 11.336 16.162 1.00 50.16 589 LEU A N 1
ATOM 4438 C CA . LEU A 1 589 ? -23.709 9.903 16.091 1.00 50.16 589 LEU A CA 1
ATOM 4439 C C . LEU A 1 589 ? -24.085 9.395 14.693 1.00 50.16 589 LEU A C 1
ATOM 4441 O O . LEU A 1 589 ? -25.132 9.753 14.157 1.00 50.16 589 LEU A O 1
ATOM 4445 N N . MET A 1 590 ? -23.251 8.520 14.120 1.00 55.09 590 MET A N 1
ATOM 4446 C CA . MET A 1 590 ? -23.562 7.847 12.856 1.00 55.09 590 MET A CA 1
ATOM 4447 C C . MET A 1 590 ? -24.967 7.241 12.887 1.00 55.09 590 MET A C 1
ATOM 4449 O O . MET A 1 590 ? -25.412 6.757 13.932 1.00 55.09 590 MET A O 1
ATOM 4453 N N . SER A 1 591 ? -25.630 7.179 11.726 1.00 54.47 591 SER A N 1
ATOM 4454 C CA . SER A 1 591 ? -26.845 6.376 11.598 1.00 54.47 591 SER A CA 1
ATOM 4455 C C . SER A 1 591 ? -26.495 4.920 11.840 1.00 54.47 591 SER A C 1
ATOM 4457 O O . SER A 1 591 ? -25.878 4.222 11.030 1.00 54.47 591 SER A O 1
ATOM 4459 N N . LEU A 1 592 ? -26.848 4.513 13.043 1.00 54.66 592 LEU A N 1
ATOM 4460 C CA . LEU A 1 592 ? -26.530 3.234 13.595 1.00 54.66 592 LEU A CA 1
ATOM 4461 C C . LEU A 1 592 ? -27.598 2.248 13.126 1.00 54.66 592 LEU A C 1
ATOM 4463 O O . LEU A 1 592 ? -28.722 2.270 13.620 1.00 54.66 592 LEU A O 1
ATOM 4467 N N . ILE A 1 593 ? -27.237 1.344 12.217 1.00 59.72 593 ILE A N 1
ATOM 4468 C CA . ILE A 1 593 ? -27.986 0.099 12.028 1.00 59.72 593 ILE A CA 1
ATOM 4469 C C . ILE A 1 593 ? -27.515 -0.850 13.136 1.00 59.72 593 ILE A C 1
ATOM 4471 O O . ILE A 1 593 ? -26.742 -1.789 12.936 1.00 59.72 593 ILE A O 1
ATOM 4475 N N . SER A 1 594 ? -27.928 -0.516 14.353 1.00 48.97 594 SER A N 1
ATOM 4476 C CA . SER A 1 594 ? -27.797 -1.347 15.544 1.00 48.97 594 SER A CA 1
ATOM 4477 C C . SER A 1 594 ? -29.179 -1.637 16.066 1.00 48.97 594 SER A C 1
ATOM 4479 O O . SER A 1 594 ? -30.179 -1.034 15.684 1.00 48.97 594 SER A O 1
ATOM 4481 N N . GLY A 1 595 ? -29.179 -2.584 16.979 1.00 53.53 595 GLY A N 1
ATOM 4482 C CA . GLY A 1 595 ? -30.347 -3.309 17.355 1.00 53.53 595 GLY A CA 1
ATOM 4483 C C . GLY A 1 595 ? -30.489 -4.495 16.430 1.00 53.53 595 GLY A C 1
ATOM 4484 O O . GLY A 1 595 ? -30.488 -4.256 15.235 1.00 53.53 595 GLY A O 1
ATOM 4485 N N . ARG A 1 596 ? -30.544 -5.731 16.952 1.00 63.47 596 ARG A N 1
ATOM 4486 C CA . ARG A 1 596 ? -30.679 -7.000 16.201 1.00 63.47 596 ARG A CA 1
ATOM 4487 C C . ARG A 1 596 ? -31.486 -6.822 14.898 1.00 63.47 596 ARG A C 1
ATOM 4489 O O . ARG A 1 596 ? -32.681 -7.098 14.891 1.00 63.47 596 ARG A O 1
ATOM 4496 N N . PRO A 1 597 ? -30.866 -6.458 13.757 1.00 60.03 597 PRO A N 1
ATOM 4497 C CA . PRO A 1 597 ? -31.588 -6.234 12.508 1.00 60.03 597 PRO A CA 1
ATOM 4498 C C . PRO A 1 597 ? -31.711 -7.576 11.778 1.00 60.03 597 PRO A C 1
ATOM 4500 O O . PRO A 1 597 ? -31.680 -7.669 10.554 1.00 60.03 597 PRO A O 1
ATOM 4503 N N . ASN A 1 598 ? -31.736 -8.646 12.570 1.00 62.97 598 ASN A N 1
ATOM 4504 C CA . ASN A 1 598 ? -31.665 -10.013 12.141 1.00 62.97 598 ASN A CA 1
ATOM 4505 C C . ASN A 1 598 ? -33.086 -10.551 12.114 1.00 62.97 598 ASN A C 1
ATOM 4507 O O . ASN A 1 598 ? -33.579 -11.019 13.126 1.00 62.97 598 ASN A O 1
ATOM 4511 N N . PHE A 1 599 ? -33.740 -10.538 10.961 1.00 68.44 599 PHE A N 1
ATOM 4512 C CA . PHE A 1 599 ? -35.073 -11.129 10.826 1.00 68.44 599 PHE A CA 1
ATOM 4513 C C . PHE A 1 599 ? -35.050 -12.666 10.762 1.00 68.44 599 PHE A C 1
ATOM 4515 O O . PHE A 1 599 ? -36.063 -13.278 10.432 1.00 68.44 599 PHE A O 1
ATOM 4522 N N . ALA A 1 600 ? -33.912 -13.310 11.062 1.00 75.38 600 ALA A N 1
ATOM 4523 C CA . ALA A 1 600 ? -33.864 -14.756 11.195 1.00 75.38 600 ALA A CA 1
ATOM 4524 C C . ALA A 1 600 ? -34.811 -15.213 12.306 1.00 75.38 600 ALA A C 1
ATOM 4526 O O . ALA A 1 600 ? -34.781 -14.711 13.437 1.00 75.38 600 ALA A O 1
ATOM 4527 N N . VAL A 1 601 ? -35.625 -16.200 11.952 1.00 86.00 601 VAL A N 1
ATOM 4528 C CA . VAL A 1 601 ? -36.611 -16.820 12.826 1.00 86.00 601 VAL A CA 1
ATOM 4529 C C . VAL A 1 601 ? -35.950 -17.951 13.597 1.00 86.00 601 VAL A C 1
ATOM 4531 O O . VAL A 1 601 ? -35.289 -18.810 13.010 1.00 86.00 601 VAL A O 1
ATOM 4534 N N . ARG A 1 602 ? -36.151 -17.983 14.914 1.00 87.81 602 ARG A N 1
ATOM 4535 C CA . ARG A 1 602 ? -35.816 -19.157 15.716 1.00 87.81 602 ARG A CA 1
ATOM 4536 C C . ARG A 1 602 ? -36.893 -20.217 15.507 1.00 87.81 602 ARG A C 1
ATOM 4538 O O . ARG A 1 602 ? -38.015 -20.042 15.960 1.00 87.81 602 ARG A O 1
ATOM 4545 N N . SER A 1 603 ? -36.546 -21.332 14.871 1.00 85.94 603 SER A N 1
ATOM 4546 C CA . SER A 1 603 ? -37.512 -22.397 14.551 1.00 85.94 603 SER A CA 1
ATOM 4547 C C . SER A 1 603 ? -38.056 -23.145 15.777 1.00 85.94 603 SER A C 1
ATOM 4549 O O . SER A 1 603 ? -39.111 -23.763 15.695 1.00 85.94 603 SER A O 1
ATOM 4551 N N . ALA A 1 604 ? -37.340 -23.118 16.904 1.00 92.38 604 ALA A N 1
ATOM 4552 C CA . ALA A 1 604 ? -37.791 -23.698 18.169 1.00 92.38 604 ALA A CA 1
ATOM 4553 C C . ALA A 1 604 ? -38.550 -22.664 19.017 1.00 92.38 604 ALA A C 1
ATOM 4555 O O . ALA A 1 604 ? -38.237 -21.469 18.966 1.00 92.38 604 ALA A O 1
ATOM 4556 N N . SER A 1 605 ? -39.480 -23.122 19.860 1.00 93.69 605 SER A N 1
ATOM 4557 C CA . SER A 1 605 ? -40.180 -22.263 20.819 1.00 93.69 605 SER A CA 1
ATOM 4558 C C . SER A 1 605 ? -39.340 -21.924 22.050 1.00 93.69 605 SER A C 1
ATOM 4560 O O . SER A 1 605 ? -38.434 -22.666 22.446 1.00 93.69 605 SER A O 1
ATOM 4562 N N . VAL A 1 606 ? -39.604 -20.759 22.630 1.00 97.06 606 VAL A N 1
ATOM 4563 C CA . VAL A 1 606 ? -39.097 -20.311 23.926 1.00 97.06 606 VAL A CA 1
ATOM 4564 C C . VAL A 1 606 ? -40.252 -20.435 24.907 1.00 97.06 606 VAL A C 1
ATOM 4566 O O . VAL A 1 606 ? -41.215 -19.681 24.811 1.00 97.06 606 VAL A O 1
ATOM 4569 N N . ALA A 1 607 ? -40.172 -21.407 25.811 1.00 97.12 607 ALA A N 1
ATOM 4570 C CA . ALA A 1 607 ? -41.180 -21.566 26.847 1.00 97.12 607 ALA A CA 1
ATOM 4571 C C . ALA A 1 607 ? -41.060 -20.438 27.878 1.00 97.12 607 ALA A C 1
ATOM 4573 O O . ALA A 1 607 ? -39.950 -20.088 28.294 1.00 97.12 607 ALA A O 1
ATOM 4574 N N . ILE A 1 608 ? -42.202 -19.900 28.284 1.00 98.12 608 ILE A N 1
ATOM 4575 C CA . ILE A 1 608 ? -42.323 -19.073 29.477 1.00 98.12 608 ILE A CA 1
ATOM 4576 C C . ILE A 1 608 ? -42.081 -19.974 30.693 1.00 98.12 608 ILE A C 1
ATOM 4578 O O . ILE A 1 608 ? -42.508 -21.129 30.729 1.00 98.12 608 ILE A O 1
ATOM 4582 N N . ALA A 1 609 ? -41.346 -19.455 31.669 1.00 97.62 609 ALA A N 1
ATOM 4583 C CA . ALA A 1 609 ? -41.197 -20.067 32.979 1.00 97.62 609 ALA A CA 1
ATOM 4584 C C . ALA A 1 609 ? -41.422 -18.984 34.028 1.00 97.62 609 ALA A C 1
ATOM 4586 O O . ALA A 1 609 ? -40.659 -18.014 34.083 1.00 97.62 609 ALA A O 1
ATOM 4587 N N . THR A 1 610 ? -42.457 -19.125 34.858 1.00 96.31 610 THR A N 1
ATOM 4588 C CA . THR A 1 610 ? -42.789 -18.154 35.915 1.00 96.31 610 THR A CA 1
ATOM 4589 C C . THR A 1 610 ? -42.897 -16.701 35.418 1.00 96.31 610 THR A C 1
ATOM 4591 O O . THR A 1 610 ? -42.372 -15.790 36.051 1.00 96.31 610 THR A O 1
ATOM 4594 N N . GLY A 1 611 ? -43.508 -16.481 34.248 1.00 97.56 611 GLY A N 1
ATOM 4595 C CA . GLY A 1 611 ? -43.632 -15.152 33.629 1.00 97.56 611 GLY A CA 1
ATOM 4596 C C . GLY A 1 611 ? -42.446 -14.709 32.761 1.00 97.56 611 GLY A C 1
ATOM 4597 O O . GLY A 1 611 ? -42.523 -13.695 32.064 1.00 97.56 611 GLY A O 1
ATOM 4598 N N . VAL A 1 612 ? -41.349 -15.479 32.741 1.00 98.19 612 VAL A N 1
ATOM 4599 C CA . VAL A 1 612 ? -40.089 -15.088 32.097 1.00 98.19 612 VAL A CA 1
ATOM 4600 C C . VAL A 1 612 ? -39.823 -15.878 30.814 1.00 98.19 612 VAL A C 1
ATOM 4602 O O . VAL A 1 612 ? -39.741 -17.105 30.836 1.00 98.19 612 VAL A O 1
ATOM 4605 N N . ALA A 1 613 ? -39.551 -15.180 29.708 1.00 97.50 613 ALA A N 1
ATOM 4606 C CA . ALA A 1 613 ? -38.900 -15.753 28.529 1.00 97.50 613 ALA A CA 1
ATOM 4607 C C . ALA A 1 613 ? -37.392 -15.452 28.562 1.00 97.50 613 ALA A C 1
ATOM 4609 O O . ALA A 1 613 ? -36.970 -14.293 28.552 1.00 97.50 613 ALA A O 1
ATOM 4610 N N . THR A 1 614 ? -36.552 -16.490 28.578 1.00 96.94 614 THR A N 1
ATOM 4611 C CA . THR A 1 614 ? -35.086 -16.327 28.583 1.00 96.94 614 THR A CA 1
ATOM 4612 C C . THR A 1 614 ? -34.525 -16.493 27.175 1.00 96.94 614 THR A C 1
ATOM 4614 O O . THR A 1 614 ? -34.539 -17.589 26.620 1.00 96.94 614 THR A O 1
ATOM 4617 N N . LEU A 1 615 ? -34.017 -15.404 26.596 1.00 94.38 615 LEU A N 1
ATOM 4618 C CA . LEU A 1 615 ? -33.409 -15.372 25.260 1.00 94.38 615 LEU A CA 1
ATOM 4619 C C . LEU A 1 615 ? -31.882 -15.497 25.298 1.00 94.38 615 LEU A C 1
ATOM 4621 O O . LEU A 1 615 ? -31.263 -15.830 24.283 1.00 94.38 615 LEU A O 1
ATOM 4625 N N . SER A 1 616 ? -31.276 -15.255 26.464 1.00 88.62 616 SER A N 1
ATOM 4626 C CA . SER A 1 616 ? -29.842 -15.434 26.696 1.00 88.62 616 SER A CA 1
ATOM 4627 C C . SER A 1 616 ? -29.381 -16.812 26.217 1.00 88.62 616 SER A C 1
ATOM 4629 O O . SER A 1 616 ? -30.053 -17.813 26.460 1.00 88.62 616 SER A O 1
ATOM 4631 N N . SER A 1 617 ? -28.222 -16.882 25.555 1.00 79.81 617 SER A N 1
ATOM 4632 C CA . SER A 1 617 ? -27.606 -18.112 25.010 1.00 79.81 617 SER A CA 1
ATOM 4633 C C . SER A 1 617 ? -28.354 -18.833 23.877 1.00 79.81 617 SER A C 1
ATOM 4635 O O . SER A 1 617 ? -27.813 -19.776 23.303 1.00 79.81 617 SER A O 1
ATOM 4637 N N . LEU A 1 618 ? -29.542 -18.371 23.468 1.00 80.75 618 LEU A N 1
ATOM 4638 C CA . LEU A 1 618 ? -30.289 -18.988 22.366 1.00 80.75 618 LEU A CA 1
ATOM 4639 C C . LEU A 1 618 ? -29.760 -18.612 20.976 1.00 80.75 618 LEU A C 1
ATOM 4641 O O . LEU A 1 618 ? -30.297 -19.096 19.988 1.00 80.75 618 LEU A O 1
ATOM 4645 N N . GLY A 1 619 ? -28.738 -17.760 20.883 1.00 71.00 619 GLY A N 1
ATOM 4646 C CA . GLY A 1 619 ? -28.348 -17.081 19.648 1.00 71.00 619 GLY A CA 1
ATOM 4647 C C . GLY A 1 619 ? -29.163 -15.801 19.422 1.00 71.00 619 GLY A C 1
ATOM 4648 O O . GLY A 1 619 ? -30.265 -15.631 19.947 1.00 71.00 619 GLY A O 1
ATOM 4649 N N . ARG A 1 620 ? -28.607 -14.860 18.651 1.00 75.69 620 ARG A N 1
ATOM 4650 C CA . ARG A 1 620 ? -29.221 -13.541 18.418 1.00 75.69 620 ARG A CA 1
ATOM 4651 C C . ARG A 1 620 ? -30.185 -13.566 17.232 1.00 75.69 620 ARG A C 1
ATOM 4653 O O . ARG A 1 620 ? -29.862 -13.029 16.176 1.00 75.69 620 ARG A O 1
ATOM 4660 N N . TYR A 1 621 ? -31.352 -14.180 17.407 1.00 82.44 621 TYR A N 1
ATOM 4661 C CA . TYR A 1 621 ? -32.471 -14.088 16.463 1.00 82.44 621 TYR A CA 1
ATOM 4662 C C . TYR A 1 621 ? -33.230 -12.772 16.669 1.00 82.44 621 TYR A C 1
ATOM 4664 O O . TYR A 1 621 ? -33.184 -12.187 17.752 1.00 82.44 621 TYR A O 1
ATOM 4672 N N . GLY A 1 622 ? -33.912 -12.279 15.640 1.00 86.25 622 GLY A N 1
ATOM 4673 C CA . GLY A 1 622 ? -34.832 -11.143 15.778 1.00 86.25 622 GLY A CA 1
ATOM 4674 C C . GLY A 1 622 ? -36.291 -11.558 15.729 1.00 86.25 622 GLY A C 1
ATOM 4675 O O . GLY A 1 622 ? -37.144 -10.706 15.927 1.00 86.25 622 GLY A O 1
ATOM 4676 N N . HIS A 1 623 ? -36.602 -12.842 15.523 1.00 92.19 623 HIS A N 1
ATOM 4677 C CA . HIS A 1 623 ? -37.960 -13.368 15.652 1.00 92.19 623 HIS A CA 1
ATOM 4678 C C . HIS A 1 623 ? -37.972 -14.652 16.488 1.00 92.19 623 HIS A C 1
ATOM 4680 O O . HIS A 1 623 ? -37.291 -15.625 16.161 1.00 92.19 623 HIS A O 1
ATOM 4686 N N . TYR A 1 624 ? -38.745 -14.637 17.574 1.00 95.19 624 TYR A N 1
ATOM 4687 C CA . TYR A 1 624 ? -38.911 -15.745 18.509 1.00 95.19 624 TYR A CA 1
ATOM 4688 C C . TYR A 1 624 ? -40.368 -16.209 18.564 1.00 95.19 624 TYR A C 1
ATOM 4690 O O . TYR A 1 624 ? -41.285 -15.395 18.692 1.00 95.19 624 TYR A O 1
ATOM 4698 N N . PHE A 1 625 ? -40.567 -17.526 18.535 1.00 96.19 625 PHE A N 1
ATOM 4699 C CA . PHE A 1 625 ? -41.830 -18.133 18.941 1.00 96.19 625 PHE A CA 1
ATOM 4700 C C . PHE A 1 625 ? -41.828 -18.339 20.452 1.00 96.19 625 PHE A C 1
ATOM 4702 O O . PHE A 1 625 ? -40.926 -18.988 20.979 1.00 96.19 625 PHE A O 1
ATOM 4709 N N . ILE A 1 626 ? -42.821 -17.787 21.134 1.00 97.62 626 ILE A N 1
ATOM 4710 C CA . ILE A 1 626 ? -43.042 -17.914 22.569 1.00 97.62 626 ILE A CA 1
ATOM 4711 C C . ILE A 1 626 ? -44.110 -18.977 22.797 1.00 97.62 626 ILE A C 1
ATOM 4713 O O . ILE A 1 626 ? -45.120 -19.009 22.100 1.00 97.62 626 ILE A O 1
ATOM 4717 N N . ASP A 1 627 ? -43.866 -19.861 23.749 1.00 97.75 627 ASP A N 1
ATOM 4718 C CA . ASP A 1 627 ? -44.794 -20.911 24.148 1.00 97.75 627 ASP A CA 1
ATOM 4719 C C . ASP A 1 627 ? -45.108 -20.768 25.637 1.00 97.75 627 ASP A C 1
ATOM 4721 O O . ASP A 1 627 ? -44.292 -20.268 26.408 1.00 97.75 627 ASP A O 1
ATOM 4725 N N . THR A 1 628 ? -46.295 -21.195 26.033 1.00 98.25 628 THR A N 1
ATOM 4726 C CA . THR A 1 628 ? -46.781 -21.125 27.419 1.00 98.25 628 THR A CA 1
ATOM 4727 C C . THR A 1 628 ? -46.028 -22.099 28.330 1.00 98.25 628 THR A C 1
ATOM 4729 O O . THR A 1 628 ? -45.631 -23.182 27.878 1.00 98.25 628 THR A O 1
ATOM 4732 N N . GLU A 1 629 ? -45.914 -21.788 29.617 1.00 97.38 629 GLU A N 1
ATOM 4733 C CA . GLU A 1 629 ? -45.354 -22.662 30.646 1.00 97.38 629 GLU A CA 1
ATOM 4734 C C . GLU A 1 629 ? -46.087 -24.011 30.680 1.00 97.38 629 GLU A C 1
ATOM 4736 O O . GLU A 1 629 ? -47.315 -24.099 30.739 1.00 97.38 629 GLU A O 1
ATOM 4741 N N . GLY A 1 630 ? -45.324 -25.102 30.554 1.00 94.38 630 GLY A N 1
ATOM 4742 C CA . GLY A 1 630 ? -45.874 -26.462 30.517 1.00 94.38 630 GLY A CA 1
ATOM 4743 C C . GLY A 1 630 ? -46.825 -26.754 29.345 1.00 94.38 630 GLY A C 1
ATOM 4744 O O . GLY A 1 630 ? -47.470 -27.802 29.345 1.00 94.38 630 GLY A O 1
ATOM 4745 N N . GLY A 1 631 ? -46.923 -25.869 28.345 1.00 94.06 631 GLY A N 1
ATOM 4746 C CA . GLY A 1 631 ? -47.854 -26.010 27.225 1.00 94.06 631 GLY A CA 1
ATOM 4747 C C . GLY A 1 631 ? -49.326 -25.754 27.578 1.00 94.06 631 GLY A C 1
ATOM 4748 O O . GLY A 1 631 ? -50.197 -26.347 26.931 1.00 94.06 631 GLY A O 1
ATOM 4749 N N . ALA A 1 632 ? -49.588 -24.931 28.601 1.00 96.38 632 ALA A N 1
ATOM 4750 C CA . ALA A 1 632 ? -50.918 -24.489 29.016 1.00 96.38 632 ALA A CA 1
ATOM 4751 C C . ALA A 1 632 ? -51.705 -23.754 27.905 1.00 96.38 632 ALA A C 1
ATOM 4753 O O . ALA A 1 632 ? -51.165 -23.353 26.881 1.00 96.38 632 ALA A O 1
ATOM 4754 N N . ALA A 1 633 ? -53.018 -23.586 28.098 1.00 96.88 633 ALA A N 1
ATOM 4755 C CA . ALA A 1 633 ? -53.867 -22.881 27.128 1.00 96.88 633 ALA A CA 1
ATOM 4756 C C . ALA A 1 633 ? -53.617 -21.364 27.104 1.00 96.88 633 ALA A C 1
ATOM 4758 O O . ALA A 1 633 ? -53.827 -20.728 26.079 1.00 96.88 633 ALA A O 1
ATOM 4759 N N . THR A 1 634 ? -53.178 -20.792 28.224 1.00 97.62 634 THR A N 1
ATOM 4760 C CA . THR A 1 634 ? -52.830 -19.377 28.355 1.00 97.62 634 THR A CA 1
ATOM 4761 C C . THR A 1 634 ? -51.654 -19.239 29.304 1.00 97.62 634 THR A C 1
ATOM 4763 O O . THR A 1 634 ? -51.536 -20.030 30.243 1.00 97.62 634 THR A O 1
ATOM 4766 N N . ASP A 1 635 ? -50.822 -18.229 29.081 1.00 98.38 635 ASP A N 1
ATOM 4767 C CA . ASP A 1 635 ? -49.776 -17.831 30.017 1.00 98.38 635 ASP A CA 1
ATOM 4768 C C . ASP A 1 635 ? -49.407 -16.351 29.858 1.00 98.38 635 ASP A C 1
ATOM 4770 O O . ASP A 1 635 ? -49.588 -15.762 28.788 1.00 98.38 635 ASP A O 1
ATOM 4774 N N . ASP A 1 636 ? -48.874 -15.768 30.925 1.00 98.50 636 ASP A N 1
ATOM 4775 C CA . ASP A 1 636 ? -48.473 -14.368 30.987 1.00 98.50 636 ASP A CA 1
ATOM 4776 C C . ASP A 1 636 ? -46.959 -14.255 30.741 1.00 98.50 636 ASP A C 1
ATOM 4778 O O . ASP A 1 636 ? -46.154 -14.908 31.397 1.00 98.50 636 ASP A O 1
ATOM 4782 N N . LEU A 1 637 ? -46.550 -13.393 29.808 1.00 98.50 637 LEU A N 1
ATOM 4783 C CA . LEU A 1 637 ? -45.155 -12.994 29.614 1.00 98.50 637 LEU A CA 1
ATOM 4784 C C . LEU A 1 637 ? -44.961 -11.589 30.182 1.00 98.50 637 LEU A C 1
ATOM 4786 O O . LEU A 1 637 ? -45.425 -10.613 29.587 1.00 98.50 637 LEU A O 1
ATOM 4790 N N . ASP A 1 638 ? -44.239 -11.474 31.292 1.00 97.69 638 ASP A N 1
ATOM 4791 C CA . ASP A 1 638 ? -43.927 -10.187 31.920 1.00 97.69 638 ASP A CA 1
ATOM 4792 C C . ASP A 1 638 ? -42.461 -9.764 31.753 1.00 97.69 638 ASP A C 1
ATOM 4794 O O . ASP A 1 638 ? -42.148 -8.572 31.709 1.00 97.69 638 ASP A O 1
ATOM 4798 N N . THR A 1 639 ? -41.548 -10.723 31.605 1.00 98.25 639 THR A N 1
ATOM 4799 C CA . THR A 1 639 ? -40.113 -10.450 31.633 1.00 98.25 639 THR A CA 1
ATOM 4800 C C . THR A 1 639 ? -39.402 -11.167 30.502 1.00 98.25 639 THR A C 1
ATOM 4802 O O . THR A 1 639 ? -39.540 -12.371 30.300 1.00 98.25 639 THR A O 1
ATOM 4805 N N . ILE A 1 640 ? -38.554 -10.435 29.790 1.00 98.06 640 ILE A N 1
ATOM 4806 C CA . ILE A 1 640 ? -37.633 -10.994 28.804 1.00 98.06 640 ILE A CA 1
ATOM 4807 C C . ILE A 1 640 ? -36.220 -10.864 29.355 1.00 98.06 640 ILE A C 1
ATOM 4809 O O . ILE A 1 640 ? -35.678 -9.759 29.461 1.00 98.06 640 ILE A O 1
ATOM 4813 N N . THR A 1 641 ? -35.613 -12.001 29.687 1.00 96.69 641 THR A N 1
ATOM 4814 C CA . THR A 1 641 ? -34.218 -12.055 30.128 1.00 96.69 641 THR A CA 1
ATOM 4815 C C . THR A 1 641 ? -33.309 -12.253 28.928 1.00 96.69 641 THR A C 1
ATOM 4817 O O . THR A 1 641 ? -33.309 -13.306 28.291 1.00 96.69 641 THR A O 1
ATOM 4820 N N . ASP A 1 642 ? -32.510 -11.235 28.633 1.00 92.31 642 ASP A N 1
ATOM 4821 C CA . ASP A 1 642 ? -31.550 -11.248 27.539 1.00 92.31 642 ASP A CA 1
ATOM 4822 C C . ASP A 1 642 ? -30.300 -10.469 27.949 1.00 92.31 642 ASP A C 1
ATOM 4824 O O . ASP A 1 642 ? -30.242 -9.243 27.857 1.00 92.31 642 ASP A O 1
ATOM 4828 N N . THR A 1 643 ? -29.294 -11.190 28.443 1.00 87.06 643 THR A N 1
ATOM 4829 C CA . THR A 1 643 ? -28.032 -10.597 28.915 1.00 87.06 643 THR A CA 1
ATOM 4830 C C . THR A 1 643 ? -27.234 -9.945 27.792 1.00 87.06 643 THR A C 1
ATOM 4832 O O . THR A 1 643 ? -26.345 -9.140 28.058 1.00 87.06 643 THR A O 1
ATOM 4835 N N . ASP A 1 644 ? -27.555 -10.274 26.540 1.00 77.25 644 ASP A N 1
ATOM 4836 C CA . ASP A 1 644 ? -26.893 -9.730 25.364 1.00 77.25 644 ASP A CA 1
ATOM 4837 C C . ASP A 1 644 ? -27.645 -8.529 24.776 1.00 77.25 644 ASP A C 1
ATOM 4839 O O . ASP A 1 644 ? -27.189 -7.993 23.760 1.00 77.25 644 ASP A O 1
ATOM 4843 N N . ALA A 1 645 ? -28.789 -8.119 25.339 1.00 81.69 645 ALA A N 1
ATOM 4844 C CA . ALA A 1 645 ? -29.593 -7.019 24.815 1.00 81.69 645 ALA A CA 1
ATOM 4845 C C . ALA A 1 645 ? -28.874 -5.666 24.942 1.00 81.69 645 ALA A C 1
ATOM 4847 O O . ALA A 1 645 ? -28.308 -5.312 25.976 1.00 81.69 645 ALA A O 1
ATOM 4848 N N . ARG A 1 646 ? -28.906 -4.880 23.866 1.00 78.00 646 ARG A N 1
ATOM 4849 C CA . ARG A 1 646 ? -28.330 -3.531 23.787 1.00 78.00 646 ARG A CA 1
ATOM 4850 C C . ARG A 1 646 ? -29.414 -2.533 23.422 1.00 78.00 646 ARG A C 1
ATOM 4852 O O . ARG A 1 646 ? -30.343 -2.868 22.692 1.00 78.00 646 ARG A O 1
ATOM 4859 N N . ARG A 1 647 ? -29.295 -1.295 23.914 1.00 79.25 647 ARG A N 1
ATOM 4860 C CA . ARG A 1 647 ? -30.224 -0.215 23.553 1.00 79.25 647 ARG A CA 1
ATOM 4861 C C . ARG A 1 647 ? -30.353 -0.134 22.026 1.00 79.25 647 ARG A C 1
ATOM 4863 O O . ARG A 1 647 ? -29.348 -0.034 21.326 1.00 79.25 647 ARG A O 1
ATOM 4870 N N . GLY A 1 648 ? -31.587 -0.199 21.537 1.00 75.19 648 GLY A N 1
ATOM 4871 C CA . GLY A 1 648 ? -31.937 -0.253 20.123 1.00 75.19 648 GLY A CA 1
ATOM 4872 C C . GLY A 1 648 ? -32.296 -1.646 19.600 1.00 75.19 648 GLY A C 1
ATOM 4873 O O . GLY A 1 648 ? -32.937 -1.699 18.557 1.00 75.19 648 GLY A O 1
ATOM 4874 N N . ASP A 1 649 ? -31.949 -2.746 20.293 1.00 80.00 649 ASP A N 1
ATOM 4875 C CA . ASP A 1 649 ? -32.299 -4.124 19.886 1.00 80.00 649 ASP A CA 1
ATOM 4876 C C . ASP A 1 649 ? -33.794 -4.266 19.634 1.00 80.00 649 ASP A C 1
ATOM 4878 O O . ASP A 1 649 ? -34.595 -3.969 20.511 1.00 80.00 649 ASP A O 1
ATOM 4882 N N . VAL A 1 650 ? -34.150 -4.724 18.431 1.00 89.19 650 VAL A N 1
ATOM 4883 C CA . VAL A 1 650 ? -35.529 -5.012 18.043 1.00 89.19 650 VAL A CA 1
ATOM 4884 C C . VAL A 1 650 ? -35.717 -6.520 17.981 1.00 89.19 650 VAL A C 1
ATOM 4886 O O . VAL A 1 650 ? -34.906 -7.228 17.386 1.00 89.19 650 VAL A O 1
ATOM 4889 N N . ILE A 1 651 ? -36.791 -7.006 18.592 1.00 92.56 651 ILE A N 1
ATOM 4890 C CA . ILE A 1 651 ? -37.240 -8.393 18.481 1.00 92.56 651 ILE A CA 1
ATOM 4891 C C . ILE A 1 651 ? -38.711 -8.430 18.076 1.00 92.56 651 ILE A C 1
ATOM 4893 O O . ILE A 1 651 ? -39.482 -7.519 18.370 1.00 92.56 651 ILE A O 1
ATOM 4897 N N . ILE A 1 652 ? -39.090 -9.511 17.413 1.00 94.56 652 ILE A N 1
ATOM 4898 C CA . ILE A 1 652 ? -40.456 -9.867 17.059 1.00 94.56 652 ILE A CA 1
ATOM 4899 C C . ILE A 1 652 ? -40.811 -11.102 17.878 1.00 94.56 652 ILE A C 1
ATOM 4901 O O . ILE A 1 652 ? -40.060 -12.081 17.878 1.00 94.56 652 ILE A O 1
ATOM 4905 N N . LEU A 1 653 ? -41.947 -11.067 18.566 1.00 96.50 653 LEU A N 1
ATOM 4906 C CA . LEU A 1 653 ? -42.501 -12.225 19.259 1.00 96.50 653 LEU A CA 1
ATOM 4907 C C . LEU A 1 653 ? -43.772 -12.703 18.563 1.00 96.50 653 LEU A C 1
ATOM 4909 O O . LEU A 1 653 ? -44.503 -11.928 17.940 1.00 96.50 653 LEU A O 1
ATOM 4913 N N . SER A 1 654 ? -44.029 -13.998 18.665 1.00 96.38 654 SER A N 1
ATOM 4914 C CA . SER A 1 654 ? -45.242 -14.659 18.178 1.00 96.38 654 SER A CA 1
ATOM 4915 C C . SER A 1 654 ? -45.587 -15.800 19.105 1.00 96.38 654 SER A C 1
ATOM 4917 O O . SER A 1 654 ? -44.666 -16.428 19.617 1.00 96.38 654 SER A O 1
ATOM 4919 N N . THR A 1 655 ? -46.867 -16.123 19.281 1.00 96.50 655 THR A N 1
ATOM 4920 C CA . THR A 1 655 ? -47.200 -17.403 19.916 1.00 96.50 655 THR A CA 1
ATOM 4921 C C . THR A 1 655 ? -46.751 -18.556 19.013 1.00 96.50 655 THR A C 1
ATOM 4923 O O . THR A 1 655 ? -46.785 -18.458 17.782 1.00 96.50 655 THR A O 1
ATOM 4926 N N . PHE A 1 656 ? -46.277 -19.640 19.620 1.00 96.00 656 PHE A N 1
ATOM 4927 C CA . PHE A 1 656 ? -45.863 -20.852 18.920 1.00 96.00 656 PHE A CA 1
ATOM 4928 C C . PHE A 1 656 ? -47.050 -21.594 18.286 1.00 96.00 656 PHE A C 1
ATOM 4930 O O . PHE A 1 656 ? -46.868 -22.324 17.313 1.00 96.00 656 PHE A O 1
ATOM 4937 N N . SER A 1 657 ? -48.264 -21.415 18.817 1.00 94.94 657 SER A N 1
ATOM 4938 C CA . SER A 1 657 ? -49.462 -22.135 18.381 1.00 94.94 657 SER A CA 1
ATOM 4939 C C . SER A 1 657 ? -50.718 -21.288 18.566 1.00 94.94 657 SER A C 1
ATOM 4941 O O . SER A 1 657 ? -50.890 -20.686 19.616 1.00 94.94 657 SER A O 1
ATOM 4943 N N . SER A 1 658 ? -51.651 -21.330 17.608 1.00 96.00 658 SER A N 1
ATOM 4944 C CA . SER A 1 658 ? -52.981 -20.705 17.750 1.00 96.00 658 SER A CA 1
ATOM 4945 C C . SER A 1 658 ? -53.894 -21.404 18.775 1.00 96.00 658 SER A C 1
ATOM 4947 O O . SER A 1 658 ? -55.051 -21.036 18.917 1.00 96.00 658 SER A O 1
ATOM 4949 N N . ALA A 1 659 ? -53.420 -22.467 19.433 1.00 95.69 659 ALA A N 1
ATOM 4950 C CA . ALA A 1 659 ? -54.130 -23.130 20.530 1.00 95.69 659 ALA A CA 1
ATOM 4951 C C . ALA A 1 659 ? -53.658 -22.657 21.919 1.00 95.69 659 ALA A C 1
ATOM 4953 O O . ALA A 1 659 ? -54.072 -23.238 22.923 1.00 95.69 659 ALA A O 1
ATOM 4954 N N . ARG A 1 660 ? -52.726 -21.694 21.971 1.00 96.88 660 ARG A N 1
ATOM 4955 C CA . ARG A 1 660 ? -52.068 -21.234 23.195 1.00 96.88 660 ARG A CA 1
ATOM 4956 C C . ARG A 1 660 ? -51.906 -19.721 23.177 1.00 96.88 660 ARG A C 1
ATOM 4958 O O . ARG A 1 660 ? -51.170 -19.183 22.346 1.00 96.88 660 ARG A O 1
ATOM 4965 N N . ASP A 1 661 ? -52.543 -19.067 24.132 1.00 97.75 661 ASP A N 1
ATOM 4966 C CA . ASP A 1 661 ? -52.510 -17.620 24.270 1.00 97.75 661 ASP A CA 1
ATOM 4967 C C . ASP A 1 661 ? -51.289 -17.195 25.087 1.00 97.75 661 ASP A C 1
ATOM 4969 O O . ASP A 1 661 ? -51.073 -17.657 26.207 1.00 97.75 661 ASP A O 1
ATOM 4973 N N . VAL A 1 662 ? -50.492 -16.283 24.536 1.00 98.12 662 VAL A N 1
ATOM 4974 C CA . VAL A 1 662 ? -49.420 -15.613 25.283 1.00 98.12 662 VAL A CA 1
ATOM 4975 C C . VAL A 1 662 ? -49.832 -14.170 25.525 1.00 98.12 662 VAL A C 1
ATOM 4977 O O . VAL A 1 662 ? -49.918 -13.383 24.582 1.00 98.12 662 VAL A O 1
ATOM 4980 N N . VAL A 1 663 ? -50.068 -13.804 26.781 1.00 98.25 663 VAL A N 1
ATOM 4981 C CA . VAL A 1 663 ? -50.429 -12.440 27.171 1.00 98.25 663 VAL A CA 1
ATOM 4982 C C . VAL A 1 663 ? -49.165 -11.681 27.553 1.00 98.25 663 VAL A C 1
ATOM 4984 O O . VAL A 1 663 ? -48.601 -11.856 28.627 1.00 98.25 663 VAL A O 1
ATOM 4987 N N . VAL A 1 664 ? -48.707 -10.801 26.671 1.00 98.31 664 VAL A N 1
ATOM 4988 C CA . VAL A 1 664 ? -47.582 -9.901 26.929 1.00 98.31 664 VAL A CA 1
ATOM 4989 C C . VAL A 1 664 ? -48.048 -8.774 27.848 1.00 98.31 664 VAL A C 1
ATOM 4991 O O . VAL A 1 664 ? -48.835 -7.912 27.440 1.00 98.31 664 VAL A O 1
ATOM 4994 N N . LYS A 1 665 ? -47.569 -8.789 29.093 1.00 98.31 665 LYS A N 1
ATOM 4995 C CA . LYS A 1 665 ? -48.026 -7.908 30.171 1.00 98.31 665 LYS A CA 1
ATOM 4996 C C . LYS A 1 665 ? -47.408 -6.525 30.074 1.00 98.31 665 LYS A C 1
ATOM 4998 O O . LYS A 1 665 ? -46.194 -6.370 29.963 1.00 98.31 665 LYS A O 1
ATOM 5003 N N . ASN A 1 666 ? -48.245 -5.498 30.162 1.00 97.75 666 ASN A N 1
ATOM 5004 C CA . ASN A 1 666 ? -47.787 -4.118 30.179 1.00 97.75 666 ASN A CA 1
ATOM 5005 C C . ASN A 1 666 ? -47.392 -3.678 31.589 1.00 97.75 666 ASN A C 1
ATOM 5007 O O . ASN A 1 666 ? -48.173 -3.809 32.529 1.00 97.75 666 ASN A O 1
ATOM 5011 N N . GLY A 1 667 ? -46.215 -3.065 31.729 1.00 93.81 667 GLY A N 1
ATOM 5012 C CA . GLY A 1 667 ? -45.789 -2.449 32.988 1.00 93.81 667 GLY A CA 1
ATOM 5013 C C . GLY A 1 667 ? -45.494 -3.455 34.104 1.00 93.81 667 GLY A C 1
ATOM 5014 O O . GLY A 1 667 ? -45.310 -3.050 35.249 1.00 93.81 667 GLY A O 1
ATOM 5015 N N . THR A 1 668 ? -45.439 -4.746 33.768 1.00 95.25 668 THR A N 1
ATOM 5016 C CA . THR A 1 668 ? -44.972 -5.830 34.639 1.00 95.25 668 THR A CA 1
ATOM 5017 C C . THR A 1 668 ? -43.620 -6.303 34.107 1.00 95.25 668 THR A C 1
ATOM 5019 O O . THR A 1 668 ? -43.383 -6.239 32.901 1.00 95.25 668 THR A O 1
ATOM 5022 N N . GLY A 1 669 ? -42.709 -6.700 34.999 1.00 96.56 669 GLY A N 1
ATOM 5023 C CA . GLY A 1 669 ? -41.353 -7.095 34.619 1.00 96.56 669 GLY A CA 1
ATOM 5024 C C . GLY A 1 669 ? -40.602 -5.982 33.881 1.00 96.56 669 GLY A C 1
ATOM 5025 O O . GLY A 1 669 ? -40.457 -4.870 34.395 1.00 96.56 669 GLY A O 1
ATOM 5026 N N . ASN A 1 670 ? -40.103 -6.279 32.679 1.00 97.88 670 ASN A N 1
ATOM 5027 C CA . ASN A 1 670 ? -39.350 -5.327 31.858 1.00 97.88 670 ASN A CA 1
ATOM 5028 C C . ASN A 1 670 ? -40.009 -5.021 30.505 1.00 97.88 670 ASN A C 1
ATOM 5030 O O . ASN A 1 670 ? -39.305 -4.589 29.592 1.00 97.88 670 ASN A O 1
ATOM 5034 N N . ILE A 1 671 ? -41.328 -5.198 30.371 1.00 98.44 671 ILE A N 1
ATOM 5035 C CA . ILE A 1 671 ? -42.064 -4.968 29.119 1.00 98.44 671 ILE A CA 1
ATOM 5036 C C . ILE A 1 671 ? -43.029 -3.775 29.238 1.00 98.44 671 ILE A C 1
ATOM 5038 O O . ILE A 1 671 ? -43.762 -3.617 30.214 1.00 98.44 671 ILE A O 1
ATOM 5042 N N . VAL A 1 672 ? -43.038 -2.911 28.218 1.00 97.81 672 VAL A N 1
ATOM 5043 C CA . VAL A 1 672 ? -43.888 -1.714 28.131 1.00 97.81 672 VAL A CA 1
ATOM 5044 C C . VAL A 1 672 ? -44.594 -1.680 26.776 1.00 97.81 672 VAL A C 1
ATOM 5046 O O . VAL A 1 672 ? -43.985 -1.391 25.748 1.00 97.81 672 VAL A O 1
ATOM 5049 N N . CYS A 1 673 ? -45.898 -1.945 26.761 1.00 95.88 673 CYS A N 1
ATOM 5050 C CA . CYS A 1 673 ? -46.723 -2.030 25.546 1.00 95.88 673 CYS A CA 1
ATOM 5051 C C . CYS A 1 673 ? -47.996 -1.157 25.583 1.00 95.88 673 CYS A C 1
ATOM 5053 O O . CYS A 1 673 ? -48.829 -1.211 24.674 1.00 95.88 673 CYS A O 1
ATOM 5055 N N . GLY A 1 674 ? -48.149 -0.316 26.613 1.00 95.25 674 GLY A N 1
ATOM 5056 C CA . GLY A 1 674 ? -49.275 0.605 26.825 1.00 95.25 674 GLY A CA 1
ATOM 5057 C C . GLY A 1 674 ? -50.536 -0.061 27.389 1.00 95.25 674 GLY A C 1
ATOM 5058 O O . GLY A 1 674 ? -51.232 0.544 28.197 1.00 95.25 674 GLY A O 1
ATOM 5059 N N . ALA A 1 675 ? -50.797 -1.310 27.005 1.00 96.81 675 ALA A N 1
ATOM 5060 C CA . ALA A 1 675 ? -51.826 -2.197 27.544 1.00 96.81 675 ALA A CA 1
ATOM 5061 C C . ALA A 1 675 ? -51.412 -3.652 27.282 1.00 96.81 675 ALA A C 1
ATOM 5063 O O . ALA A 1 675 ? -50.609 -3.884 26.376 1.00 96.81 675 ALA A O 1
ATOM 5064 N N . ASP A 1 676 ? -51.957 -4.603 28.043 1.00 98.25 676 ASP A N 1
ATOM 5065 C CA . ASP A 1 676 ? -51.713 -6.033 27.822 1.00 98.25 676 ASP A CA 1
ATOM 5066 C C . ASP A 1 676 ? -52.053 -6.429 26.379 1.00 98.25 676 ASP A C 1
ATOM 5068 O O . ASP A 1 676 ? -53.040 -5.957 25.801 1.00 98.25 676 ASP A O 1
ATOM 5072 N N . ARG A 1 677 ? -51.212 -7.280 25.784 1.00 97.88 677 ARG A N 1
ATOM 5073 C CA . ARG A 1 677 ? -51.355 -7.747 24.399 1.00 97.88 677 ARG A CA 1
ATOM 5074 C C . ARG A 1 677 ? -51.371 -9.259 24.353 1.00 97.88 677 ARG A C 1
ATOM 5076 O O . ARG A 1 677 ? -50.378 -9.886 24.698 1.00 97.88 677 ARG A O 1
ATOM 5083 N N . THR A 1 678 ? -52.460 -9.831 23.868 1.00 97.69 678 THR A N 1
ATOM 5084 C CA . THR A 1 678 ? -52.565 -11.277 23.682 1.00 97.69 678 THR A CA 1
ATOM 5085 C C . THR A 1 678 ? -52.104 -11.660 22.281 1.00 97.69 678 THR A C 1
ATOM 5087 O O . THR A 1 678 ? -52.573 -11.102 21.295 1.00 97.69 678 THR A O 1
ATOM 5090 N N . LEU A 1 679 ? -51.178 -12.610 22.204 1.00 97.75 679 LEU A N 1
ATOM 5091 C CA . LEU A 1 679 ? -50.818 -13.339 20.993 1.00 97.75 679 LEU A CA 1
ATOM 5092 C C . LEU A 1 679 ? -51.635 -14.638 21.003 1.00 97.75 679 LEU A C 1
ATOM 5094 O O . LEU A 1 679 ? -51.223 -15.612 21.631 1.00 97.75 679 LEU A O 1
ATOM 5098 N N . SER A 1 680 ? -52.805 -14.617 20.371 1.00 96.62 680 SER A N 1
ATOM 5099 C CA . SER A 1 680 ? -53.792 -15.712 20.370 1.00 96.62 680 SER A CA 1
ATOM 5100 C C . SER A 1 680 ? -53.751 -16.567 19.100 1.00 96.62 680 SER A C 1
ATOM 5102 O O . SER A 1 680 ? -54.222 -17.701 19.063 1.00 96.62 680 SER A O 1
ATOM 5104 N N . HIS A 1 681 ? -53.134 -16.051 18.039 1.00 96.69 681 HIS A N 1
ATOM 5105 C CA . HIS A 1 681 ? -52.971 -16.740 16.772 1.00 96.69 681 HIS A CA 1
ATOM 5106 C C . HIS A 1 681 ? -51.492 -16.828 16.383 1.00 96.69 681 HIS A C 1
ATOM 5108 O O . HIS A 1 681 ? -50.723 -15.885 16.557 1.00 96.69 681 HIS A O 1
ATOM 5114 N N . ALA A 1 682 ? -51.068 -17.925 15.747 1.00 94.19 682 ALA A N 1
ATOM 5115 C CA . ALA A 1 682 ? -49.686 -18.120 15.283 1.00 94.19 682 ALA A CA 1
ATOM 5116 C C . ALA A 1 682 ? -49.209 -17.076 14.246 1.00 94.19 682 ALA A C 1
ATOM 5118 O O . ALA A 1 682 ? -48.022 -17.025 13.910 1.00 94.19 682 ALA A O 1
ATOM 5119 N N . ASN A 1 683 ? -50.110 -16.221 13.747 1.00 94.81 683 ASN A N 1
ATOM 5120 C CA . ASN A 1 683 ? -49.803 -15.074 12.880 1.00 94.81 683 ASN A CA 1
ATOM 5121 C C . ASN A 1 683 ? -49.709 -13.743 13.637 1.00 94.81 683 ASN A C 1
ATOM 5123 O O . ASN A 1 683 ? -49.292 -12.755 13.041 1.00 94.81 683 ASN A O 1
ATOM 5127 N N . ASP A 1 684 ? -50.020 -13.713 14.931 1.00 97.19 684 ASP A N 1
ATOM 5128 C CA . ASP A 1 684 ? -49.908 -12.509 15.746 1.00 97.19 684 ASP A CA 1
ATOM 5129 C C . ASP A 1 684 ? -48.447 -12.137 15.938 1.00 97.19 684 ASP A C 1
ATOM 5131 O O . ASP A 1 684 ? -47.572 -12.991 16.141 1.00 97.19 684 ASP A O 1
ATOM 5135 N N . ARG A 1 685 ? -48.167 -10.841 15.841 1.00 95.75 685 ARG A N 1
ATOM 5136 C CA . ARG A 1 685 ? -46.811 -10.304 15.944 1.00 95.75 685 ARG A CA 1
ATOM 5137 C C . ARG A 1 685 ? -46.806 -9.124 16.895 1.00 95.75 685 ARG A C 1
ATOM 5139 O O . ARG A 1 685 ? -47.597 -8.198 16.740 1.00 95.75 685 ARG A O 1
ATOM 5146 N N . ILE A 1 686 ? -45.853 -9.112 17.817 1.00 97.50 686 ILE A N 1
ATOM 5147 C CA . ILE A 1 686 ? -45.495 -7.909 18.569 1.00 97.50 686 ILE A CA 1
ATOM 5148 C C . ILE A 1 686 ? -44.020 -7.598 18.336 1.00 97.50 686 ILE A C 1
ATOM 5150 O O . ILE A 1 686 ? -43.157 -8.455 18.522 1.00 97.50 686 ILE A O 1
ATOM 5154 N N . GLY A 1 687 ? -43.739 -6.379 17.882 1.00 95.38 687 GLY A N 1
ATOM 5155 C CA . GLY A 1 687 ? -42.383 -5.858 17.765 1.00 95.38 687 GLY A CA 1
ATOM 5156 C C . GLY A 1 687 ? -42.017 -5.073 19.015 1.00 95.38 687 GLY A C 1
ATOM 5157 O O . GLY A 1 687 ? -42.745 -4.153 19.384 1.00 95.38 687 GLY A O 1
ATOM 5158 N N . LEU A 1 688 ? -40.890 -5.399 19.643 1.00 95.44 688 LEU A N 1
ATOM 5159 C CA . LEU A 1 688 ? -40.376 -4.734 20.842 1.00 95.44 688 LEU A CA 1
ATOM 5160 C C . LEU A 1 688 ? -38.972 -4.175 20.581 1.00 95.44 688 LEU A C 1
ATOM 5162 O O . LEU A 1 688 ? -38.158 -4.850 19.958 1.00 95.44 688 LEU A O 1
ATOM 5166 N N . GLN A 1 689 ? -38.670 -2.983 21.095 1.00 93.75 689 GLN A N 1
ATOM 5167 C CA . GLN A 1 689 ? -37.342 -2.373 21.110 1.00 93.75 689 GLN A CA 1
ATOM 5168 C C . GLN A 1 689 ? -36.809 -2.253 22.538 1.00 93.75 689 GLN A C 1
ATOM 5170 O O . GLN A 1 689 ? -37.458 -1.668 23.403 1.00 93.75 689 GLN A O 1
ATOM 5175 N N . PHE A 1 690 ? -35.592 -2.724 22.789 1.00 92.44 690 PHE A N 1
ATOM 5176 C CA . PHE A 1 690 ? -34.929 -2.533 24.071 1.00 92.44 690 PHE A CA 1
ATOM 5177 C C . PHE A 1 690 ? -34.412 -1.096 24.205 1.00 92.44 690 PHE A C 1
ATOM 5179 O O . PHE A 1 690 ? -33.568 -0.654 23.426 1.00 92.44 690 PHE A O 1
ATOM 5186 N N . ASN A 1 691 ? -34.870 -0.343 25.205 1.00 88.50 691 ASN A N 1
ATOM 5187 C CA . ASN A 1 691 ? -34.436 1.044 25.425 1.00 88.50 691 ASN A CA 1
ATOM 5188 C C . ASN A 1 691 ? -33.178 1.167 26.316 1.00 88.50 691 ASN A C 1
ATOM 5190 O O . ASN A 1 691 ? -32.719 2.280 26.575 1.00 88.50 691 ASN A O 1
ATOM 5194 N N . GLY A 1 692 ? -32.608 0.036 26.751 1.00 84.69 692 GLY A N 1
ATOM 5195 C CA . GLY A 1 692 ? -31.504 -0.047 27.715 1.00 84.69 692 GLY A CA 1
ATOM 5196 C C . GLY A 1 692 ? -31.935 -0.520 29.108 1.00 84.69 692 GLY A C 1
ATOM 5197 O O . GLY A 1 692 ? -31.085 -0.899 29.907 1.00 84.69 692 GLY A O 1
ATOM 5198 N N . THR A 1 693 ? -33.238 -0.535 29.392 1.00 90.50 693 THR A N 1
ATOM 5199 C CA . THR A 1 693 ? -33.806 -1.001 30.669 1.00 90.50 693 THR A CA 1
ATOM 5200 C C . THR A 1 693 ? -35.032 -1.888 30.459 1.00 90.50 693 THR A C 1
ATOM 5202 O O . THR A 1 693 ? -35.191 -2.892 31.146 1.00 90.50 693 THR A O 1
ATOM 5205 N N . SER A 1 694 ? -35.870 -1.557 29.479 1.00 96.56 694 SER A N 1
ATOM 5206 C CA . SER A 1 694 ? -37.133 -2.238 29.194 1.00 96.56 694 SER A CA 1
ATOM 5207 C C . SER A 1 694 ? -37.305 -2.493 27.698 1.00 96.56 694 SER A C 1
ATOM 5209 O O . SER A 1 694 ? -36.749 -1.777 26.860 1.00 96.56 694 SER A O 1
ATOM 5211 N N . TRP A 1 695 ? -38.111 -3.495 27.368 1.00 97.00 695 TRP A N 1
ATOM 5212 C CA . TRP A 1 695 ? -38.605 -3.798 26.033 1.00 97.00 695 TRP A CA 1
ATOM 5213 C C . TRP A 1 695 ? -39.883 -3.008 25.765 1.00 97.00 695 TRP A C 1
ATOM 5215 O O . TRP A 1 695 ? -40.913 -3.235 26.394 1.00 97.00 695 TRP A O 1
ATOM 5225 N N . VAL A 1 696 ? -39.812 -2.059 24.839 1.00 97.12 696 VAL A N 1
ATOM 5226 C CA . VAL A 1 696 ? -40.895 -1.126 24.520 1.00 97.12 696 VAL A CA 1
ATOM 5227 C C . VAL A 1 696 ? -41.533 -1.508 23.192 1.00 97.12 696 VAL A C 1
ATOM 5229 O O . VAL A 1 696 ? -40.833 -1.710 22.205 1.00 97.12 696 VAL A O 1
ATOM 5232 N N . MET A 1 697 ? -42.857 -1.597 23.139 1.00 96.81 697 MET A N 1
ATOM 5233 C CA . MET A 1 697 ? -43.573 -1.959 21.917 1.00 96.81 697 MET A CA 1
ATOM 5234 C C . MET A 1 697 ? -43.400 -0.915 20.809 1.00 96.81 697 MET A C 1
ATOM 5236 O O . MET A 1 697 ? -43.649 0.271 21.009 1.00 96.81 697 MET A O 1
ATOM 5240 N N . LEU A 1 698 ? -43.025 -1.392 19.622 1.00 93.94 698 LEU A N 1
ATOM 5241 C CA . LEU A 1 698 ? -43.004 -0.633 18.373 1.00 93.94 698 LEU A CA 1
ATOM 5242 C C . LEU A 1 698 ? -44.302 -0.820 17.584 1.00 93.94 698 LEU A C 1
ATOM 5244 O O . LEU A 1 698 ? -44.847 0.141 17.050 1.00 93.94 698 LEU A O 1
ATOM 5248 N N . TYR A 1 699 ? -44.786 -2.062 17.498 1.00 95.56 699 TYR A N 1
ATOM 5249 C CA . TYR A 1 699 ? -46.024 -2.404 16.802 1.00 95.56 699 TYR A CA 1
ATOM 5250 C C . TYR A 1 699 ? -46.652 -3.673 17.383 1.00 95.56 699 TYR A C 1
ATOM 5252 O O . TYR A 1 699 ? -45.964 -4.504 17.979 1.00 95.56 699 TYR A O 1
ATOM 5260 N N . PHE A 1 700 ? -47.952 -3.830 17.153 1.00 96.75 700 PHE A N 1
ATOM 5261 C CA . PHE A 1 700 ? -48.718 -5.034 17.454 1.00 96.75 700 PHE A CA 1
ATOM 5262 C C . PHE A 1 700 ? -49.665 -5.320 16.288 1.00 96.75 700 PHE A C 1
ATOM 5264 O O . PHE A 1 700 ? -50.319 -4.404 15.788 1.00 96.75 700 PHE A O 1
ATOM 5271 N N . ALA A 1 701 ? -49.703 -6.572 15.850 1.00 95.25 701 ALA A N 1
ATOM 5272 C CA . ALA A 1 701 ? -50.593 -7.065 14.815 1.00 95.25 701 ALA A CA 1
ATOM 5273 C C . ALA A 1 701 ? -51.374 -8.258 15.369 1.00 95.25 701 ALA A C 1
ATOM 5275 O O . ALA A 1 701 ? -50.784 -9.307 15.643 1.00 95.25 701 ALA A O 1
ATOM 5276 N N . ASP A 1 702 ? -52.680 -8.062 15.505 1.00 92.62 702 ASP A N 1
ATOM 5277 C CA . ASP A 1 702 ? -53.660 -9.082 15.863 1.00 92.62 702 ASP A CA 1
ATOM 5278 C C . ASP A 1 702 ? -54.283 -9.629 14.578 1.00 92.62 702 ASP A C 1
ATOM 5280 O O . ASP A 1 702 ? -54.812 -8.869 13.763 1.00 92.62 702 ASP A O 1
ATOM 5284 N N . ASN A 1 703 ? -54.138 -10.930 14.362 1.00 91.25 703 ASN A N 1
ATOM 5285 C CA . ASN A 1 703 ? -54.592 -11.637 13.173 1.00 91.25 703 ASN A CA 1
ATOM 5286 C C . ASN A 1 703 ? -55.530 -12.797 13.532 1.00 91.25 703 ASN A C 1
ATOM 5288 O O . ASN A 1 703 ? -55.735 -13.689 12.701 1.00 91.25 703 ASN A O 1
ATOM 5292 N N . ALA A 1 704 ? -56.097 -12.802 14.742 1.00 77.56 704 ALA A N 1
ATOM 5293 C CA . ALA A 1 704 ? -57.237 -13.646 15.053 1.00 77.56 704 ALA A CA 1
ATOM 5294 C C . ALA A 1 704 ? -58.444 -13.142 14.239 1.00 77.56 704 ALA A C 1
ATOM 5296 O O . ALA A 1 704 ? -58.876 -11.999 14.387 1.00 77.56 704 ALA A O 1
ATOM 5297 N N . THR A 1 705 ? -58.940 -13.972 13.317 1.00 60.03 705 THR A N 1
ATOM 5298 C CA . THR A 1 705 ? -60.173 -13.698 12.551 1.00 60.03 705 THR A CA 1
ATOM 5299 C C . THR A 1 705 ? -61.332 -14.493 13.104 1.00 60.03 705 THR A C 1
ATOM 5301 O O . THR A 1 705 ? -61.087 -15.641 13.544 1.00 60.03 705 THR A O 1
#

Foldseek 3Di:
DDDDDQDDPCVLDDDDDDDDDDDDPPDDNPVVSVVVVVVCCVVPVVPQEDQELVRQQADDDDPVDFKHWYCYHHGHPPPHIAMWGQDDPPAPPWHAHPNGTIIHGDPPVDPVVVCVVVQQPDADELVVLPFDQAQPDESANSVVVNVVVVAQYEHVLGETEYCDDDPDLPSYENYWYDHQQETEGRCHSFPKAKFFQAAALFAWFQQFAAWEDQDQKIKGWTWTDLDPPWFWIWIWIWMDNPNPLFIDQIETPALFTFQKDWAYWYADPVQQKTWTKIWAAPDRTVDDDTWIKIWMDRWDPDDPCGCPQDDIDIDTAAEDAPPPFDDGFSGWGEWEQAPQRKIKIKGHGQQAIWMWIDNPHRPDIDIAGQDGGRQWGSWYWYADPVQQKIKTKTAGQDWQFAIKIKMADRVGRNRMDIDGADQCNQANGHQHPWGWAWDDDPQKTWIKGWRFFDQDRNRPHRFKIWIWTWIFGNDPDDGNPDPPIHIYTPDIATFAEDDPDGGSFASWHWYDDDQKIKIKGKGWDHYPPDPPRRTDIGIMIMITGNDDPVDDDPPPCPDNHHSHDHQWYHYRPDPAKIFHDDDPPPSDRTPIPDALPAQDEDPDAQEDDPQEGEPAPVDRHQEHAYAYHVRDQEHERQEYHYPPADQFHKHKYAHPALSHKYWYQDPGYQEHEPHIDIRNHRPWIWMWGDRPGHTYTPDTDDDDD